Protein AF-0000000081437288 (afdb_homodimer)

pLDDT: mean 92.68, std 9.08, range [51.58, 98.93]

Solvent-accessible surface area (backbone atoms only — not comparable to full-atom values): 30547 Å² total; per-residue (Å²): 72,38,37,32,36,60,21,17,23,65,69,90,68,71,59,18,56,52,32,37,48,21,43,62,74,30,75,75,34,56,67,50,19,47,40,50,46,14,66,31,60,90,34,25,12,31,23,18,15,26,26,24,65,84,67,41,48,38,22,30,4,15,24,30,32,24,72,62,57,35,47,8,14,27,25,35,30,40,36,49,41,46,50,39,58,51,4,41,50,39,29,51,49,42,65,72,47,46,64,78,40,90,59,83,69,61,44,27,24,25,14,65,26,26,38,52,51,44,63,70,68,74,56,76,67,46,61,43,70,76,34,58,35,71,67,28,50,51,53,46,53,49,34,74,74,33,62,77,59,45,76,70,54,51,34,23,27,28,28,18,24,30,38,48,95,90,34,57,10,30,13,28,35,30,21,9,56,51,69,55,30,59,55,23,48,55,57,18,50,58,33,86,30,13,20,35,31,21,41,55,60,88,70,33,22,32,12,20,21,50,18,43,33,28,70,56,35,40,66,51,25,38,27,38,52,52,48,50,56,57,72,68,48,72,73,87,74,63,57,70,57,57,54,53,50,48,43,45,48,56,57,47,75,60,19,79,77,45,68,61,51,45,74,89,49,67,41,42,18,36,43,38,39,39,34,45,82,88,46,34,39,38,34,39,38,30,54,34,57,23,40,28,24,15,38,31,62,85,85,55,76,48,59,40,74,46,66,44,55,90,94,55,75,63,41,73,48,73,42,84,91,72,39,39,32,36,61,21,19,25,66,70,90,68,71,58,18,55,53,32,37,48,21,42,62,74,30,75,75,34,55,66,49,20,47,40,51,45,13,66,30,60,90,34,25,12,30,23,17,14,26,25,25,66,85,68,41,48,39,23,29,4,15,24,29,31,23,72,63,57,34,47,7,15,27,26,36,31,40,35,49,42,46,49,41,59,52,4,42,50,39,30,49,48,42,64,73,47,46,62,78,40,90,60,84,73,62,44,27,25,23,15,65,25,26,38,52,51,43,63,69,67,75,54,76,70,45,61,44,71,76,33,58,34,72,67,29,50,51,54,47,53,50,34,74,75,32,61,76,58,44,76,69,52,53,33,23,27,28,28,18,24,30,40,47,96,88,35,58,10,30,12,27,35,31,20,7,56,51,69,53,29,60,55,24,46,54,58,18,48,59,35,84,30,13,21,34,32,21,39,54,61,88,70,33,20,32,12,21,22,50,16,42,33,29,70,56,36,39,65,50,24,39,27,36,51,51,48,50,55,56,72,68,48,72,76,87,74,63,58,70,56,56,54,52,49,49,44,46,49,55,57,48,73,61,20,77,78,44,68,62,51,46,73,89,48,66,40,42,19,37,43,37,40,39,35,44,82,89,46,34,38,38,35,39,37,29,53,34,57,23,41,27,23,14,37,29,61,85,84,54,77,46,62,40,75,47,64,45,55,88,92,56,76,62,40,74,48,72,42,84,91

Nearest PDB structures (foldseek):
  2a8i-assembly1_A  TM=9.044E-01  e=2.957E-32  Homo sapiens
  2a8m-assembly1_B  TM=8.610E-01  e=1.673E-28  Homo sapiens
  4o0d-assembly1_B  TM=7.911E-01  e=1.404E-21  Homo sapiens
  2zak-assembly1_A  TM=7.905E-01  e=2.579E-21  Escherichia coli K-12
  6vin-assembly1_A  TM=8.835E-01  e=2.201E-06  Homo sapiens

Foldseek 3Di:
DKKKWFFFADDDDPVLVLQLVLCVVQVNDFLSSVLSVLVDLSGQFQAVHAAALVGWFKKKKKKFKQVVRQIAMETRAQWGSRRNVLRVVLSVVCVVCDPVDPDDRDRYYYDPRSNVSCVVPPHDTHHRVRSHDPVNVVVLVVCVVPVVVQLNPPLTKMKMKDADPVQIIMIMIMHRGGHNHHRRDDFQRSQPLQAWGWHDDPQKTKIKGKTFGRVQSNLLSPRNVLVVQQVVDDPPPDDNQVSNVCCLVVRRQVNPSCPVPDSSRSWMWMWMWMDGPVFTKIKTKTQYQWMKMWDDPPPDIDIDIDGDDPPDRMDMDMDTD/DKKKWFFFADDDDPVLVLQLVLCVVQVNDFLSSVLSVLVDLSGQFQAVHAAALVGWFKKKKKKFKQVVRFIAMETRAQWGSRRNVLRVVLSVVCVVCDPVDPDDRDRYYYDPRSNVSCVVPPHDTHHRVRSHDPVNVVVLVVCVVPVVVQLNPPLTKMKMKDADPVQIIMIMIMHRGGHNHHRRDDFQRSQPLQAWGWHDDPQKTKIKGKTAGRVQSNLLSPRNVLVVQQVVDDPPPDDNQVSNVVCLVVRRQVNPSCPVPDSSRSWMWMWMWMDGPVFTKIKTKTQYQWMKMWDDPPPDIDIDIDGDDPPDRMDMDMDTD

InterPro domains:
  IPR000246 Peptidase T2, asparaginase 2 [PF01112] (30-231)
  IPR000246 Peptidase T2, asparaginase 2 [PTHR10188] (2-293)
  IPR029055 Nucleophile aminohydrolases, N-terminal [SSF56235] (1-302)
  IPR037464 Threonine aspartase 1 [cd04514] (2-294)

Structure (mmCIF, N/CA/C/O backbone):
data_AF-0000000081437288-model_v1
#
loop_
_entity.id
_entity.type
_entity.pdbx_description
1 polymer 'Threonine aspartase'
#
loop_
_atom_site.group_PDB
_atom_site.id
_atom_site.type_symbol
_atom_site.label_atom_id
_atom_site.label_alt_id
_atom_site.label_comp_id
_atom_site.label_asym_id
_atom_site.label_entity_id
_atom_site.label_seq_id
_atom_site.pdbx_PDB_ins_code
_atom_site.Cartn_x
_atom_site.Cartn_y
_atom_site.Cartn_z
_atom_site.occupancy
_atom_site.B_iso_or_equiv
_atom_site.auth_seq_id
_atom_site.auth_comp_id
_atom_site.auth_asym_id
_atom_site.auth_atom_id
_atom_site.pdbx_PDB_model_num
ATOM 1 N N . MET A 1 1 ? 11.726 -26.428 -1.529 1 93.05 1 MET A N 1
ATOM 2 C CA . MET A 1 1 ? 10.343 -26.582 -1.971 1 93.05 1 MET A CA 1
ATOM 3 C C . MET A 1 1 ? 9.869 -25.339 -2.717 1 93.05 1 MET A C 1
ATOM 5 O O . MET A 1 1 ? 10.217 -24.217 -2.346 1 93.05 1 MET A O 1
ATOM 9 N N . ILE A 1 2 ? 9.151 -25.573 -3.75 1 97.17 2 ILE A N 1
ATOM 10 C CA . ILE A 1 2 ? 8.703 -24.477 -4.602 1 97.17 2 ILE A CA 1
ATOM 11 C C . ILE A 1 2 ? 7.291 -24.761 -5.109 1 97.17 2 ILE A C 1
ATOM 13 O O . ILE A 1 2 ? 6.932 -25.917 -5.348 1 97.17 2 ILE A O 1
ATOM 17 N N . ALA A 1 3 ? 6.484 -23.765 -5.175 1 98.4 3 ALA A N 1
ATOM 18 C CA . ALA A 1 3 ? 5.138 -23.883 -5.729 1 98.4 3 ALA A CA 1
ATOM 19 C C . ALA A 1 3 ? 4.77 -22.647 -6.545 1 98.4 3 ALA A C 1
ATOM 21 O O . ALA A 1 3 ? 5.253 -21.546 -6.268 1 98.4 3 ALA A O 1
ATOM 22 N N . VAL A 1 4 ? 3.958 -22.879 -7.546 1 98.18 4 VAL A N 1
ATOM 23 C CA . VAL A 1 4 ? 3.486 -21.818 -8.429 1 98.18 4 VAL A CA 1
ATOM 24 C C . VAL A 1 4 ? 1.978 -21.948 -8.632 1 98.18 4 VAL A C 1
ATOM 26 O O . VAL A 1 4 ? 1.446 -23.059 -8.693 1 98.18 4 VAL A O 1
ATOM 29 N N . HIS A 1 5 ? 1.273 -20.811 -8.671 1 97.77 5 HIS A N 1
ATOM 30 C CA . HIS A 1 5 ? -0.158 -20.857 -8.952 1 97.77 5 HIS A CA 1
ATOM 31 C C . HIS A 1 5 ? -0.524 -19.923 -10.101 1 97.77 5 HIS A C 1
ATOM 33 O O . HIS A 1 5 ? 0.212 -18.978 -10.397 1 97.77 5 HIS A O 1
ATOM 39 N N . ALA A 1 6 ? -1.708 -20.171 -10.651 1 94.98 6 ALA A N 1
ATOM 40 C CA . ALA A 1 6 ? -2.187 -19.371 -11.776 1 94.98 6 ALA A CA 1
ATOM 41 C C . ALA A 1 6 ? -3.387 -18.52 -11.372 1 94.98 6 ALA A C 1
ATOM 43 O O . ALA A 1 6 ? -4.194 -18.132 -12.22 1 94.98 6 ALA A O 1
ATOM 44 N N . GLY A 1 7 ? -3.529 -18.312 -10.066 1 92.22 7 GLY A N 1
ATOM 45 C CA . GLY A 1 7 ? -4.513 -17.352 -9.591 1 92.22 7 GLY A CA 1
ATOM 46 C C . GLY A 1 7 ? -5.849 -17.984 -9.252 1 92.22 7 GLY A C 1
ATOM 47 O O . GLY A 1 7 ? -6.144 -19.099 -9.69 1 92.22 7 GLY A O 1
ATOM 48 N N . ALA A 1 8 ? -6.61 -17.244 -8.51 1 88.67 8 ALA A N 1
ATOM 49 C CA . ALA A 1 8 ? -7.965 -17.628 -8.122 1 88.67 8 ALA A CA 1
ATOM 50 C C . ALA A 1 8 ? -8.978 -17.213 -9.184 1 88.67 8 ALA A C 1
ATOM 52 O O . ALA A 1 8 ? -8.846 -16.149 -9.795 1 88.67 8 ALA A O 1
ATOM 53 N N . GLY A 1 9 ? -9.936 -18.01 -9.435 1 85.66 9 GLY A N 1
ATOM 54 C CA . GLY A 1 9 ? -10.977 -17.644 -10.381 1 85.66 9 GLY A CA 1
ATOM 55 C C . GLY A 1 9 ? -11.541 -18.831 -11.138 1 85.66 9 GLY A C 1
ATOM 56 O O . GLY A 1 9 ? -11.731 -19.906 -10.564 1 85.66 9 GLY A O 1
ATOM 57 N N . TYR A 1 10 ? -11.938 -18.558 -12.351 1 79.42 10 TYR A N 1
ATOM 58 C CA . TYR A 1 10 ? -12.459 -19.59 -13.24 1 79.42 10 TYR A CA 1
ATOM 59 C C . TYR A 1 10 ? -11.45 -19.932 -14.33 1 79.42 10 TYR A C 1
ATOM 61 O O . TYR A 1 10 ? -11.012 -19.054 -15.076 1 79.42 10 TYR A O 1
ATOM 69 N N . HIS A 1 11 ? -11.041 -21.183 -14.309 1 79.31 11 HIS A N 1
ATOM 70 C CA . HIS A 1 11 ? -10.079 -21.631 -15.309 1 79.31 11 HIS A CA 1
ATOM 71 C C . HIS A 1 11 ? -10.68 -22.702 -16.213 1 79.31 11 HIS A C 1
ATOM 73 O O . HIS A 1 11 ? -11.247 -23.683 -15.727 1 79.31 11 HIS A O 1
ATOM 79 N N . GLU A 1 12 ? -10.858 -22.458 -17.462 1 69.45 12 GLU A N 1
ATOM 80 C CA . GLU A 1 12 ? -11.413 -23.453 -18.374 1 69.45 12 GLU A CA 1
ATOM 81 C C . GLU A 1 12 ? -10.362 -24.486 -18.77 1 69.45 12 GLU A C 1
ATOM 83 O O . GLU A 1 12 ? -10.652 -25.682 -18.834 1 69.45 12 GLU A O 1
ATOM 88 N N . ASP A 1 13 ? -9.165 -24.11 -19.059 1 74.05 13 ASP A N 1
ATOM 89 C CA . ASP A 1 13 ? -8.214 -24.996 -19.724 1 74.05 13 ASP A CA 1
ATOM 90 C C . ASP A 1 13 ? -7.205 -25.564 -18.73 1 74.05 13 ASP A C 1
ATOM 92 O O . ASP A 1 13 ? -7.345 -25.377 -17.519 1 74.05 13 ASP A O 1
ATOM 96 N N . ASP A 1 14 ? -6.268 -26.446 -19.037 1 86.77 14 ASP A N 1
ATOM 97 C CA . ASP A 1 14 ? -5.193 -27.171 -18.367 1 86.77 14 ASP A CA 1
ATOM 98 C C . ASP A 1 14 ? -4.123 -26.213 -17.85 1 86.77 14 ASP A C 1
ATOM 100 O O . ASP A 1 14 ? -2.927 -26.458 -18.02 1 86.77 14 ASP A O 1
ATOM 104 N N . ILE A 1 15 ? -4.619 -25.181 -17.154 1 91.58 15 ILE A N 1
ATOM 105 C CA . ILE A 1 15 ? -3.702 -24.143 -16.697 1 91.58 15 ILE A CA 1
ATOM 106 C C . ILE A 1 15 ? -2.717 -24.733 -15.69 1 91.58 15 ILE A C 1
ATOM 108 O O . ILE A 1 15 ? -1.616 -24.207 -15.508 1 91.58 15 ILE A O 1
ATOM 112 N N . GLU A 1 16 ? -3.066 -25.814 -15.025 1 94.63 16 GLU A N 1
ATOM 113 C CA . GLU A 1 16 ? -2.154 -26.472 -14.094 1 94.63 16 GLU A CA 1
ATOM 114 C C . GLU A 1 16 ? -0.959 -27.077 -14.826 1 94.63 16 GLU A C 1
ATOM 116 O O . GLU A 1 16 ? 0.131 -27.186 -14.261 1 94.63 16 GLU A O 1
ATOM 121 N N . LYS A 1 17 ? -1.151 -27.485 -16.074 1 96.36 17 LYS A N 1
ATOM 122 C CA . LYS A 1 17 ? -0.035 -27.973 -16.878 1 96.36 17 LYS A CA 1
ATOM 123 C C . LYS A 1 17 ? 0.964 -26.857 -17.168 1 96.36 17 LYS A C 1
ATOM 125 O O . LYS A 1 17 ? 2.172 -27.095 -17.218 1 96.36 17 LYS A O 1
ATOM 130 N N . LEU A 1 18 ? 0.36 -25.711 -17.389 1 95.6 18 LEU A N 1
ATOM 131 C CA . LEU A 1 18 ? 1.224 -24.555 -17.597 1 95.6 18 LEU A CA 1
ATOM 132 C C . LEU A 1 18 ? 2.054 -24.265 -16.351 1 95.6 18 LEU A C 1
ATOM 134 O O . LEU A 1 18 ? 3.238 -23.937 -16.451 1 95.6 18 LEU A O 1
ATOM 138 N N . CYS A 1 19 ? 1.479 -24.371 -15.203 1 96.78 19 CYS A N 1
ATOM 139 C CA . CYS A 1 19 ? 2.196 -24.183 -13.948 1 96.78 19 CYS A CA 1
ATOM 140 C C . CYS A 1 19 ? 3.339 -25.182 -13.817 1 96.78 19 CYS A C 1
ATOM 142 O O . CYS A 1 19 ? 4.454 -24.812 -13.445 1 96.78 19 CYS A O 1
ATOM 144 N N . ALA A 1 20 ? 3.016 -26.405 -14.149 1 97.39 20 ALA A N 1
ATOM 145 C CA . ALA A 1 20 ? 4.032 -27.452 -14.063 1 97.39 20 ALA A CA 1
ATOM 146 C C . ALA A 1 20 ? 5.176 -27.187 -15.038 1 97.39 20 ALA A C 1
ATOM 148 O O . ALA A 1 20 ? 6.347 -27.362 -14.693 1 97.39 20 ALA A O 1
ATOM 149 N N . SER A 1 21 ? 4.848 -26.824 -16.198 1 96.93 21 SER A N 1
ATOM 150 C CA . SER A 1 21 ? 5.855 -26.508 -17.205 1 96.93 21 SER A CA 1
ATOM 151 C C . SER A 1 21 ? 6.717 -25.327 -16.773 1 96.93 21 SER A C 1
ATOM 153 O O . SER A 1 21 ? 7.925 -25.309 -17.02 1 96.93 21 SER A O 1
ATOM 155 N N . ALA A 1 22 ? 6.035 -24.315 -16.197 1 97.33 22 ALA A N 1
ATOM 156 C CA . ALA A 1 22 ? 6.766 -23.146 -15.716 1 97.33 22 ALA A CA 1
ATOM 157 C C . ALA A 1 22 ? 7.812 -23.542 -14.677 1 97.33 22 ALA A C 1
ATOM 159 O O . ALA A 1 22 ? 8.943 -23.052 -14.708 1 97.33 22 ALA A O 1
ATOM 160 N N . LEU A 1 23 ? 7.476 -24.438 -13.801 1 97.25 23 LEU A N 1
ATOM 161 C CA . LEU A 1 23 ? 8.425 -24.9 -12.793 1 97.25 23 LEU A CA 1
ATOM 162 C C . LEU A 1 23 ? 9.582 -25.654 -13.44 1 97.25 23 LEU A C 1
ATOM 164 O O . LEU A 1 23 ? 10.743 -25.437 -13.089 1 97.25 23 LEU A O 1
ATOM 168 N N . ARG A 1 24 ? 9.211 -26.468 -14.331 1 96.14 24 ARG A N 1
ATOM 169 C CA . ARG A 1 24 ? 10.222 -27.277 -15.004 1 96.14 24 ARG A CA 1
ATOM 170 C C . ARG A 1 24 ? 11.198 -26.399 -15.781 1 96.14 24 ARG A C 1
ATOM 172 O O . ARG A 1 24 ? 12.414 -26.541 -15.642 1 96.14 24 ARG A O 1
ATOM 179 N N . GLU A 1 25 ? 10.747 -25.506 -16.485 1 97.06 25 GLU A N 1
ATOM 180 C CA . GLU A 1 25 ? 11.547 -24.697 -17.4 1 97.06 25 GLU A CA 1
ATOM 181 C C . GLU A 1 25 ? 12.294 -23.596 -16.653 1 97.06 25 GLU A C 1
ATOM 183 O O . GLU A 1 25 ? 13.284 -23.06 -17.155 1 97.06 25 GLU A O 1
ATOM 188 N N . SER A 1 26 ? 11.815 -23.183 -15.517 1 96.09 26 SER A N 1
ATOM 189 C CA . SER A 1 26 ? 12.397 -22.076 -14.766 1 96.09 26 SER A CA 1
ATOM 190 C C . SER A 1 26 ? 13.664 -22.51 -14.034 1 96.09 26 SER A C 1
ATOM 192 O O . SER A 1 26 ? 14.375 -21.678 -13.467 1 96.09 26 SER A O 1
ATOM 194 N N . GLY A 1 27 ? 14.029 -23.873 -13.975 1 93.47 27 GLY A N 1
ATOM 195 C CA . GLY A 1 27 ? 15.096 -24.363 -13.117 1 93.47 27 GLY A CA 1
ATOM 196 C C . GLY A 1 27 ? 14.823 -24.146 -11.641 1 93.47 27 GLY A C 1
ATOM 197 O O . GLY A 1 27 ? 15.74 -23.855 -10.871 1 93.47 27 GLY A O 1
ATOM 198 N N . PHE A 1 28 ? 13.545 -24.002 -11.296 1 93.39 28 PHE A N 1
ATOM 199 C CA . PHE A 1 28 ? 13.066 -23.901 -9.922 1 93.39 28 PHE A CA 1
ATOM 200 C C . PHE A 1 28 ? 13.417 -22.544 -9.324 1 93.39 28 PHE A C 1
ATOM 202 O O . PHE A 1 28 ? 13.715 -22.444 -8.132 1 93.39 28 PHE A O 1
ATOM 209 N N . ASP A 1 29 ? 13.476 -21.539 -10.202 1 96.7 29 ASP A N 1
ATOM 210 C CA . ASP A 1 29 ? 13.522 -20.132 -9.815 1 96.7 29 ASP A CA 1
ATOM 211 C C . ASP A 1 29 ? 12.133 -19.5 -9.879 1 96.7 29 ASP A C 1
ATOM 213 O O . ASP A 1 29 ? 11.508 -19.468 -10.941 1 96.7 29 ASP A O 1
ATOM 217 N N . ILE A 1 30 ? 11.689 -18.968 -8.779 1 98.39 30 ILE A N 1
ATOM 218 C CA . ILE A 1 30 ? 10.285 -18.573 -8.721 1 98.39 30 ILE A CA 1
ATOM 219 C C . ILE A 1 30 ? 10.05 -17.372 -9.635 1 98.39 30 ILE A C 1
ATOM 221 O O . ILE A 1 30 ? 8.969 -17.225 -10.211 1 98.39 30 ILE A O 1
ATOM 225 N N . VAL A 1 31 ? 11.026 -16.474 -9.769 1 98.7 31 VAL A N 1
ATOM 226 C CA . VAL A 1 31 ? 10.857 -15.318 -10.643 1 98.7 31 VAL A CA 1
ATOM 227 C C . VAL A 1 31 ? 10.789 -15.775 -12.098 1 98.7 31 VAL A C 1
ATOM 229 O O . VAL A 1 31 ? 9.919 -15.337 -12.853 1 98.7 31 VAL A O 1
ATOM 232 N N . ARG A 1 32 ? 11.636 -16.657 -12.512 1 98.33 32 ARG A N 1
ATOM 233 C CA . ARG A 1 32 ? 11.603 -17.198 -13.867 1 98.33 32 ARG A CA 1
ATOM 234 C C . ARG A 1 32 ? 10.302 -17.949 -14.126 1 98.33 32 ARG A C 1
ATOM 236 O O . ARG A 1 32 ? 9.744 -17.875 -15.223 1 98.33 32 ARG A O 1
ATOM 243 N N . ALA A 1 33 ? 9.84 -18.707 -13.144 1 98.52 33 ALA A N 1
ATOM 244 C CA . ALA A 1 33 ? 8.574 -19.42 -13.291 1 98.52 33 ALA A CA 1
ATOM 245 C C . ALA A 1 33 ? 7.429 -18.451 -13.572 1 98.52 33 ALA A C 1
ATOM 247 O O . ALA A 1 33 ? 6.619 -18.681 -14.473 1 98.52 33 ALA A O 1
ATOM 248 N N . VAL A 1 34 ? 7.383 -17.355 -12.847 1 98.57 34 VAL A N 1
ATOM 249 C CA . VAL A 1 34 ? 6.31 -16.383 -13.027 1 98.57 34 VAL A CA 1
ATOM 250 C C . VAL A 1 34 ? 6.488 -15.657 -14.359 1 98.57 34 VAL A C 1
ATOM 252 O O . VAL A 1 34 ? 5.507 -15.324 -15.028 1 98.57 34 VAL A O 1
ATOM 255 N N . MET A 1 35 ? 7.755 -15.425 -14.745 1 97.83 35 MET A N 1
ATOM 256 C CA . MET A 1 35 ? 8.001 -14.808 -16.045 1 97.83 35 MET A CA 1
ATOM 257 C C . MET A 1 35 ? 7.423 -15.66 -17.17 1 97.83 35 MET A C 1
ATOM 259 O O . MET A 1 35 ? 6.895 -15.129 -18.148 1 97.83 35 MET A O 1
ATOM 263 N N . ILE A 1 36 ? 7.521 -16.948 -17.067 1 97.95 36 ILE A N 1
ATOM 264 C CA . ILE A 1 36 ? 6.964 -17.857 -18.063 1 97.95 36 ILE A CA 1
ATOM 265 C C . ILE A 1 36 ? 5.444 -17.711 -18.101 1 97.95 36 ILE A C 1
ATOM 267 O O . ILE A 1 36 ? 4.847 -17.658 -19.179 1 97.95 36 ILE A O 1
ATOM 271 N N . LEU A 1 37 ? 4.843 -17.595 -16.957 1 96.78 37 LEU A N 1
ATOM 272 C CA . LEU A 1 37 ? 3.4 -17.39 -16.896 1 96.78 37 LEU A CA 1
ATOM 273 C C . LEU A 1 37 ? 3.02 -16.03 -17.472 1 96.78 37 LEU A C 1
ATOM 275 O O . LEU A 1 37 ? 2 -15.903 -18.153 1 96.78 37 LEU A O 1
ATOM 279 N N . GLU A 1 38 ? 3.823 -15.003 -17.181 1 96.77 38 GLU A N 1
ATOM 280 C CA . GLU A 1 38 ? 3.586 -13.658 -17.698 1 96.77 38 GLU A CA 1
ATOM 281 C C . GLU A 1 38 ? 3.625 -13.639 -19.224 1 96.77 38 GLU A C 1
ATOM 283 O O . GLU A 1 38 ? 2.975 -12.804 -19.856 1 96.77 38 GLU A O 1
ATOM 288 N N . SER A 1 39 ? 4.354 -14.538 -19.787 1 95.78 39 SER A N 1
ATOM 289 C CA . SER A 1 39 ? 4.549 -14.555 -21.233 1 95.78 39 SER A CA 1
ATOM 290 C C . SER A 1 39 ? 3.504 -15.425 -21.922 1 95.78 39 SER A C 1
ATOM 292 O O . SER A 1 39 ? 3.586 -15.666 -23.128 1 95.78 39 SER A O 1
ATOM 294 N N . ASP A 1 40 ? 2.553 -15.967 -21.19 1 94.26 40 ASP A N 1
ATOM 295 C CA . ASP A 1 40 ? 1.479 -16.793 -21.734 1 94.26 40 ASP A CA 1
ATOM 296 C C . ASP A 1 40 ? 0.147 -16.047 -21.709 1 94.26 40 ASP A C 1
ATOM 298 O O . ASP A 1 40 ? -0.344 -15.679 -20.64 1 94.26 40 ASP A O 1
ATOM 302 N N . ALA A 1 41 ? -0.524 -15.934 -22.791 1 91.69 41 ALA A N 1
ATOM 303 C CA . ALA A 1 41 ? -1.715 -15.105 -22.963 1 91.69 41 ALA A CA 1
ATOM 304 C C . ALA A 1 41 ? -2.894 -15.667 -22.174 1 91.69 41 ALA A C 1
ATOM 306 O O . ALA A 1 41 ? -3.897 -14.979 -21.971 1 91.69 41 ALA A O 1
ATOM 307 N N . ARG A 1 42 ? -2.764 -16.863 -21.703 1 89.65 42 ARG A N 1
ATOM 308 C CA . ARG A 1 42 ? -3.864 -17.486 -20.974 1 89.65 42 ARG A CA 1
ATOM 309 C C . ARG A 1 42 ? -3.927 -16.976 -19.538 1 89.65 42 ARG A C 1
ATOM 311 O O . ARG A 1 42 ? -4.928 -17.175 -18.847 1 89.65 42 ARG A O 1
ATOM 318 N N . THR A 1 43 ? -2.8 -16.334 -19.152 1 91.86 43 THR A N 1
ATOM 319 C CA . THR A 1 43 ? -2.77 -15.794 -17.797 1 91.86 43 THR A CA 1
ATOM 320 C C . THR A 1 43 ? -2.997 -14.285 -17.812 1 91.86 43 THR A C 1
ATOM 322 O O . THR A 1 43 ? -2.76 -13.626 -18.826 1 91.86 43 THR A O 1
ATOM 325 N N . ASN A 1 44 ? -3.56 -13.697 -16.833 1 91.1 44 ASN A N 1
ATOM 326 C CA . ASN A 1 44 ? -3.833 -12.271 -16.696 1 91.1 44 ASN A CA 1
ATOM 327 C C . ASN A 1 44 ? -2.68 -11.543 -16.01 1 91.1 44 ASN A C 1
ATOM 329 O O . ASN A 1 44 ? -2.86 -10.958 -14.94 1 91.1 44 ASN A O 1
ATOM 333 N N . CYS A 1 45 ? -1.528 -11.618 -16.637 1 94.01 45 CYS A N 1
ATOM 334 C CA . CYS A 1 45 ? -0.333 -10.92 -16.177 1 94.01 45 CYS A CA 1
ATOM 335 C C . CYS A 1 45 ? 0.659 -10.727 -17.318 1 94.01 45 CYS A C 1
ATOM 337 O O . CYS A 1 45 ? 0.925 -11.659 -18.079 1 94.01 45 CYS A O 1
ATOM 339 N N . GLY A 1 46 ? 1.149 -9.57 -17.514 1 94.99 46 GLY A N 1
ATOM 340 C CA . GLY A 1 46 ? 2.023 -9.337 -18.652 1 94.99 46 GLY A CA 1
ATOM 341 C C . GLY A 1 46 ? 1.299 -9.402 -19.984 1 94.99 46 GLY A C 1
ATOM 342 O O . GLY A 1 46 ? 0.31 -8.697 -20.193 1 94.99 46 GLY A O 1
ATOM 343 N N . LEU A 1 47 ? 1.731 -10.356 -20.832 1 95.88 47 LEU A N 1
ATOM 344 C CA . LEU A 1 47 ? 1.101 -10.537 -22.135 1 95.88 47 LEU A CA 1
ATOM 345 C C . LEU A 1 47 ? -0.333 -11.032 -21.982 1 95.88 47 LEU A C 1
ATOM 347 O O . LEU A 1 47 ? -0.575 -12.061 -21.346 1 95.88 47 LEU A O 1
ATOM 351 N N . GLY A 1 48 ? -1.275 -10.251 -22.55 1 94.2 48 GLY A N 1
ATOM 352 C CA . GLY A 1 48 ? -2.661 -10.691 -22.536 1 94.2 48 GLY A CA 1
ATOM 353 C C . GLY A 1 48 ? -3.395 -10.31 -21.264 1 94.2 48 GLY A C 1
ATOM 354 O O . GLY A 1 48 ? -4.459 -10.858 -20.967 1 94.2 48 GLY A O 1
ATOM 355 N N . SER A 1 49 ? -2.911 -9.365 -20.51 1 95.18 49 SER A N 1
ATOM 356 C CA . SER A 1 49 ? -3.55 -8.881 -19.291 1 95.18 49 SER A CA 1
ATOM 357 C C . SER A 1 49 ? -4.905 -8.247 -19.591 1 95.18 49 SER A C 1
ATOM 359 O O . SER A 1 49 ? -5.158 -7.814 -20.717 1 95.18 49 SER A O 1
ATOM 361 N N . ASN A 1 50 ? -5.732 -8.255 -18.567 1 94.36 50 ASN A N 1
ATOM 362 C CA . ASN A 1 50 ? -6.998 -7.535 -18.649 1 94.36 50 ASN A CA 1
ATOM 363 C C . ASN A 1 50 ? -6.788 -6.072 -19.03 1 94.36 50 ASN A C 1
ATOM 365 O O . ASN A 1 50 ? -5.847 -5.433 -18.558 1 94.36 50 ASN A O 1
ATOM 369 N N . LEU A 1 51 ? -7.716 -5.594 -19.809 1 95.86 51 LEU A N 1
ATOM 370 C CA . LEU A 1 51 ? -7.57 -4.22 -20.276 1 95.86 51 LEU A CA 1
ATOM 371 C C . LEU A 1 51 ? -8.277 -3.249 -19.337 1 95.86 51 LEU A C 1
ATOM 373 O O . LEU A 1 51 ? -9.34 -3.564 -18.797 1 95.86 51 LEU A O 1
ATOM 377 N N . THR A 1 52 ? -7.678 -2.092 -19.155 1 96.03 52 THR A N 1
ATOM 378 C CA . THR A 1 52 ? -8.304 -1.01 -18.405 1 96.03 52 THR A CA 1
ATOM 379 C C . THR A 1 52 ? -9.515 -0.462 -19.154 1 96.03 52 THR A C 1
ATOM 381 O O . THR A 1 52 ? -9.79 -0.871 -20.284 1 96.03 52 THR A O 1
ATOM 384 N N . ILE A 1 53 ? -10.164 0.461 -18.543 1 94.42 53 ILE A N 1
ATOM 385 C CA . ILE A 1 53 ? -11.355 1.067 -19.128 1 94.42 53 ILE A CA 1
ATOM 386 C C . ILE A 1 53 ? -10.985 1.789 -20.421 1 94.42 53 ILE A C 1
ATOM 388 O O . ILE A 1 53 ? -11.823 1.949 -21.312 1 94.42 53 ILE A O 1
ATOM 392 N N . SER A 1 54 ? -9.718 2.183 -20.579 1 96.22 54 SER A N 1
ATOM 393 C CA . SER A 1 54 ? -9.27 2.876 -21.783 1 96.22 54 SER A CA 1
ATOM 394 C C . SER A 1 54 ? -8.665 1.902 -22.789 1 96.22 54 SER A C 1
ATOM 396 O O . SER A 1 54 ? -8.075 2.319 -23.787 1 96.22 54 SER A O 1
ATOM 398 N N . GLY A 1 55 ? -8.67 0.631 -22.443 1 96.47 55 GLY A N 1
ATOM 399 C CA . GLY A 1 55 ? -8.214 -0.387 -23.377 1 96.47 55 GLY A CA 1
ATOM 400 C C . GLY A 1 55 ? -6.716 -0.618 -23.322 1 96.47 55 GLY A C 1
ATOM 401 O O . GLY A 1 55 ? -6.119 -1.089 -24.292 1 96.47 55 GLY A O 1
ATOM 402 N N . ARG A 1 56 ? -6.098 -0.323 -22.208 1 97.01 56 ARG A N 1
ATOM 403 C CA . ARG A 1 56 ? -4.652 -0.456 -22.059 1 97.01 56 ARG A CA 1
ATOM 404 C C . ARG A 1 56 ? -4.301 -1.596 -21.109 1 97.01 56 ARG A C 1
ATOM 406 O O . ARG A 1 56 ? -5.112 -1.977 -20.263 1 97.01 56 ARG A O 1
ATOM 413 N N . VAL A 1 57 ? -3.067 -2.081 -21.292 1 97.42 57 VAL A N 1
ATOM 414 C CA . VAL A 1 57 ? -2.522 -3.047 -20.343 1 97.42 57 VAL A CA 1
ATOM 415 C C . VAL A 1 57 ? -1.71 -2.319 -19.274 1 97.42 57 VAL A C 1
ATOM 417 O O . VAL A 1 57 ? -0.794 -1.557 -19.592 1 97.42 57 VAL A O 1
ATOM 420 N N . GLU A 1 58 ? -2.051 -2.453 -18.088 1 97.89 58 GLU A N 1
ATOM 421 C CA . GLU A 1 58 ? -1.286 -2.023 -16.921 1 97.89 58 GLU A CA 1
ATOM 422 C C . GLU A 1 58 ? -1.093 -3.17 -15.934 1 97.89 58 GLU A C 1
ATOM 424 O O . GLU A 1 58 ? -2.059 -3.657 -15.343 1 97.89 58 GLU A O 1
ATOM 429 N N . CYS A 1 59 ? 0.186 -3.515 -15.697 1 97.65 59 CYS A N 1
ATOM 430 C CA . CYS A 1 59 ? 0.481 -4.668 -14.854 1 97.65 59 CYS A CA 1
ATOM 431 C C . CYS A 1 59 ? 1.054 -4.23 -13.511 1 97.65 59 CYS A C 1
ATOM 433 O O . CYS A 1 59 ? 1.498 -3.09 -13.363 1 97.65 59 CYS A O 1
ATOM 435 N N . GLU A 1 60 ? 0.959 -5.066 -12.591 1 98.45 60 GLU A N 1
ATOM 436 C CA . GLU A 1 60 ? 1.636 -4.933 -11.305 1 98.45 60 GLU A CA 1
ATOM 437 C C . GLU A 1 60 ? 2.319 -6.237 -10.903 1 98.45 60 GLU A C 1
ATOM 439 O O . GLU A 1 60 ? 1.89 -7.32 -11.309 1 98.45 60 GLU A O 1
ATOM 444 N N . ALA A 1 61 ? 3.379 -6.138 -10.169 1 98.8 61 ALA A N 1
ATOM 445 C CA . ALA A 1 61 ? 4.112 -7.302 -9.678 1 98.8 61 ALA A CA 1
ATOM 446 C C . ALA A 1 61 ? 4.886 -6.967 -8.406 1 98.8 61 ALA A C 1
ATOM 448 O O . ALA A 1 61 ? 5.166 -5.798 -8.132 1 98.8 61 ALA A O 1
ATOM 449 N N . ALA A 1 62 ? 5.174 -7.972 -7.663 1 98.92 62 ALA A N 1
ATOM 450 C CA . ALA A 1 62 ? 5.936 -7.803 -6.429 1 98.92 62 ALA A CA 1
ATOM 451 C C . ALA A 1 62 ? 6.839 -9.006 -6.171 1 98.92 62 ALA A C 1
ATOM 453 O O . ALA A 1 62 ? 6.575 -10.105 -6.666 1 98.92 62 ALA A O 1
ATOM 454 N N . TYR A 1 63 ? 7.878 -8.787 -5.478 1 98.92 63 TYR A N 1
ATOM 455 C CA . TYR A 1 63 ? 8.86 -9.775 -5.046 1 98.92 63 TYR A CA 1
ATOM 456 C C . TYR A 1 63 ? 9.32 -9.5 -3.619 1 98.92 63 TYR A C 1
ATOM 458 O O . TYR A 1 63 ? 9.525 -8.345 -3.239 1 98.92 63 TYR A O 1
ATOM 466 N N . MET A 1 64 ? 9.407 -10.538 -2.798 1 98.89 64 MET A N 1
ATOM 467 C CA . MET A 1 64 ? 9.847 -10.406 -1.412 1 98.89 64 MET A CA 1
ATOM 468 C C . MET A 1 64 ? 10.815 -11.524 -1.04 1 98.89 64 MET A C 1
ATOM 470 O O . MET A 1 64 ? 10.643 -12.667 -1.467 1 98.89 64 MET A O 1
ATOM 474 N N . ILE A 1 65 ? 11.793 -11.236 -0.325 1 98.61 65 ILE A N 1
ATOM 475 C CA . ILE A 1 65 ? 12.75 -12.199 0.208 1 98.61 65 ILE A CA 1
ATOM 476 C C . ILE A 1 65 ? 12.892 -12.005 1.716 1 98.61 65 ILE A C 1
ATOM 478 O O . ILE A 1 65 ? 12.775 -10.885 2.218 1 98.61 65 ILE A O 1
ATOM 482 N N . SER A 1 66 ? 13.081 -13.08 2.442 1 98.03 66 SER A N 1
ATOM 483 C CA . SER A 1 66 ? 13.07 -13.035 3.901 1 98.03 66 SER A CA 1
ATOM 484 C C . SER A 1 66 ? 14.253 -12.236 4.438 1 98.03 66 SER A C 1
ATOM 486 O O . SER A 1 66 ? 14.231 -11.778 5.582 1 98.03 66 SER A O 1
ATOM 488 N N . GLN A 1 67 ? 15.306 -12.093 3.62 1 96.26 67 GLN A N 1
ATOM 489 C CA . GLN A 1 67 ? 16.442 -11.276 4.033 1 96.26 67 GLN A CA 1
ATOM 490 C C . GLN A 1 67 ? 16.026 -9.823 4.247 1 96.26 67 GLN A C 1
ATOM 492 O O . GLN A 1 67 ? 15.626 -9.141 3.302 1 96.26 67 GLN A O 1
ATOM 497 N N . ASN A 1 68 ? 16.039 -9.346 5.493 1 94.04 68 ASN A N 1
ATOM 498 C CA . ASN A 1 68 ? 15.67 -7.995 5.902 1 94.04 68 ASN A CA 1
ATOM 499 C C . ASN A 1 68 ? 14.222 -7.675 5.539 1 94.04 68 ASN A C 1
ATOM 501 O O . ASN A 1 68 ? 13.856 -6.506 5.4 1 94.04 68 ASN A O 1
ATOM 505 N N . LEU A 1 69 ? 13.475 -8.741 5.213 1 96.91 69 LEU A N 1
ATOM 506 C CA . LEU A 1 69 ? 12.095 -8.558 4.779 1 96.91 69 LEU A CA 1
ATOM 507 C C . LEU A 1 69 ? 12.02 -7.605 3.59 1 96.91 69 LEU A C 1
ATOM 509 O O . LEU A 1 69 ? 11.168 -6.714 3.556 1 96.91 69 LEU A O 1
ATOM 513 N N . SER A 1 70 ? 12.959 -7.787 2.675 1 97.4 70 SER A N 1
ATOM 514 C CA . SER A 1 70 ? 13.049 -6.9 1.519 1 97.4 70 SER A CA 1
ATOM 515 C C . SER A 1 70 ? 11.876 -7.11 0.568 1 97.4 70 SER A C 1
ATOM 517 O O . SER A 1 70 ? 11.557 -8.245 0.208 1 97.4 70 SER A O 1
ATOM 519 N N . PHE A 1 71 ? 11.269 -6.016 0.208 1 98.38 71 PHE A N 1
ATOM 520 C CA . PHE A 1 71 ? 10.074 -6.009 -0.628 1 98.38 71 PHE A CA 1
ATOM 521 C C . PHE A 1 71 ? 10.218 -5.01 -1.769 1 98.38 71 PHE A C 1
ATOM 523 O O . PHE A 1 71 ? 10.691 -3.89 -1.565 1 98.38 71 PHE A O 1
ATOM 530 N N . GLY A 1 72 ? 9.877 -5.427 -2.965 1 98.76 72 GLY A N 1
ATOM 531 C CA . GLY A 1 72 ? 9.855 -4.579 -4.147 1 98.76 72 GLY A CA 1
ATOM 532 C C . GLY A 1 72 ? 8.639 -4.809 -5.024 1 98.76 72 GLY A C 1
ATOM 533 O O . GLY A 1 72 ? 8.186 -5.945 -5.181 1 98.76 72 GLY A O 1
ATOM 534 N N . ALA A 1 73 ? 8.095 -3.706 -5.578 1 98.89 73 ALA A N 1
ATOM 535 C CA . ALA A 1 73 ? 6.923 -3.845 -6.437 1 98.89 73 ALA A CA 1
ATOM 536 C C . ALA A 1 73 ? 6.904 -2.767 -7.518 1 98.89 73 ALA A C 1
ATOM 538 O O . ALA A 1 73 ? 7.498 -1.7 -7.349 1 98.89 73 ALA A O 1
ATOM 539 N N . VAL A 1 74 ? 6.297 -3.095 -8.571 1 98.64 74 VAL A N 1
ATOM 540 C CA . VAL A 1 74 ? 5.976 -2.139 -9.627 1 98.64 74 VAL A CA 1
ATOM 541 C C . VAL A 1 74 ? 4.47 -2.133 -9.878 1 98.64 74 VAL A C 1
ATOM 543 O O . VAL A 1 74 ? 3.795 -3.143 -9.667 1 98.64 74 VAL A O 1
ATOM 546 N N . ALA A 1 75 ? 3.965 -1.042 -10.275 1 98.22 75 ALA A N 1
ATOM 547 C CA . ALA A 1 75 ? 2.529 -0.903 -10.5 1 98.22 75 ALA A CA 1
ATOM 548 C C . ALA A 1 75 ? 2.246 0.006 -11.693 1 98.22 75 ALA A C 1
ATOM 550 O O . ALA A 1 75 ? 3.014 0.929 -11.974 1 98.22 75 ALA A O 1
ATOM 551 N N . ALA A 1 76 ? 1.119 -0.31 -12.344 1 97.89 76 ALA A N 1
ATOM 552 C CA . ALA A 1 76 ? 0.721 0.425 -13.542 1 97.89 76 ALA A CA 1
ATOM 553 C C . ALA A 1 76 ? 1.838 0.428 -14.581 1 97.89 76 ALA A C 1
ATOM 555 O O . ALA A 1 76 ? 2.126 1.462 -15.19 1 97.89 76 ALA A O 1
ATOM 556 N N . VAL A 1 77 ? 2.495 -0.684 -14.656 1 97.37 77 VAL A N 1
ATOM 557 C CA . VAL A 1 77 ? 3.53 -0.869 -15.667 1 97.37 77 VAL A CA 1
ATOM 558 C C . VAL A 1 77 ? 2.886 -1.201 -17.011 1 97.37 77 VAL A C 1
ATOM 560 O O . VAL A 1 77 ? 1.969 -2.023 -17.081 1 97.37 77 VAL A O 1
ATOM 563 N N . SER A 1 78 ? 3.442 -0.62 -18.031 1 97.46 78 SER A N 1
ATOM 564 C CA . SER A 1 78 ? 2.687 -0.752 -19.272 1 97.46 78 SER A CA 1
ATOM 565 C C . SER A 1 78 ? 3.609 -1.039 -20.452 1 97.46 78 SER A C 1
ATOM 567 O O . SER A 1 78 ? 3.19 -0.958 -21.609 1 97.46 78 SER A O 1
ATOM 569 N N . ASN A 1 79 ? 4.869 -1.425 -20.178 1 97.43 79 ASN A N 1
ATOM 570 C CA . ASN A 1 79 ? 5.778 -1.482 -21.318 1 97.43 79 ASN A CA 1
ATOM 571 C C . ASN A 1 79 ? 6.657 -2.729 -21.272 1 97.43 79 ASN A C 1
ATOM 573 O O . ASN A 1 79 ? 7.767 -2.731 -21.806 1 97.43 79 ASN A O 1
ATOM 577 N N . THR A 1 80 ? 6.215 -3.724 -20.549 1 96.84 80 THR A N 1
ATOM 578 C CA . THR A 1 80 ? 6.988 -4.96 -20.502 1 96.84 80 THR A CA 1
ATOM 579 C C . THR A 1 80 ? 6.071 -6.166 -20.324 1 96.84 80 THR A C 1
ATOM 581 O O . THR A 1 80 ? 5.012 -6.061 -19.701 1 96.84 80 THR A O 1
ATOM 584 N N . GLU A 1 81 ? 6.55 -7.298 -20.744 1 95.92 81 GLU A N 1
ATOM 585 C CA . GLU A 1 81 ? 5.832 -8.553 -20.539 1 95.92 81 GLU A CA 1
ATOM 586 C C . GLU A 1 81 ? 6.19 -9.18 -19.195 1 95.92 81 GLU A C 1
ATOM 588 O O . GLU A 1 81 ? 5.496 -10.082 -18.721 1 95.92 81 GLU A O 1
ATOM 593 N N . ASN A 1 82 ? 7.279 -8.68 -18.605 1 97.07 82 ASN A N 1
ATOM 594 C CA . ASN A 1 82 ? 7.766 -9.362 -17.411 1 97.07 82 ASN A CA 1
ATOM 595 C C . ASN A 1 82 ? 7.958 -8.391 -16.249 1 97.07 82 ASN A C 1
ATOM 597 O O . ASN A 1 82 ? 9.076 -8.214 -15.761 1 97.07 82 ASN A O 1
ATOM 601 N N . PRO A 1 83 ? 6.907 -7.925 -15.692 1 97.91 83 PRO A N 1
ATOM 602 C CA . PRO A 1 83 ? 7.01 -6.955 -14.6 1 97.91 83 PRO A CA 1
ATOM 603 C C . PRO A 1 83 ? 7.594 -7.561 -13.325 1 97.91 83 PRO A C 1
ATOM 605 O O . PRO A 1 83 ? 8.17 -6.844 -12.504 1 97.91 83 PRO A O 1
ATOM 608 N N . VAL A 1 84 ? 7.526 -8.842 -13.125 1 98.59 84 VAL A N 1
ATOM 609 C CA . VAL A 1 84 ? 8.017 -9.456 -11.896 1 98.59 84 VAL A CA 1
ATOM 610 C C . VAL A 1 84 ? 9.537 -9.329 -11.825 1 98.59 84 VAL A C 1
ATOM 612 O O . VAL A 1 84 ? 10.107 -9.216 -10.737 1 98.59 84 VAL A O 1
ATOM 615 N N . PHE A 1 85 ? 10.145 -9.328 -12.958 1 98.29 85 PHE A N 1
ATOM 616 C CA . PHE A 1 85 ? 11.591 -9.14 -12.988 1 98.29 85 PHE A CA 1
ATOM 617 C C . PHE A 1 85 ? 11.968 -7.757 -12.472 1 98.29 85 PHE A C 1
ATOM 619 O O . PHE A 1 85 ? 12.958 -7.607 -11.752 1 98.29 85 PHE A O 1
ATOM 626 N N . ALA A 1 86 ? 11.212 -6.78 -12.84 1 98.24 86 ALA A N 1
ATOM 627 C CA . ALA A 1 86 ? 11.453 -5.429 -12.342 1 98.24 86 ALA A CA 1
ATOM 628 C C . ALA A 1 86 ? 11.304 -5.37 -10.824 1 98.24 86 ALA A C 1
ATOM 630 O O . ALA A 1 86 ? 12.094 -4.714 -10.141 1 98.24 86 ALA A O 1
ATOM 631 N N . ALA A 1 87 ? 10.333 -6.028 -10.319 1 98.7 87 ALA A N 1
ATOM 632 C CA . ALA A 1 87 ? 10.137 -6.074 -8.872 1 98.7 87 ALA A CA 1
ATOM 633 C C . ALA A 1 87 ? 11.347 -6.689 -8.175 1 98.7 87 ALA A C 1
ATOM 635 O O . ALA A 1 87 ? 11.816 -6.171 -7.158 1 98.7 87 ALA A O 1
ATOM 636 N N . LYS A 1 88 ? 11.82 -7.76 -8.701 1 98.66 88 LYS A N 1
ATOM 637 C CA . LYS A 1 88 ? 13.011 -8.402 -8.153 1 98.66 88 LYS A CA 1
ATOM 638 C C . LYS A 1 88 ? 14.197 -7.441 -8.14 1 98.66 88 LYS A C 1
ATOM 640 O O . LYS A 1 88 ? 14.964 -7.407 -7.176 1 98.66 88 LYS A O 1
ATOM 645 N N . LYS A 1 89 ? 14.347 -6.695 -9.177 1 98.07 89 LYS A N 1
ATOM 646 C CA . LYS A 1 89 ? 15.486 -5.79 -9.302 1 98.07 89 LYS A CA 1
ATOM 647 C C . LYS A 1 89 ? 15.425 -4.682 -8.255 1 98.07 89 LYS A C 1
ATOM 649 O O . LYS A 1 89 ? 16.46 -4.221 -7.769 1 98.07 89 LYS A O 1
ATOM 654 N N . ILE A 1 90 ? 14.256 -4.233 -7.886 1 98.04 90 ILE A N 1
ATOM 655 C CA . ILE A 1 90 ? 14.117 -3.264 -6.805 1 98.04 90 ILE A CA 1
ATOM 656 C C . ILE A 1 90 ? 14.684 -3.847 -5.512 1 98.04 90 ILE A C 1
ATOM 658 O O . ILE A 1 90 ? 15.447 -3.183 -4.807 1 98.04 90 ILE A O 1
ATOM 662 N N . VAL A 1 91 ? 14.365 -5.072 -5.222 1 98.03 91 VAL A N 1
ATOM 663 C CA . VAL A 1 91 ? 14.823 -5.738 -4.007 1 98.03 91 VAL A CA 1
ATOM 664 C C . VAL A 1 91 ? 16.339 -5.914 -4.055 1 98.03 91 VAL A C 1
ATOM 666 O O . VAL A 1 91 ? 17.029 -5.683 -3.059 1 98.03 91 VAL A O 1
ATOM 669 N N . GLU A 1 92 ? 16.818 -6.317 -5.187 1 97.39 92 GLU A N 1
ATOM 670 C CA . GLU A 1 92 ? 18.26 -6.499 -5.324 1 97.39 92 GLU A CA 1
ATOM 671 C C . GLU A 1 92 ? 19.008 -5.192 -5.078 1 97.39 92 GLU A C 1
ATOM 673 O O . GLU A 1 92 ? 20.059 -5.184 -4.434 1 97.39 92 GLU A O 1
ATOM 678 N N . GLU A 1 93 ? 18.474 -4.13 -5.558 1 95.02 93 GLU A N 1
ATOM 679 C CA . GLU A 1 93 ? 19.098 -2.831 -5.328 1 95.02 93 GLU A CA 1
ATOM 680 C C . GLU A 1 93 ? 19.065 -2.456 -3.849 1 95.02 93 GLU A C 1
ATOM 682 O O . GLU A 1 93 ? 20.017 -1.867 -3.332 1 95.02 93 GLU A O 1
ATOM 687 N N . GLN A 1 94 ? 17.948 -2.74 -3.214 1 94.43 94 GLN A N 1
ATOM 688 C CA . GLN A 1 94 ? 17.842 -2.488 -1.781 1 94.43 94 GLN A CA 1
ATOM 689 C C . GLN A 1 94 ? 18.947 -3.206 -1.012 1 94.43 94 GLN A C 1
ATOM 691 O O . GLN A 1 94 ? 19.569 -2.625 -0.12 1 94.43 94 GLN A O 1
ATOM 696 N N . ILE A 1 95 ? 19.162 -4.462 -1.354 1 93.84 95 ILE A N 1
ATOM 697 C CA . ILE A 1 95 ? 20.122 -5.304 -0.648 1 93.84 95 ILE A CA 1
ATOM 698 C C . ILE A 1 95 ? 21.543 -4.839 -0.959 1 93.84 95 ILE A C 1
ATOM 700 O O . ILE A 1 95 ? 22.39 -4.774 -0.066 1 93.84 95 ILE A O 1
ATOM 704 N N . GLU A 1 96 ? 21.792 -4.5 -2.198 1 92.82 96 GLU A N 1
ATOM 705 C CA . GLU A 1 96 ? 23.125 -4.092 -2.634 1 92.82 96 GLU A CA 1
ATOM 706 C C . GLU A 1 96 ? 23.53 -2.764 -2 1 92.82 96 GLU A C 1
ATOM 708 O O . GLU A 1 96 ? 24.664 -2.609 -1.543 1 92.82 96 GLU A O 1
ATOM 713 N N . LYS A 1 97 ? 22.609 -1.833 -2.025 1 86.18 97 LYS A N 1
ATOM 714 C CA . LYS A 1 97 ? 22.933 -0.493 -1.545 1 86.18 97 LYS A CA 1
ATOM 715 C C . LYS A 1 97 ? 22.815 -0.41 -0.026 1 86.18 97 LYS A C 1
ATOM 717 O O . LYS A 1 97 ? 23.529 0.363 0.616 1 86.18 97 LYS A O 1
ATOM 722 N N . GLY A 1 98 ? 21.958 -1.279 0.499 1 73.36 98 GLY A N 1
ATOM 723 C CA . GLY A 1 98 ? 21.8 -1.386 1.941 1 73.36 98 GLY A CA 1
ATOM 724 C C . GLY A 1 98 ? 21.444 -0.068 2.601 1 73.36 98 GLY A C 1
ATOM 725 O O . GLY A 1 98 ? 20.842 0.805 1.973 1 73.36 98 GLY A O 1
ATOM 726 N N . SER A 1 99 ? 21.756 -0.046 3.879 1 67.22 99 SER A N 1
ATOM 727 C CA . SER A 1 99 ? 21.482 1.121 4.711 1 67.22 99 SER A CA 1
ATOM 728 C C . SER A 1 99 ? 22.544 2.198 4.52 1 67.22 99 SER A C 1
ATOM 730 O O . SER A 1 99 ? 22.392 3.32 5.007 1 67.22 99 SER A O 1
ATOM 732 N N . ALA A 1 100 ? 23.509 1.853 3.68 1 65.14 100 ALA A N 1
ATOM 733 C CA . ALA A 1 100 ? 24.633 2.771 3.512 1 65.14 100 ALA A CA 1
ATOM 734 C C . ALA A 1 100 ? 24.321 3.832 2.461 1 65.14 100 ALA A C 1
ATOM 736 O O . ALA A 1 100 ? 25.015 4.848 2.37 1 65.14 100 ALA A O 1
ATOM 737 N N . SER A 1 101 ? 23.2 3.576 1.833 1 74.57 101 SER A N 1
ATOM 738 C CA . SER A 1 101 ? 22.853 4.543 0.796 1 74.57 101 SER A CA 1
ATOM 739 C C . SER A 1 101 ? 22.348 5.847 1.403 1 74.57 101 SER A C 1
ATOM 741 O O . SER A 1 101 ? 21.638 5.835 2.411 1 74.57 101 SER A O 1
ATOM 743 N N . SER A 1 102 ? 22.755 6.89 0.804 1 75.86 102 SER A N 1
ATOM 744 C CA . SER A 1 102 ? 22.27 8.197 1.235 1 75.86 102 SER A CA 1
ATOM 745 C C . SER A 1 102 ? 20.814 8.406 0.834 1 75.86 102 SER A C 1
ATOM 747 O O . SER A 1 102 ? 20.113 9.23 1.426 1 75.86 102 SER A O 1
ATOM 749 N N . LEU A 1 103 ? 20.405 7.65 -0.118 1 83.32 103 LEU A N 1
ATOM 750 C CA . LEU A 1 103 ? 19.028 7.774 -0.586 1 83.32 103 LEU A CA 1
ATOM 751 C C . LEU A 1 103 ? 18.178 6.61 -0.088 1 83.32 103 LEU A C 1
ATOM 753 O O . LEU A 1 103 ? 18.656 5.476 -0.011 1 83.32 103 LEU A O 1
ATOM 757 N N . VAL A 1 104 ? 16.994 6.939 0.259 1 85.8 104 VAL A N 1
ATOM 758 C CA . VAL A 1 104 ? 16.052 5.885 0.618 1 85.8 104 VAL A CA 1
ATOM 759 C C . VAL A 1 104 ? 15.657 5.098 -0.63 1 85.8 104 VAL A C 1
ATOM 761 O O . VAL A 1 104 ? 15.21 5.679 -1.622 1 85.8 104 VAL A O 1
ATOM 764 N N . GLN A 1 105 ? 15.911 3.829 -0.576 1 91.8 105 GLN A N 1
ATOM 765 C CA . GLN A 1 105 ? 15.522 2.974 -1.692 1 91.8 105 GLN A CA 1
ATOM 766 C C . GLN A 1 105 ? 14.013 2.749 -1.713 1 91.8 105 GLN A C 1
ATOM 768 O O . GLN A 1 105 ? 13.408 2.47 -0.676 1 91.8 105 GLN A O 1
ATOM 773 N N . PRO A 1 106 ? 13.469 2.835 -2.892 1 96.06 106 PRO A N 1
ATOM 774 C CA . PRO A 1 106 ? 12.015 2.664 -2.954 1 96.06 106 PRO A CA 1
ATOM 775 C C . PRO A 1 106 ? 11.582 1.214 -2.749 1 96.06 106 PRO A C 1
ATOM 777 O O . PRO A 1 106 ? 12.32 0.29 -3.1 1 96.06 106 PRO A O 1
ATOM 780 N N . MET A 1 107 ? 10.392 1.065 -2.23 1 97.56 107 MET A N 1
ATOM 781 C CA . MET A 1 107 ? 9.74 -0.24 -2.196 1 97.56 107 MET A CA 1
ATOM 782 C C . MET A 1 107 ? 8.841 -0.432 -3.413 1 97.56 107 MET A C 1
ATOM 784 O O . MET A 1 107 ? 8.627 -1.559 -3.861 1 97.56 107 MET A O 1
ATOM 788 N N . VAL A 1 108 ? 8.291 0.652 -3.899 1 98.74 108 VAL A N 1
ATOM 789 C CA . VAL A 1 108 ? 7.31 0.565 -4.976 1 98.74 108 VAL A CA 1
ATOM 790 C C . VAL A 1 108 ? 7.567 1.669 -5.999 1 98.74 108 VAL A C 1
ATOM 792 O O . VAL A 1 108 ? 7.77 2.829 -5.633 1 98.74 108 VAL A O 1
ATOM 795 N N . LEU A 1 109 ? 7.614 1.323 -7.214 1 98.67 109 LEU A N 1
ATOM 796 C CA . LEU A 1 109 ? 7.618 2.269 -8.324 1 98.67 109 LEU A CA 1
ATOM 797 C C . LEU A 1 109 ? 6.359 2.119 -9.171 1 98.67 109 LEU A C 1
ATOM 799 O O . LEU A 1 109 ? 5.903 1.001 -9.422 1 98.67 109 LEU A O 1
ATOM 803 N N . ALA A 1 110 ? 5.78 3.218 -9.628 1 98.52 110 ALA A N 1
ATOM 804 C CA . ALA A 1 110 ? 4.524 3.137 -10.368 1 98.52 110 ALA A CA 1
ATOM 805 C C . ALA A 1 110 ? 4.537 4.071 -11.575 1 98.52 110 ALA A C 1
ATOM 807 O O . ALA A 1 110 ? 5.34 5.005 -11.636 1 98.52 110 ALA A O 1
ATOM 808 N N . GLY A 1 111 ? 3.674 3.755 -12.498 1 96.9 111 GLY A N 1
ATOM 809 C CA . GLY A 1 111 ? 3.433 4.633 -13.632 1 96.9 111 GLY A CA 1
ATOM 810 C C . GLY A 1 111 ? 4.663 4.844 -14.495 1 96.9 111 GLY A C 1
ATOM 811 O O . GLY A 1 111 ? 5.419 3.904 -14.748 1 96.9 111 GLY A O 1
ATOM 812 N N . TYR A 1 112 ? 4.841 6.081 -14.868 1 95.63 112 TYR A N 1
ATOM 813 C CA . TYR A 1 112 ? 5.931 6.439 -15.769 1 95.63 112 TYR A CA 1
ATOM 814 C C . TYR A 1 112 ? 7.283 6.113 -15.145 1 95.63 112 TYR A C 1
ATOM 816 O O . TYR A 1 112 ? 8.207 5.686 -15.84 1 95.63 112 TYR A O 1
ATOM 824 N N . GLY A 1 113 ? 7.335 6.325 -13.868 1 97.22 113 GLY A N 1
ATOM 825 C CA . GLY A 1 113 ? 8.574 5.994 -13.182 1 97.22 113 GLY A CA 1
ATOM 826 C C . GLY A 1 113 ? 8.918 4.518 -13.251 1 97.22 113 GLY A C 1
ATOM 827 O O . GLY A 1 113 ? 10.082 4.154 -13.428 1 97.22 113 GLY A O 1
ATOM 828 N N . ALA A 1 114 ? 7.912 3.676 -13.122 1 97.67 114 ALA A N 1
ATOM 829 C CA . ALA A 1 114 ? 8.122 2.236 -13.246 1 97.67 114 ALA A CA 1
ATOM 830 C C . ALA A 1 114 ? 8.52 1.86 -14.671 1 97.67 114 ALA A C 1
ATOM 832 O O . ALA A 1 114 ? 9.413 1.035 -14.875 1 97.67 114 ALA A O 1
ATOM 833 N N . ASP A 1 115 ? 7.828 2.458 -15.657 1 97.13 115 ASP A N 1
ATOM 834 C CA . ASP A 1 115 ? 8.166 2.205 -17.055 1 97.13 115 ASP A CA 1
ATOM 835 C C . ASP A 1 115 ? 9.617 2.58 -17.345 1 97.13 115 ASP A C 1
ATOM 837 O O . ASP A 1 115 ? 10.336 1.83 -18.009 1 97.13 115 ASP A O 1
ATOM 841 N N . ARG A 1 116 ? 10.004 3.674 -16.828 1 96.08 116 ARG A N 1
ATOM 842 C CA . ARG A 1 116 ? 11.377 4.124 -17.034 1 96.08 116 ARG A CA 1
ATOM 843 C C . ARG A 1 116 ? 12.368 3.187 -16.352 1 96.08 116 ARG A C 1
ATOM 845 O O . ARG A 1 116 ? 13.442 2.911 -16.891 1 96.08 116 ARG A O 1
ATOM 852 N N . PHE A 1 117 ? 12.054 2.783 -15.206 1 97.25 117 PHE A N 1
ATOM 853 C CA . PHE A 1 117 ? 12.897 1.833 -14.49 1 97.25 117 PHE A CA 1
ATOM 854 C C . PHE A 1 117 ? 13.097 0.563 -15.308 1 97.25 117 PHE A C 1
ATOM 856 O O . PHE A 1 117 ? 14.222 0.078 -15.447 1 97.25 117 PHE A O 1
ATOM 863 N N . VAL A 1 118 ? 12.004 0.056 -15.879 1 97.16 118 VAL A N 1
ATOM 864 C CA . VAL A 1 118 ? 12.042 -1.139 -16.715 1 97.16 118 VAL A CA 1
ATOM 865 C C . VAL A 1 118 ? 12.966 -0.906 -17.908 1 97.16 118 VAL A C 1
ATOM 867 O O . VAL A 1 118 ? 13.756 -1.781 -18.27 1 97.16 118 VAL A O 1
ATOM 870 N N . GLU A 1 119 ? 12.845 0.23 -18.458 1 95.97 119 GLU A N 1
ATOM 871 C CA . GLU A 1 119 ? 13.671 0.569 -19.613 1 95.97 119 GLU A CA 1
ATOM 872 C C . GLU A 1 119 ? 15.155 0.514 -19.265 1 95.97 119 GLU A C 1
ATOM 874 O O . GLU A 1 119 ? 15.985 0.18 -20.114 1 95.97 119 GLU A O 1
ATOM 879 N N . ASN A 1 120 ? 15.435 0.761 -18.029 1 94.27 120 ASN A N 1
ATOM 880 C CA . ASN A 1 120 ? 16.829 0.831 -17.606 1 94.27 120 ASN A CA 1
ATOM 881 C C . ASN A 1 120 ? 17.355 -0.536 -17.178 1 94.27 120 ASN A C 1
ATOM 883 O O . ASN A 1 120 ? 18.539 -0.683 -16.871 1 94.27 120 ASN A O 1
ATOM 887 N N . LEU A 1 121 ? 16.588 -1.634 -17.057 1 92.41 121 LEU A N 1
ATOM 888 C CA . LEU A 1 121 ? 16.979 -2.952 -16.571 1 92.41 121 LEU A CA 1
ATOM 889 C C . LEU A 1 121 ? 17.517 -3.813 -17.708 1 92.41 121 LEU A C 1
ATOM 891 O O . LEU A 1 121 ? 18.03 -4.91 -17.473 1 92.41 121 LEU A O 1
ATOM 895 N N . GLY A 1 122 ? 17.512 -3.334 -18.91 1 82.33 122 GLY A N 1
ATOM 896 C CA . GLY A 1 122 ? 17.966 -4.151 -20.024 1 82.33 122 GLY A CA 1
ATOM 897 C C . GLY A 1 122 ? 16.955 -5.2 -20.446 1 82.33 122 GLY A C 1
ATOM 898 O O . GLY A 1 122 ? 17.303 -6.166 -21.128 1 82.33 122 GLY A O 1
ATOM 899 N N . LEU A 1 123 ? 15.759 -5.289 -19.867 1 82.04 123 LEU A N 1
ATOM 900 C CA . LEU A 1 123 ? 14.667 -6.153 -20.301 1 82.04 123 LEU A CA 1
ATOM 901 C C . LEU A 1 123 ? 14.139 -5.719 -21.664 1 82.04 123 LEU A C 1
ATOM 903 O O . LEU A 1 123 ? 14.354 -4.58 -22.083 1 82.04 123 LEU A O 1
ATOM 907 N N . GLN A 1 124 ? 13.579 -6.664 -22.256 1 84.41 124 GLN A N 1
ATOM 908 C CA . GLN A 1 124 ? 12.895 -6.308 -23.494 1 84.41 124 GLN A CA 1
ATOM 909 C C . GLN A 1 124 ? 11.7 -5.399 -23.221 1 84.41 124 GLN A C 1
ATOM 911 O O . GLN A 1 124 ? 10.827 -5.736 -22.419 1 84.41 124 GLN A O 1
ATOM 916 N N . ILE A 1 125 ? 11.702 -4.26 -23.756 1 92.14 125 ILE A N 1
ATOM 917 C CA . ILE A 1 125 ? 10.597 -3.311 -23.678 1 92.14 125 ILE A CA 1
ATOM 918 C C . ILE A 1 125 ? 9.67 -3.498 -24.877 1 92.14 125 ILE A C 1
ATOM 920 O O . ILE A 1 125 ? 10.09 -4.007 -25.92 1 92.14 125 ILE A O 1
ATOM 924 N N . CYS A 1 126 ? 8.438 -3.223 -24.677 1 95.31 126 CYS A N 1
ATOM 925 C CA . CYS A 1 126 ? 7.478 -3.315 -25.771 1 95.31 126 CYS A CA 1
ATOM 926 C C . CYS A 1 126 ? 6.459 -2.183 -25.699 1 95.31 126 CYS A C 1
ATOM 928 O O . CYS A 1 126 ? 6.306 -1.546 -24.656 1 95.31 126 CYS A O 1
ATOM 930 N N . ALA A 1 127 ? 5.904 -1.901 -26.887 1 96.54 127 ALA A N 1
ATOM 931 C CA . ALA A 1 127 ? 4.767 -0.984 -26.891 1 96.54 127 ALA A CA 1
ATOM 932 C C . ALA A 1 127 ? 3.556 -1.608 -26.203 1 96.54 127 ALA A C 1
ATOM 934 O O . ALA A 1 127 ? 3.419 -2.833 -26.164 1 96.54 127 ALA A O 1
ATOM 935 N N . ASN A 1 128 ? 2.771 -0.786 -25.644 1 97.77 128 ASN A N 1
ATOM 936 C CA . ASN A 1 128 ? 1.627 -1.3 -24.898 1 97.77 128 ASN A CA 1
ATOM 937 C C . ASN A 1 128 ? 0.723 -2.158 -25.779 1 97.77 128 ASN A C 1
ATOM 939 O O . ASN A 1 128 ? 0.205 -3.182 -25.332 1 97.77 128 ASN A O 1
ATOM 943 N N . GLU A 1 129 ? 0.545 -1.795 -27.066 1 97.41 129 GLU A N 1
ATOM 944 C CA . GLU A 1 129 ? -0.324 -2.499 -28.005 1 97.41 129 GLU A CA 1
ATOM 945 C C . GLU A 1 129 ? 0.135 -3.939 -28.209 1 97.41 129 GLU A C 1
ATOM 947 O O . GLU A 1 129 ? -0.677 -4.821 -28.494 1 97.41 129 GLU A O 1
ATOM 952 N N . GLU A 1 130 ? 1.427 -4.13 -28.024 1 97 130 GLU A N 1
ATOM 953 C CA . GLU A 1 130 ? 1.985 -5.466 -28.212 1 97 130 GLU A CA 1
ATOM 954 C C . GLU A 1 130 ? 1.578 -6.399 -27.076 1 97 130 GLU A C 1
ATOM 956 O O . GLU A 1 130 ? 1.694 -7.62 -27.196 1 97 130 GLU A O 1
ATOM 961 N N . LEU A 1 131 ? 1.223 -5.806 -25.987 1 97.59 131 LEU A N 1
ATOM 962 C CA . LEU A 1 131 ? 0.791 -6.594 -24.838 1 97.59 131 LEU A CA 1
ATOM 963 C C . LEU A 1 131 ? -0.679 -6.981 -24.965 1 97.59 131 LEU A C 1
ATOM 965 O O . LEU A 1 131 ? -1.167 -7.835 -24.222 1 97.59 131 LEU A O 1
ATOM 969 N N . VAL A 1 132 ? -1.391 -6.382 -25.888 1 97.65 132 VAL A N 1
ATOM 970 C CA . VAL A 1 132 ? -2.816 -6.622 -26.086 1 97.65 132 VAL A CA 1
ATOM 971 C C . VAL A 1 132 ? -3.015 -7.792 -27.046 1 97.65 132 VAL A C 1
ATOM 973 O O . VAL A 1 132 ? -2.747 -7.673 -28.244 1 97.65 132 VAL A O 1
ATOM 976 N N . THR A 1 133 ? -3.537 -8.834 -26.55 1 96.7 133 THR A N 1
ATOM 977 C CA . THR A 1 133 ? -3.791 -10.004 -27.384 1 96.7 133 THR A CA 1
ATOM 978 C C . THR A 1 133 ? -5.223 -9.992 -27.911 1 96.7 133 THR A C 1
ATOM 980 O O . THR A 1 133 ? -6.064 -9.235 -27.421 1 96.7 133 THR A O 1
ATOM 983 N N . ASP A 1 134 ? -5.511 -10.867 -28.843 1 95.63 134 ASP A N 1
ATOM 984 C CA . ASP A 1 134 ? -6.863 -11.002 -29.376 1 95.63 134 ASP A CA 1
ATOM 985 C C . ASP A 1 134 ? -7.841 -11.442 -28.289 1 95.63 134 ASP A C 1
ATOM 987 O O . ASP A 1 134 ? -8.967 -10.945 -28.221 1 95.63 134 ASP A O 1
ATOM 991 N N . LEU A 1 135 ? -7.368 -12.309 -27.511 1 91.08 135 LEU A N 1
ATOM 992 C CA . LEU A 1 135 ? -8.202 -12.819 -26.429 1 91.08 135 LEU A CA 1
ATOM 993 C C . LEU A 1 135 ? -8.594 -11.7 -25.47 1 91.08 135 LEU A C 1
ATOM 995 O O . LEU A 1 135 ? -9.765 -11.568 -25.109 1 91.08 135 LEU A O 1
ATOM 999 N N . ALA A 1 136 ? -7.63 -10.911 -25.055 1 92.84 136 ALA A N 1
ATOM 1000 C CA . ALA A 1 136 ? -7.884 -9.808 -24.132 1 92.84 136 ALA A CA 1
ATOM 1001 C C . ALA A 1 136 ? -8.83 -8.782 -24.75 1 92.84 136 ALA A C 1
ATOM 1003 O O . ALA A 1 136 ? -9.702 -8.242 -24.065 1 92.84 136 ALA A O 1
ATOM 1004 N N . SER A 1 137 ? -8.656 -8.525 -26.021 1 95.13 137 SER A N 1
ATOM 1005 C CA . SER A 1 137 ? -9.508 -7.58 -26.734 1 95.13 137 SER A CA 1
ATOM 1006 C C . SER A 1 137 ? -10.952 -8.067 -26.785 1 95.13 137 SER A C 1
ATOM 1008 O O . SER A 1 137 ? -11.885 -7.28 -26.61 1 95.13 137 SER A O 1
ATOM 1010 N N . LYS A 1 138 ? -11.122 -9.279 -27.07 1 92.41 138 LYS A N 1
ATOM 1011 C CA . LYS A 1 138 ? -12.459 -9.86 -27.14 1 92.41 138 LYS A CA 1
ATOM 1012 C C . LYS A 1 138 ? -13.168 -9.774 -25.791 1 92.41 138 LYS A C 1
ATOM 1014 O O . LYS A 1 138 ? -14.344 -9.411 -25.724 1 92.41 138 LYS A O 1
ATOM 1019 N N . ASP A 1 139 ? -12.449 -10.171 -24.766 1 90.34 139 ASP A N 1
ATOM 1020 C CA . ASP A 1 139 ? -13.015 -10.082 -23.423 1 90.34 139 ASP A CA 1
ATOM 1021 C C . ASP A 1 139 ? -13.401 -8.644 -23.084 1 90.34 139 ASP A C 1
ATOM 1023 O O . ASP A 1 139 ? -14.446 -8.403 -22.476 1 90.34 139 ASP A O 1
ATOM 1027 N N . TYR A 1 140 ? -12.576 -7.732 -23.416 1 93.59 140 TYR A N 1
ATOM 1028 C CA . TYR A 1 140 ? -12.793 -6.306 -23.199 1 93.59 140 TYR A CA 1
ATOM 1029 C C . TYR A 1 140 ? -14.064 -5.835 -23.896 1 93.59 140 TYR A C 1
ATOM 1031 O O . TYR A 1 140 ? -14.914 -5.188 -23.28 1 93.59 140 TYR A O 1
ATOM 1039 N N . GLU A 1 141 ? -14.242 -6.181 -25.09 1 94.15 141 GLU A N 1
ATOM 1040 C CA . GLU A 1 141 ? -15.407 -5.78 -25.873 1 94.15 141 GLU A CA 1
ATOM 1041 C C . GLU A 1 141 ? -16.688 -6.385 -25.305 1 94.15 141 GLU A C 1
ATOM 1043 O O . GLU A 1 141 ? -17.719 -5.713 -25.233 1 94.15 141 GLU A O 1
ATOM 1048 N N . LYS A 1 142 ? -16.58 -7.61 -24.958 1 90.63 142 LYS A N 1
ATOM 1049 C CA . LYS A 1 142 ? -17.732 -8.278 -24.358 1 90.63 142 LYS A CA 1
ATOM 1050 C C . LYS A 1 142 ? -18.162 -7.581 -23.071 1 90.63 142 LYS A C 1
ATOM 1052 O O . LYS A 1 142 ? -19.357 -7.401 -22.825 1 90.63 142 LYS A O 1
ATOM 1057 N N . ALA A 1 143 ? -17.18 -7.262 -22.274 1 88.99 143 ALA A N 1
ATOM 1058 C CA . ALA A 1 143 ? -17.462 -6.622 -20.992 1 88.99 143 ALA A CA 1
ATOM 1059 C C . ALA A 1 143 ? -18.076 -5.239 -21.192 1 88.99 143 ALA A C 1
ATOM 1061 O O . ALA A 1 143 ? -18.935 -4.816 -20.414 1 88.99 143 ALA A O 1
ATOM 1062 N N . LEU A 1 144 ? -17.648 -4.512 -22.168 1 90.21 144 LEU A N 1
ATOM 1063 C CA . LEU A 1 144 ? -18.19 -3.188 -22.455 1 90.21 144 LEU A CA 1
ATOM 1064 C C . LEU A 1 144 ? -19.661 -3.277 -22.85 1 90.21 144 LEU A C 1
ATOM 1066 O O . LEU A 1 144 ? -20.449 -2.385 -22.528 1 90.21 144 LEU A O 1
ATOM 1070 N N . ARG A 1 145 ? -19.966 -4.369 -23.487 1 88.19 145 ARG A N 1
ATOM 1071 C CA . ARG A 1 145 ? -21.333 -4.546 -23.967 1 88.19 145 ARG A CA 1
ATOM 1072 C C . ARG A 1 145 ? -22.254 -5.002 -22.841 1 88.19 145 ARG A C 1
ATOM 1074 O O . ARG A 1 145 ? -23.423 -4.614 -22.792 1 88.19 145 ARG A O 1
ATOM 1081 N N . ASN A 1 146 ? -21.695 -5.827 -21.972 1 81.38 146 ASN A N 1
ATOM 1082 C CA . ASN A 1 146 ? -22.499 -6.376 -20.885 1 81.38 146 ASN A CA 1
ATOM 1083 C C . ASN A 1 146 ? -21.678 -6.543 -19.609 1 81.38 146 ASN A C 1
ATOM 1085 O O . ASN A 1 146 ? -20.984 -7.547 -19.44 1 81.38 146 ASN A O 1
ATOM 1089 N N . LEU A 1 147 ? -21.918 -5.628 -18.754 1 73.55 147 LEU A N 1
ATOM 1090 C CA . LEU A 1 147 ? -21.139 -5.607 -17.521 1 73.55 147 LEU A CA 1
ATOM 1091 C C . LEU A 1 147 ? -21.412 -6.852 -16.684 1 73.55 147 LEU A C 1
ATOM 1093 O O . LEU A 1 147 ?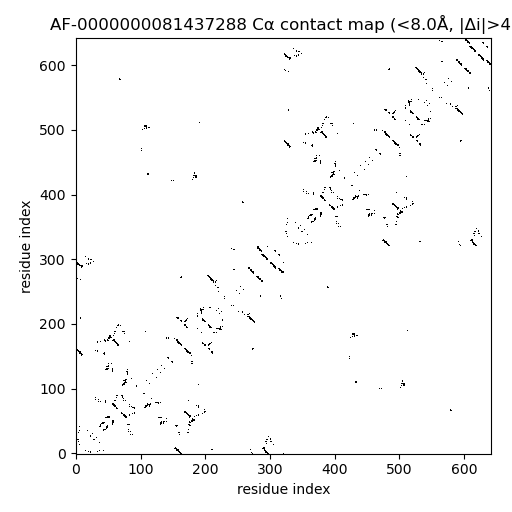 -20.544 -7.303 -15.933 1 73.55 147 LEU A O 1
ATOM 1097 N N . ALA A 1 148 ? -22.585 -7.35 -16.886 1 65 148 ALA A N 1
ATOM 1098 C CA . ALA A 1 148 ? -22.963 -8.526 -16.107 1 65 148 ALA A CA 1
ATOM 1099 C C . ALA A 1 148 ? -22.046 -9.706 -16.415 1 65 148 ALA A C 1
ATOM 1101 O O . ALA A 1 148 ? -21.889 -10.61 -15.591 1 65 148 ALA A O 1
ATOM 1102 N N . GLU A 1 149 ? -21.549 -9.64 -17.551 1 59.64 149 GLU A N 1
ATOM 1103 C CA . GLU A 1 149 ? -20.646 -10.712 -17.959 1 59.64 149 GLU A CA 1
ATOM 1104 C C . GLU A 1 149 ? -19.306 -10.61 -17.236 1 59.64 149 GLU A C 1
ATOM 1106 O O . GLU A 1 149 ? -18.541 -11.576 -17.197 1 59.64 149 GLU A O 1
ATOM 1111 N N . MET A 1 150 ? -19.058 -9.57 -16.594 1 60.08 150 MET A N 1
ATOM 1112 C CA . MET A 1 150 ? -17.81 -9.324 -15.877 1 60.08 150 MET A CA 1
ATOM 1113 C C . MET A 1 150 ? -17.671 -10.267 -14.687 1 60.08 150 MET A C 1
ATOM 1115 O O . MET A 1 150 ? -16.557 -10.592 -14.274 1 60.08 150 MET A O 1
ATOM 1119 N N . ALA A 1 151 ? -18.765 -10.603 -14.163 1 54.67 151 ALA A N 1
ATOM 1120 C CA . ALA A 1 151 ? -18.759 -11.432 -12.96 1 54.67 151 ALA A CA 1
ATOM 1121 C C . ALA A 1 151 ? -17.987 -12.728 -13.19 1 54.67 151 ALA A C 1
ATOM 1123 O O . ALA A 1 151 ? -17.509 -13.351 -12.239 1 54.67 151 ALA A O 1
ATOM 1124 N N . LYS A 1 152 ? -17.973 -13.153 -14.414 1 51.58 152 LYS A N 1
ATOM 1125 C CA . LYS A 1 152 ? -17.311 -14.416 -14.723 1 51.58 152 LYS A CA 1
ATOM 1126 C C . LYS A 1 152 ? -15.809 -14.219 -14.907 1 51.58 152 LYS A C 1
ATOM 1128 O O . LYS A 1 152 ? -15.085 -15.168 -15.215 1 51.58 152 LYS A O 1
ATOM 1133 N N . MET A 1 153 ? -15.455 -13.019 -14.669 1 54.64 153 MET A N 1
ATOM 1134 C CA . MET A 1 153 ? -14.146 -12.678 -15.218 1 54.64 153 MET A CA 1
ATOM 1135 C C . MET A 1 153 ? -13.037 -12.993 -14.219 1 54.64 153 MET A C 1
ATOM 1137 O O . MET A 1 153 ? -13.27 -13.001 -13.009 1 54.64 153 MET A O 1
ATOM 1141 N N . ARG A 1 154 ? -11.847 -13.531 -14.679 1 54.31 154 ARG A N 1
ATOM 1142 C CA . ARG A 1 154 ? -10.571 -14.111 -14.271 1 54.31 154 ARG A CA 1
ATOM 1143 C C . ARG A 1 154 ? -9.843 -13.198 -13.29 1 54.31 154 ARG A C 1
ATOM 1145 O O . ARG A 1 154 ? -9.623 -12.02 -13.579 1 54.31 154 ARG A O 1
ATOM 1152 N N . MET A 1 155 ? -9.995 -13.325 -11.924 1 56.07 155 MET A N 1
ATOM 1153 C CA . MET A 1 155 ? -9.165 -12.59 -10.974 1 56.07 155 MET A CA 1
ATOM 1154 C C . MET A 1 155 ? -7.739 -13.131 -10.966 1 56.07 155 MET A C 1
ATOM 1156 O O . MET A 1 155 ? -7.488 -14.224 -10.454 1 56.07 155 MET A O 1
ATOM 1160 N N . ASP A 1 156 ? -6.986 -13.049 -12.03 1 74.71 156 ASP A N 1
ATOM 1161 C CA . ASP A 1 156 ? -5.953 -14.039 -12.322 1 74.71 156 ASP A CA 1
ATOM 1162 C C . ASP A 1 156 ? -4.559 -13.466 -12.077 1 74.71 156 ASP A C 1
ATOM 1164 O O . ASP A 1 156 ? -3.748 -13.375 -13.002 1 74.71 156 ASP A O 1
ATOM 1168 N N . THR A 1 157 ? -4.323 -13.127 -10.635 1 90.96 157 THR A N 1
ATOM 1169 C CA . THR A 1 157 ? -2.949 -12.89 -10.206 1 90.96 157 THR A CA 1
ATOM 1170 C C . THR A 1 157 ? -2.175 -14.202 -10.121 1 90.96 157 THR A C 1
ATOM 1172 O O . THR A 1 157 ? -2.658 -15.178 -9.543 1 90.96 157 THR A O 1
ATOM 1175 N N . VAL A 1 158 ? -1.027 -14.301 -10.816 1 97.66 158 VAL A N 1
ATOM 1176 C CA . VAL A 1 158 ? -0.189 -15.491 -10.705 1 97.66 158 VAL A CA 1
ATOM 1177 C C . VAL A 1 158 ? 0.876 -15.275 -9.632 1 97.66 158 VAL A C 1
ATOM 1179 O O . VAL A 1 158 ? 1.194 -14.135 -9.285 1 97.66 158 VAL A O 1
ATOM 1182 N N . GLY A 1 159 ? 1.373 -16.304 -9.068 1 98.51 159 GLY A N 1
ATOM 1183 C CA . GLY A 1 159 ? 2.375 -16.157 -8.024 1 98.51 159 GLY A CA 1
ATOM 1184 C C . GLY A 1 159 ? 3.173 -17.425 -7.781 1 98.51 159 GLY A C 1
ATOM 1185 O O . GLY A 1 159 ? 2.872 -18.473 -8.354 1 98.51 159 GLY A O 1
ATOM 1186 N N . ALA A 1 160 ? 4.241 -17.304 -6.998 1 98.85 160 ALA A N 1
ATOM 1187 C CA . ALA A 1 160 ? 5.105 -18.428 -6.647 1 98.85 160 ALA A CA 1
ATOM 1188 C C . ALA A 1 160 ? 5.751 -18.218 -5.281 1 98.85 160 ALA A C 1
ATOM 1190 O O . ALA A 1 160 ? 5.891 -17.081 -4.822 1 98.85 160 ALA A O 1
ATOM 1191 N N . VAL A 1 161 ? 6.126 -19.292 -4.654 1 98.85 161 VAL A N 1
ATOM 1192 C CA . VAL A 1 161 ? 6.772 -19.276 -3.346 1 98.85 161 VAL A CA 1
ATOM 1193 C C . VAL A 1 161 ? 7.881 -20.325 -3.305 1 98.85 161 VAL A C 1
ATOM 1195 O O . VAL A 1 161 ? 7.805 -21.346 -3.992 1 98.85 161 VAL A O 1
ATOM 1198 N N . SER A 1 162 ? 8.866 -20.09 -2.502 1 98.56 162 SER A N 1
ATOM 1199 C CA . SER A 1 162 ? 9.921 -21.074 -2.284 1 98.56 162 SER A CA 1
ATOM 1200 C C . SER A 1 162 ? 10.565 -20.898 -0.913 1 98.56 162 SER A C 1
ATOM 1202 O O . SER A 1 162 ? 10.582 -19.794 -0.366 1 98.56 162 SER A O 1
ATOM 1204 N N . ILE A 1 163 ? 11.021 -21.932 -0.353 1 97.83 163 ILE A N 1
ATOM 1205 C CA . ILE A 1 163 ? 11.875 -21.939 0.83 1 97.83 163 ILE A CA 1
ATOM 1206 C C . ILE A 1 163 ? 13.093 -22.826 0.582 1 97.83 163 ILE A C 1
ATOM 1208 O O . ILE A 1 163 ? 12.953 -24.01 0.266 1 97.83 163 ILE A O 1
ATOM 1212 N N . GLU A 1 164 ? 14.219 -22.287 0.69 1 95.69 164 GLU A N 1
ATOM 1213 C CA . GLU A 1 164 ? 15.476 -23.018 0.559 1 95.69 164 GLU A CA 1
ATOM 1214 C C . GLU A 1 164 ? 15.793 -23.802 1.829 1 95.69 164 GLU A C 1
ATOM 1216 O O . GLU A 1 164 ? 15.214 -23.542 2.886 1 95.69 164 GLU A O 1
ATOM 1221 N N . PRO A 1 165 ? 16.712 -24.784 1.745 1 93.63 165 PRO A N 1
ATOM 1222 C CA . PRO A 1 165 ? 17.089 -25.548 2.936 1 93.63 165 PRO A CA 1
ATOM 1223 C C . PRO A 1 165 ? 17.594 -24.659 4.071 1 93.63 165 PRO A C 1
ATOM 1225 O O . PRO A 1 165 ? 17.383 -24.972 5.246 1 93.63 165 PRO A O 1
ATOM 1228 N N . SER A 1 166 ? 18.205 -23.524 3.832 1 94.87 166 SER A N 1
ATOM 1229 C CA . SER A 1 166 ? 18.742 -22.607 4.832 1 94.87 166 SER A CA 1
ATOM 1230 C C . SER A 1 166 ? 17.625 -21.857 5.55 1 94.87 166 SER A C 1
ATOM 1232 O O . SER A 1 166 ? 17.858 -21.225 6.583 1 94.87 166 SER A O 1
ATOM 1234 N N . GLY A 1 167 ? 16.448 -21.904 4.972 1 96.7 167 GLY A N 1
ATOM 1235 C CA . GLY A 1 167 ? 15.327 -21.162 5.528 1 96.7 167 GLY A CA 1
ATOM 1236 C C . GLY A 1 167 ? 15.008 -19.896 4.756 1 96.7 167 GLY A C 1
ATOM 1237 O O . GLY A 1 167 ? 13.956 -19.286 4.96 1 96.7 167 GLY A O 1
ATOM 1238 N N . LEU A 1 168 ? 15.915 -19.554 3.849 1 97.71 168 LEU A N 1
ATOM 1239 C CA . LEU A 1 168 ? 15.654 -18.384 3.017 1 97.71 168 LEU A CA 1
ATOM 1240 C C . LEU A 1 168 ? 14.369 -18.562 2.216 1 97.71 168 LEU A C 1
ATOM 1242 O O . LEU A 1 168 ? 14.231 -19.529 1.463 1 97.71 168 LEU A O 1
ATOM 1246 N N . SER A 1 169 ? 13.432 -17.674 2.414 1 98.58 169 SER A N 1
ATOM 1247 C CA . SER A 1 169 ? 12.128 -17.779 1.766 1 98.58 169 SER A CA 1
ATOM 1248 C C . SER A 1 169 ? 11.908 -16.638 0.779 1 98.58 169 SER A C 1
ATOM 1250 O O . SER A 1 169 ? 12.381 -15.521 0.999 1 98.58 169 SER A O 1
ATOM 1252 N N . LYS A 1 170 ? 11.22 -16.949 -0.31 1 98.86 170 LYS A N 1
ATOM 1253 C CA . LYS A 1 170 ? 10.916 -15.997 -1.373 1 98.86 170 LYS A CA 1
ATOM 1254 C C . LYS A 1 170 ? 9.473 -16.146 -1.849 1 98.86 170 LYS A C 1
ATOM 1256 O O . LYS A 1 170 ? 8.936 -17.255 -1.881 1 98.86 170 LYS A O 1
ATOM 1261 N N . SER A 1 171 ? 8.85 -15.044 -2.194 1 98.92 171 SER A N 1
ATOM 1262 C CA . SER A 1 171 ? 7.514 -15.027 -2.779 1 98.92 171 SER A CA 1
ATOM 1263 C C . SER A 1 171 ? 7.399 -13.963 -3.866 1 98.92 171 SER A C 1
ATOM 1265 O O . SER A 1 171 ? 8.081 -12.937 -3.811 1 98.92 171 SER A O 1
ATOM 1267 N N . CYS A 1 172 ? 6.592 -14.177 -4.822 1 98.77 172 CYS A N 1
ATOM 1268 C CA . CYS A 1 172 ? 6.322 -13.154 -5.827 1 98.77 172 CYS A CA 1
ATOM 1269 C C . CYS A 1 172 ? 4.917 -13.308 -6.397 1 98.77 172 CYS A C 1
ATOM 1271 O O . CYS A 1 172 ? 4.271 -14.338 -6.199 1 98.77 172 CYS A O 1
ATOM 1273 N N . VAL A 1 173 ? 4.418 -12.296 -7.002 1 98.79 173 VAL A N 1
ATOM 1274 C CA . VAL A 1 173 ? 3.117 -12.24 -7.66 1 98.79 173 VAL A CA 1
ATOM 1275 C C . VAL A 1 173 ? 3.196 -11.336 -8.888 1 98.79 173 VAL A C 1
ATOM 1277 O O . VAL A 1 173 ? 4.085 -10.486 -8.984 1 98.79 173 VAL A O 1
ATOM 1280 N N . SER A 1 174 ? 2.294 -11.555 -9.838 1 98.64 174 SER A N 1
ATOM 1281 C CA . SER A 1 174 ? 2.118 -10.723 -11.023 1 98.64 174 SER A CA 1
ATOM 1282 C C . SER A 1 174 ? 0.661 -10.7 -11.472 1 98.64 174 SER A C 1
ATOM 1284 O O . SER A 1 174 ? -0.015 -11.731 -11.456 1 98.64 174 SER A O 1
ATOM 1286 N N . SER A 1 175 ? 0.161 -9.52 -11.811 1 97.3 175 SER A N 1
ATOM 1287 C CA . SER A 1 175 ? -1.259 -9.378 -12.112 1 97.3 175 SER A CA 1
ATOM 1288 C C . SER A 1 175 ? -1.497 -8.301 -13.165 1 97.3 175 SER A C 1
ATOM 1290 O O . SER A 1 175 ? -0.834 -7.262 -13.159 1 97.3 175 SER A O 1
ATOM 1292 N N . GLY A 1 176 ? -2.397 -8.585 -14.018 1 95.86 176 GLY A N 1
ATOM 1293 C CA . GLY A 1 176 ? -2.874 -7.576 -14.95 1 95.86 176 GLY A CA 1
ATOM 1294 C C . GLY A 1 176 ? -4.056 -6.786 -14.421 1 95.86 176 GLY A C 1
ATOM 1295 O O . GLY A 1 176 ? -4.555 -5.881 -15.093 1 95.86 176 GLY A O 1
ATOM 1296 N N . GLY A 1 177 ? -4.451 -7.116 -13.253 1 92.94 177 GLY A N 1
ATOM 1297 C CA . GLY A 1 177 ? -5.564 -6.41 -12.64 1 92.94 177 GLY A CA 1
ATOM 1298 C C . GLY A 1 177 ? -6.918 -6.907 -13.11 1 92.94 177 GLY A C 1
ATOM 1299 O O . GLY A 1 177 ? -7.005 -7.915 -13.814 1 92.94 177 GLY A O 1
ATOM 1300 N N . ILE A 1 178 ? -7.981 -6.247 -12.715 1 91.45 178 ILE A N 1
ATOM 1301 C CA . ILE A 1 178 ? -9.345 -6.646 -13.047 1 91.45 178 ILE A CA 1
ATOM 1302 C C . ILE A 1 178 ? -9.763 -6.004 -14.368 1 91.45 178 ILE A C 1
ATOM 1304 O O . ILE A 1 178 ? -9.304 -4.911 -14.707 1 91.45 178 ILE A O 1
ATOM 1308 N N . LEU A 1 179 ? -10.603 -6.723 -15.018 1 91.82 179 LEU A N 1
ATOM 1309 C CA . LEU A 1 179 ? -11.093 -6.246 -16.307 1 91.82 179 LEU A CA 1
ATOM 1310 C C . LEU A 1 179 ? -11.845 -4.929 -16.149 1 91.82 179 LEU A C 1
ATOM 1312 O O . LEU A 1 179 ? -12.643 -4.772 -15.221 1 91.82 179 LEU A O 1
ATOM 1316 N N . LEU A 1 180 ? -11.551 -3.939 -16.962 1 93.21 180 LEU A N 1
ATOM 1317 C CA . LEU A 1 180 ? -12.182 -2.625 -17.026 1 93.21 180 LEU A CA 1
ATOM 1318 C C . LEU A 1 180 ? -11.825 -1.791 -15.8 1 93.21 180 LEU A C 1
ATOM 1320 O O . LEU A 1 180 ? -12.5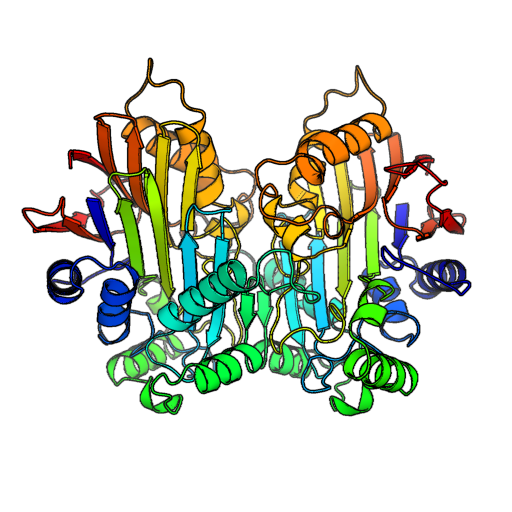66 -0.877 -15.428 1 93.21 180 LEU A O 1
ATOM 1324 N N . LYS A 1 181 ? -10.767 -2.186 -15.18 1 93.55 181 LYS A N 1
ATOM 1325 C CA . LYS A 1 181 ? -10.298 -1.331 -14.094 1 93.55 181 LYS A CA 1
ATOM 1326 C C . LYS A 1 181 ? -10.005 0.081 -14.593 1 93.55 181 LYS A C 1
ATOM 1328 O O . LYS A 1 181 ? -9.633 0.271 -15.752 1 93.55 181 LYS A O 1
ATOM 1333 N N . ARG A 1 182 ? -10.144 0.984 -13.692 1 95.69 182 ARG A N 1
ATOM 1334 C CA . ARG A 1 182 ? -9.73 2.344 -14.026 1 95.69 182 ARG A CA 1
ATOM 1335 C C . ARG A 1 182 ? -8.229 2.412 -14.284 1 95.69 182 ARG A C 1
ATOM 1337 O O . ARG A 1 182 ? -7.446 1.741 -13.607 1 95.69 182 ARG A O 1
ATOM 1344 N N . ASP A 1 183 ? -7.873 3.358 -15.178 1 97.24 183 ASP A N 1
ATOM 1345 C CA . ASP A 1 183 ? -6.448 3.563 -15.419 1 97.24 183 ASP A CA 1
ATOM 1346 C C . ASP A 1 183 ? -5.725 3.961 -14.134 1 97.24 183 ASP A C 1
ATOM 1348 O O . ASP A 1 183 ? -6.222 4.79 -13.368 1 97.24 183 ASP A O 1
ATOM 1352 N N . GLY A 1 184 ? -4.583 3.296 -13.878 1 98.2 184 GLY A N 1
ATOM 1353 C CA . GLY A 1 184 ? -3.738 3.659 -12.752 1 98.2 184 GLY A CA 1
ATOM 1354 C C . GLY A 1 184 ? -4.106 2.934 -11.471 1 98.2 184 GLY A C 1
ATOM 1355 O O . GLY A 1 184 ? -3.471 3.134 -10.434 1 98.2 184 GLY A O 1
ATOM 1356 N N . ARG A 1 185 ? -5.09 2.067 -11.546 1 97.89 185 ARG A N 1
ATOM 1357 C CA . ARG A 1 185 ? -5.506 1.343 -10.349 1 97.89 185 ARG A CA 1
ATOM 1358 C C . ARG A 1 185 ? -4.371 0.481 -9.808 1 97.89 185 ARG A C 1
ATOM 1360 O O . ARG A 1 185 ? -3.724 -0.249 -10.562 1 97.89 185 ARG A O 1
ATOM 1367 N N . LEU A 1 186 ? -4.165 0.61 -8.524 1 97.96 186 LEU A N 1
ATOM 1368 C CA . LEU A 1 186 ? -3.247 -0.298 -7.845 1 97.96 186 LEU A CA 1
ATOM 1369 C C . LEU A 1 186 ? -4.011 -1.392 -7.106 1 97.96 186 LEU A C 1
ATOM 1371 O O . LEU A 1 186 ? -4.901 -1.099 -6.304 1 97.96 186 LEU A O 1
ATOM 1375 N N . GLY A 1 187 ? -3.702 -2.608 -7.371 1 96.56 187 GLY A N 1
ATOM 1376 C CA . GLY A 1 187 ? -4.271 -3.735 -6.648 1 96.56 187 GLY A CA 1
ATOM 1377 C C . GLY A 1 187 ? -3.478 -4.112 -5.411 1 96.56 187 GLY A C 1
ATOM 1378 O O . GLY A 1 187 ? -2.903 -3.247 -4.748 1 96.56 187 GLY A O 1
ATOM 1379 N N . HIS A 1 188 ? -3.487 -5.334 -5.101 1 97.28 188 HIS A N 1
ATOM 1380 C CA . HIS A 1 188 ? -2.905 -5.791 -3.845 1 97.28 188 HIS A CA 1
ATOM 1381 C C . HIS A 1 188 ? -1.41 -6.055 -3.993 1 97.28 188 HIS A C 1
ATOM 1383 O O . HIS A 1 188 ? -0.682 -6.101 -2.999 1 97.28 188 HIS A O 1
ATOM 1389 N N . SER A 1 189 ? -0.88 -6.226 -5.181 1 98.05 189 SER A N 1
ATOM 1390 C CA . SER A 1 189 ? 0.509 -6.621 -5.389 1 98.05 189 SER A CA 1
ATOM 1391 C C . SER A 1 189 ? 1.47 -5.579 -4.826 1 98.05 189 SER A C 1
ATOM 1393 O O . SER A 1 189 ? 2.415 -5.921 -4.111 1 98.05 189 SER A O 1
ATOM 1395 N N . PRO A 1 190 ? 1.174 -4.305 -5.087 1 98.18 190 PRO A N 1
ATOM 1396 C CA . PRO A 1 190 ? 2.137 -3.31 -4.609 1 98.18 190 PRO A CA 1
ATOM 1397 C C . PRO A 1 190 ? 1.895 -2.907 -3.156 1 98.18 190 PRO A C 1
ATOM 1399 O O . PRO A 1 190 ? 2.599 -2.044 -2.626 1 98.18 190 PRO A O 1
ATOM 1402 N N . GLN A 1 191 ? 0.95 -3.429 -2.523 1 98.32 191 GLN A N 1
ATOM 1403 C CA . GLN A 1 191 ? 0.662 -3.126 -1.125 1 98.32 191 GLN A CA 1
ATOM 1404 C C . GLN A 1 191 ? 1.411 -4.073 -0.192 1 98.32 191 GLN A C 1
ATOM 1406 O O . GLN A 1 191 ? 1.148 -5.277 -0.179 1 98.32 191 GLN A O 1
ATOM 1411 N N . PHE A 1 192 ? 2.297 -3.512 0.594 1 98.54 192 PHE A N 1
ATOM 1412 C CA . PHE A 1 192 ? 3.146 -4.306 1.473 1 98.54 192 PHE A CA 1
ATOM 1413 C C . PHE A 1 192 ? 2.304 -5.152 2.42 1 98.54 192 PHE A C 1
ATOM 1415 O O . PHE A 1 192 ? 1.461 -4.625 3.149 1 98.54 192 PHE A O 1
ATOM 1422 N N . GLY A 1 193 ? 2.468 -6.468 2.36 1 98.59 193 GLY A N 1
ATOM 1423 C CA . GLY A 1 193 ? 1.811 -7.385 3.278 1 98.59 193 GLY A CA 1
ATOM 1424 C C . GLY A 1 193 ? 0.489 -7.912 2.751 1 98.59 193 GLY A C 1
ATOM 1425 O O . GLY A 1 193 ? -0.167 -8.724 3.406 1 98.59 193 GLY A O 1
ATOM 1426 N N . SER A 1 194 ? 0.137 -7.51 1.577 1 98.55 194 SER A N 1
ATOM 1427 C CA . SER A 1 194 ? -1.188 -7.836 1.06 1 98.55 194 SER A CA 1
ATOM 1428 C C . SER A 1 194 ? -1.16 -9.121 0.239 1 98.55 194 SER A C 1
ATOM 1430 O O . SER A 1 194 ? -1.724 -10.138 0.649 1 98.55 194 SER A O 1
ATOM 1432 N N . ALA A 1 195 ? -0.323 -9.209 -0.769 1 98.59 195 ALA A N 1
ATOM 1433 C CA . ALA A 1 195 ? -0.372 -10.303 -1.735 1 98.59 195 ALA A CA 1
ATOM 1434 C C . ALA A 1 195 ? 0.659 -11.377 -1.4 1 98.59 195 ALA A C 1
ATOM 1436 O O . ALA A 1 195 ? 0.47 -12.551 -1.726 1 98.59 195 ALA A O 1
ATOM 1437 N N . ILE A 1 196 ? 1.803 -10.923 -0.853 1 98.91 196 ILE A N 1
ATOM 1438 C CA . ILE A 1 196 ? 2.892 -11.864 -0.614 1 98.91 196 ILE A CA 1
ATOM 1439 C C . ILE A 1 196 ? 3.535 -11.576 0.741 1 98.91 196 ILE A C 1
ATOM 1441 O O . ILE A 1 196 ? 3.406 -10.471 1.274 1 98.91 196 ILE A O 1
ATOM 1445 N N . TRP A 1 197 ? 4.196 -12.552 1.208 1 98.93 197 TRP A N 1
ATOM 1446 C CA . TRP A 1 197 ? 4.983 -12.432 2.43 1 98.93 197 TRP A CA 1
ATOM 1447 C C . TRP A 1 197 ? 6.046 -13.523 2.503 1 98.93 197 TRP A C 1
ATOM 1449 O O . TRP A 1 197 ? 5.769 -14.688 2.209 1 98.93 197 TRP A O 1
ATOM 1459 N N . SER A 1 198 ? 7.231 -13.206 2.857 1 98.85 198 SER A N 1
ATOM 1460 C CA . SER A 1 198 ? 8.323 -14.135 3.128 1 98.85 198 SER A CA 1
ATOM 1461 C C . SER A 1 198 ? 9.101 -13.725 4.375 1 98.85 198 SER A C 1
ATOM 1463 O O . SER A 1 198 ? 9.631 -12.615 4.445 1 98.85 198 SER A O 1
ATOM 1465 N N . GLU A 1 199 ? 9.227 -14.657 5.264 1 98.51 199 GLU A N 1
ATOM 1466 C CA . GLU A 1 199 ? 9.867 -14.338 6.537 1 98.51 199 GLU A CA 1
ATOM 1467 C C . GLU A 1 199 ? 10.518 -15.573 7.153 1 98.51 199 GLU A C 1
ATOM 1469 O O . GLU A 1 199 ? 9.98 -16.678 7.055 1 98.51 199 GLU A O 1
ATOM 1474 N N . GLN A 1 200 ? 11.666 -15.404 7.644 1 97.35 200 GLN A N 1
ATOM 1475 C CA . GLN A 1 200 ? 12.349 -16.388 8.477 1 97.35 200 GLN A CA 1
ATOM 1476 C C . GLN A 1 200 ? 12.454 -15.908 9.922 1 97.35 200 GLN A C 1
ATOM 1478 O O . GLN A 1 200 ? 12.99 -14.83 10.186 1 97.35 200 GLN A O 1
ATOM 1483 N N . ARG A 1 201 ? 11.868 -16.574 10.828 1 95.52 201 ARG A N 1
ATOM 1484 C CA . ARG A 1 201 ? 11.875 -16.262 12.253 1 95.52 201 ARG A CA 1
ATOM 1485 C C . ARG A 1 201 ? 12.38 -17.446 13.071 1 95.52 201 ARG A C 1
ATOM 1487 O O . ARG A 1 201 ? 11.626 -18.38 13.35 1 95.52 201 ARG A O 1
ATOM 1494 N N . GLY A 1 202 ? 13.653 -17.366 13.48 1 93.18 202 GLY A N 1
ATOM 1495 C CA . GLY A 1 202 ? 14.249 -18.525 14.126 1 93.18 202 GLY A CA 1
ATOM 1496 C C . GLY A 1 202 ? 14.359 -19.728 13.209 1 93.18 202 GLY A C 1
ATOM 1497 O O . GLY A 1 202 ? 14.968 -19.648 12.141 1 93.18 202 GLY A O 1
ATOM 1498 N N . THR A 1 203 ? 13.658 -20.828 13.61 1 93.41 203 THR A N 1
ATOM 1499 C CA . THR A 1 203 ? 13.729 -22.055 12.824 1 93.41 203 THR A CA 1
ATOM 1500 C C . THR A 1 203 ? 12.563 -22.138 11.843 1 93.41 203 THR A C 1
ATOM 1502 O O . THR A 1 203 ? 12.504 -23.05 11.016 1 93.41 203 THR A O 1
ATOM 1505 N N . LYS A 1 204 ? 11.711 -21.176 11.939 1 96.22 204 LYS A N 1
ATOM 1506 C CA . LYS A 1 204 ? 10.515 -21.199 11.102 1 96.22 204 LYS A CA 1
ATOM 1507 C C . LYS A 1 204 ? 10.686 -20.307 9.875 1 96.22 204 LYS A C 1
ATOM 1509 O O . LYS A 1 204 ? 11.287 -19.234 9.96 1 96.22 204 LYS A O 1
ATOM 1514 N N . SER A 1 205 ? 10.249 -20.788 8.781 1 97.77 205 SER A N 1
ATOM 1515 C CA . SER A 1 205 ? 10.195 -20.002 7.553 1 97.77 205 SER A CA 1
ATOM 1516 C C . SER A 1 205 ? 8.831 -20.119 6.881 1 97.77 205 SER A C 1
ATOM 1518 O O . SER A 1 205 ? 8.198 -21.176 6.929 1 97.77 205 SER A O 1
ATOM 1520 N N . ILE A 1 206 ? 8.428 -19.057 6.311 1 98.45 206 ILE A N 1
ATOM 1521 C CA . ILE A 1 206 ? 7.129 -19.06 5.648 1 98.45 206 ILE A CA 1
ATOM 1522 C C . ILE A 1 206 ? 7.208 -18.252 4.355 1 98.45 206 ILE A C 1
ATOM 1524 O O . ILE A 1 206 ? 7.967 -17.283 4.267 1 98.45 206 ILE A O 1
ATOM 1528 N N . SER A 1 207 ? 6.513 -18.62 3.371 1 98.8 207 SER A N 1
ATOM 1529 C CA . SER A 1 207 ? 6.328 -17.92 2.104 1 98.8 207 SER A CA 1
ATOM 1530 C C . SER A 1 207 ? 4.885 -18.025 1.621 1 98.8 207 SER A C 1
ATOM 1532 O O . SER A 1 207 ? 4.316 -19.117 1.58 1 98.8 207 SER A O 1
ATOM 1534 N N . ILE A 1 208 ? 4.284 -16.927 1.289 1 98.91 208 ILE A N 1
ATOM 1535 C CA . ILE A 1 208 ? 2.866 -16.872 0.947 1 98.91 208 ILE A CA 1
ATOM 1536 C C . ILE A 1 208 ? 2.677 -16.073 -0.34 1 98.91 208 ILE A C 1
ATOM 1538 O O . ILE A 1 208 ? 3.322 -15.04 -0.537 1 98.91 208 ILE A O 1
ATOM 1542 N N . SER A 1 209 ? 1.831 -16.471 -1.214 1 98.87 209 SER A N 1
ATOM 1543 C CA . SER A 1 209 ? 1.362 -15.762 -2.4 1 98.87 209 SER A CA 1
ATOM 1544 C C . SER A 1 209 ? -0.145 -15.918 -2.578 1 98.87 209 SER A C 1
ATOM 1546 O O . SER A 1 209 ? -0.658 -17.038 -2.616 1 98.87 209 SER A O 1
ATOM 1548 N N . VAL A 1 210 ? -0.838 -14.783 -2.717 1 98.32 210 VAL A N 1
ATOM 1549 C CA . VAL A 1 210 ? -2.296 -14.834 -2.688 1 98.32 210 VAL A CA 1
ATOM 1550 C C . VAL A 1 210 ? -2.865 -14.054 -3.871 1 98.32 210 VAL A C 1
ATOM 1552 O O . VAL A 1 210 ? -2.245 -13.102 -4.35 1 98.32 210 VAL A O 1
ATOM 1555 N N . SER A 1 211 ? -3.988 -14.474 -4.384 1 96.74 211 SER A N 1
ATOM 1556 C CA . SER A 1 211 ? -4.8 -13.862 -5.431 1 96.74 211 SER A CA 1
ATOM 1557 C C . SER A 1 211 ? -6.231 -13.633 -4.957 1 96.74 211 SER A C 1
ATOM 1559 O O . SER A 1 211 ? -6.716 -14.336 -4.068 1 96.74 211 SER A O 1
ATOM 1561 N N . GLY A 1 212 ? -6.915 -12.66 -5.514 1 94.69 212 GLY A N 1
ATOM 1562 C CA . GLY A 1 212 ? -8.292 -12.368 -5.145 1 94.69 212 GLY A CA 1
ATOM 1563 C C . GLY A 1 212 ? -8.695 -10.934 -5.431 1 94.69 212 GLY A C 1
ATOM 1564 O O . GLY A 1 212 ? -8.195 -10.32 -6.376 1 94.69 212 GLY A O 1
ATOM 1565 N N . CYS A 1 213 ? -9.669 -10.513 -4.705 1 93 213 CYS A N 1
ATOM 1566 C CA . CYS A 1 213 ? -10.067 -9.114 -4.821 1 93 213 CYS A CA 1
ATOM 1567 C C . CYS A 1 213 ? -9.058 -8.201 -4.136 1 93 213 CYS A C 1
ATOM 1569 O O . CYS A 1 213 ? -8.956 -8.191 -2.908 1 93 213 CYS A O 1
ATOM 1571 N N . GLY A 1 214 ? -8.398 -7.404 -4.889 1 95.13 214 GLY A N 1
ATOM 1572 C CA . GLY A 1 214 ? -7.277 -6.611 -4.41 1 95.13 214 GLY A CA 1
ATOM 1573 C C . GLY A 1 214 ? -7.637 -5.716 -3.239 1 95.13 214 GLY A C 1
ATOM 1574 O O . GLY A 1 214 ? -6.925 -5.683 -2.233 1 95.13 214 GLY A O 1
ATOM 1575 N N . GLU A 1 215 ? -8.724 -5.033 -3.349 1 95.29 215 GLU A N 1
ATOM 1576 C CA . GLU A 1 215 ? -9.141 -4.092 -2.314 1 95.29 215 GLU A CA 1
ATOM 1577 C C . GLU A 1 215 ? -9.434 -4.811 -1 1 95.29 215 GLU A C 1
ATOM 1579 O O . GLU A 1 215 ? -9.06 -4.333 0.073 1 95.29 215 GLU A O 1
ATOM 1584 N N . ALA A 1 216 ? -10.027 -5.999 -1.085 1 95.46 216 ALA A N 1
ATOM 1585 C CA . ALA A 1 216 ? -10.331 -6.767 0.12 1 95.46 216 ALA A CA 1
ATOM 1586 C C . ALA A 1 216 ? -9.056 -7.307 0.762 1 95.46 216 ALA A C 1
ATOM 1588 O O . ALA A 1 216 ? -8.879 -7.213 1.979 1 95.46 216 ALA A O 1
ATOM 1589 N N . LEU A 1 217 ? -8.22 -7.865 -0.047 1 97.3 217 LEU A N 1
ATOM 1590 C CA . LEU A 1 217 ? -6.974 -8.434 0.453 1 97.3 217 LEU A CA 1
ATOM 1591 C C . LEU A 1 217 ? -6.106 -7.358 1.098 1 97.3 217 LEU A C 1
ATOM 1593 O O . LEU A 1 217 ? -5.47 -7.601 2.126 1 97.3 217 LEU A O 1
ATOM 1597 N N . THR A 1 218 ? -6.058 -6.196 0.484 1 97.77 218 THR A N 1
ATOM 1598 C CA . THR A 1 218 ? -5.256 -5.081 0.978 1 97.77 218 THR A CA 1
ATOM 1599 C C . THR A 1 218 ? -5.756 -4.619 2.344 1 97.77 218 THR A C 1
ATOM 1601 O O . THR A 1 218 ? -4.959 -4.377 3.252 1 97.77 218 THR A O 1
ATOM 1604 N N . ARG A 1 219 ? -7.033 -4.546 2.545 1 97.23 219 ARG A N 1
ATOM 1605 C CA . ARG A 1 219 ? -7.628 -3.999 3.76 1 97.23 219 ARG A CA 1
ATOM 1606 C C . ARG A 1 219 ? -7.281 -4.856 4.973 1 97.23 219 ARG A C 1
ATOM 1608 O O . ARG A 1 219 ? -7.187 -4.348 6.092 1 97.23 219 ARG A O 1
ATOM 1615 N N . VAL A 1 220 ? -7.021 -6.138 4.709 1 98.06 220 VAL A N 1
ATOM 1616 C CA . VAL A 1 220 ? -6.75 -6.999 5.856 1 98.06 220 VAL A CA 1
ATOM 1617 C C . VAL A 1 220 ? -5.272 -7.38 5.879 1 98.06 220 VAL A C 1
ATOM 1619 O O . VAL A 1 220 ? -4.855 -8.227 6.672 1 98.06 220 VAL A O 1
ATOM 1622 N N . HIS A 1 221 ? -4.472 -6.756 4.986 1 98.43 221 HIS A N 1
ATOM 1623 C CA . HIS A 1 221 ? -3.077 -7.167 4.872 1 98.43 221 HIS A CA 1
ATOM 1624 C C . HIS A 1 221 ? -2.946 -8.686 4.888 1 98.43 221 HIS A C 1
ATOM 1626 O O . HIS A 1 221 ? -2.202 -9.241 5.699 1 98.43 221 HIS A O 1
ATOM 1632 N N . PHE A 1 222 ? -3.54 -9.328 3.979 1 98.72 222 PHE A N 1
ATOM 1633 C CA . PHE A 1 222 ? -3.888 -10.743 4.037 1 98.72 222 PHE A CA 1
ATOM 1634 C C . PHE A 1 222 ? -2.647 -11.597 4.264 1 98.72 222 PHE A C 1
ATOM 1636 O O . PHE A 1 222 ? -2.591 -12.38 5.215 1 98.72 222 PHE A O 1
ATOM 1643 N N . ALA A 1 223 ? -1.649 -11.476 3.472 1 98.87 223 ALA A N 1
ATOM 1644 C CA . ALA A 1 223 ? -0.483 -12.355 3.519 1 98.87 223 ALA A CA 1
ATOM 1645 C C . ALA A 1 223 ? 0.281 -12.183 4.829 1 98.87 223 ALA A C 1
ATOM 1647 O O . ALA A 1 223 ? 0.66 -13.167 5.468 1 98.87 223 ALA A O 1
ATOM 1648 N N . GLN A 1 224 ? 0.505 -10.944 5.201 1 98.79 224 GLN A N 1
ATOM 1649 C CA . GLN A 1 224 ? 1.263 -10.676 6.419 1 98.79 224 GLN A CA 1
ATOM 1650 C C . GLN A 1 224 ? 0.527 -11.194 7.651 1 98.79 224 GLN A C 1
ATOM 1652 O O . GLN A 1 224 ? 1.13 -11.821 8.524 1 98.79 224 GLN A O 1
ATOM 1657 N N . ASN A 1 225 ? -0.768 -10.87 7.73 1 98.47 225 ASN A N 1
ATOM 1658 C CA . ASN A 1 225 ? -1.523 -11.288 8.906 1 98.47 225 ASN A CA 1
ATOM 1659 C C . ASN A 1 225 ? -1.628 -12.808 8.994 1 98.47 225 ASN A C 1
ATOM 1661 O O . ASN A 1 225 ? -1.59 -13.375 10.087 1 98.47 225 ASN A O 1
ATOM 1665 N N . LEU A 1 226 ? -1.786 -13.469 7.861 1 98.54 226 LEU A N 1
ATOM 1666 C CA . LEU A 1 226 ? -1.782 -14.928 7.866 1 98.54 226 LEU A CA 1
ATOM 1667 C C . LEU A 1 226 ? -0.437 -15.466 8.342 1 98.54 226 LEU A C 1
ATOM 1669 O O . LEU A 1 226 ? -0.387 -16.381 9.167 1 98.54 226 LEU A O 1
ATOM 1673 N N . ALA A 1 227 ? 0.625 -14.91 7.879 1 98.43 227 ALA A N 1
ATOM 1674 C CA . ALA A 1 227 ? 1.963 -15.33 8.287 1 98.43 227 ALA A CA 1
ATOM 1675 C C . ALA A 1 227 ? 2.157 -15.157 9.791 1 98.43 227 ALA A C 1
ATOM 1677 O O . ALA A 1 227 ? 2.711 -16.036 10.456 1 98.43 227 ALA A O 1
ATOM 1678 N N . GLU A 1 228 ? 1.729 -14 10.268 1 97.34 228 GLU A N 1
ATOM 1679 C CA . GLU A 1 228 ? 1.865 -13.737 11.698 1 97.34 228 GLU A CA 1
ATOM 1680 C C . GLU A 1 228 ? 1.151 -14.803 12.525 1 97.34 228 GLU A C 1
ATOM 1682 O O . GLU A 1 228 ? 1.694 -15.291 13.519 1 97.34 228 GLU A O 1
ATOM 1687 N N . LYS A 1 229 ? -0.038 -15.117 12.128 1 95.96 229 LYS A N 1
ATOM 1688 C CA . LYS A 1 229 ? -0.8 -16.136 12.844 1 95.96 229 LYS A CA 1
ATOM 1689 C C . LYS A 1 229 ? -0.07 -17.476 12.836 1 95.96 229 LYS A C 1
ATOM 1691 O O . LYS A 1 229 ? -0.048 -18.184 13.845 1 95.96 229 LYS A O 1
ATOM 1696 N N . ILE A 1 230 ? 0.518 -17.833 11.732 1 95.64 230 ILE A N 1
ATOM 1697 C CA . ILE A 1 230 ? 1.177 -19.125 11.584 1 95.64 230 ILE A CA 1
ATOM 1698 C C . ILE A 1 230 ? 2.49 -19.127 12.363 1 95.64 230 ILE A C 1
ATOM 1700 O O . ILE A 1 230 ? 2.797 -20.089 13.072 1 95.64 230 ILE A O 1
ATOM 1704 N N . LEU A 1 231 ? 3.238 -18.078 12.263 1 95.42 231 LEU A N 1
ATOM 1705 C CA . LEU A 1 231 ? 4.546 -18.005 12.904 1 95.42 231 LEU A CA 1
ATOM 1706 C C . LEU A 1 231 ? 4.404 -17.913 14.419 1 95.42 231 LEU A C 1
ATOM 1708 O O . LEU A 1 231 ? 5.299 -18.332 15.157 1 95.42 231 LEU A O 1
ATOM 1712 N N . ASP A 1 232 ? 3.313 -17.324 14.865 1 91.09 232 ASP A N 1
ATOM 1713 C CA . ASP A 1 232 ? 3.081 -17.206 16.302 1 91.09 232 ASP A CA 1
ATOM 1714 C C . ASP A 1 232 ? 2.433 -18.471 16.859 1 91.09 232 ASP A C 1
ATOM 1716 O O . ASP A 1 232 ? 2.257 -18.602 18.072 1 91.09 232 ASP A O 1
ATOM 1720 N N . TRP A 1 233 ? 2.079 -19.28 15.971 1 83.99 233 TRP A N 1
ATOM 1721 C CA . TRP A 1 233 ? 1.399 -20.518 16.338 1 83.99 233 TRP A CA 1
ATOM 1722 C C . TRP A 1 233 ? 2.343 -21.461 17.075 1 83.99 233 TRP A C 1
ATOM 1724 O O . TRP A 1 233 ? 3.484 -21.663 16.653 1 83.99 233 TRP A O 1
ATOM 1734 N N . ASP A 1 234 ? 1.964 -21.826 18.301 1 71.78 234 ASP A N 1
ATOM 1735 C CA . ASP A 1 234 ? 2.723 -22.82 19.053 1 71.78 234 ASP A CA 1
ATOM 1736 C C . ASP A 1 234 ? 2.292 -24.237 18.682 1 71.78 234 ASP A C 1
ATOM 1738 O O . ASP A 1 234 ? 1.104 -24.496 18.477 1 71.78 234 ASP A O 1
ATOM 1742 N N . ASP A 1 235 ? 2.994 -24.979 17.716 1 61.55 235 ASP A N 1
ATOM 1743 C CA . ASP A 1 235 ? 2.881 -26.274 17.051 1 61.55 235 ASP A CA 1
ATOM 1744 C C . ASP A 1 235 ? 1.962 -27.213 17.829 1 61.55 235 ASP A C 1
ATOM 1746 O O . ASP A 1 235 ? 1.408 -28.158 17.263 1 61.55 235 ASP A O 1
ATOM 1750 N N . SER A 1 236 ? 1.888 -27.084 19.077 1 56.7 236 SER A N 1
ATOM 1751 C CA . SER A 1 236 ? 1.392 -28.202 19.873 1 56.7 236 SER A CA 1
ATOM 1752 C C . SER A 1 236 ? -0.088 -28.454 19.61 1 56.7 236 SER A C 1
ATOM 1754 O O . SER A 1 236 ? -0.593 -29.548 19.872 1 56.7 236 SER A O 1
ATOM 1756 N N . ASN A 1 237 ? -0.743 -27.561 18.879 1 57.02 237 ASN A N 1
ATOM 1757 C CA . ASN A 1 237 ? -2.163 -27.781 19.13 1 57.02 237 ASN A CA 1
ATOM 1758 C C . ASN A 1 237 ? -2.96 -27.839 17.83 1 57.02 237 ASN A C 1
ATOM 1760 O O . ASN A 1 237 ? -4.155 -28.141 17.842 1 57.02 237 ASN A O 1
ATOM 1764 N N . SER A 1 238 ? -2.407 -27.497 16.569 1 70.14 238 SER A N 1
ATOM 1765 C CA . SER A 1 238 ? -3.315 -27.554 15.428 1 70.14 238 SER A CA 1
ATOM 1766 C C . SER A 1 238 ? -2.547 -27.699 14.118 1 70.14 238 SER A C 1
ATOM 1768 O O . SER A 1 238 ? -1.338 -27.464 14.072 1 70.14 238 SER A O 1
ATOM 1770 N N . LEU A 1 239 ? -3.242 -28.38 13.175 1 85.61 239 LEU A N 1
ATOM 1771 C CA . LEU A 1 239 ? -2.746 -28.534 11.812 1 85.61 239 LEU A CA 1
ATOM 1772 C C . LEU A 1 239 ? -2.702 -27.19 11.094 1 85.61 239 LEU A C 1
ATOM 1774 O O . LEU A 1 239 ? -3.556 -26.33 11.324 1 85.61 239 LEU A O 1
ATOM 1778 N N . LEU A 1 240 ? -1.64 -26.968 10.368 1 91.09 240 LEU A N 1
ATOM 1779 C CA . LEU A 1 240 ? -1.455 -25.743 9.597 1 91.09 240 LEU A CA 1
ATOM 1780 C C . LEU A 1 240 ? -2.706 -25.413 8.791 1 91.09 240 LEU A C 1
ATOM 1782 O O . LEU A 1 240 ? -3.114 -24.252 8.717 1 91.09 240 LEU A O 1
ATOM 1786 N N . MET A 1 241 ? -3.326 -26.397 8.255 1 92.68 241 MET A N 1
ATOM 1787 C CA . MET A 1 241 ? -4.52 -26.202 7.439 1 92.68 241 MET A CA 1
ATOM 1788 C C . MET A 1 241 ? -5.652 -25.601 8.265 1 92.68 241 MET A C 1
ATOM 1790 O O . MET A 1 241 ? -6.438 -24.798 7.758 1 92.68 241 MET A O 1
ATOM 1794 N N . VAL A 1 242 ? -5.801 -26.021 9.449 1 93.26 242 VAL A N 1
ATOM 1795 C CA . VAL A 1 242 ? -6.846 -25.519 10.335 1 93.26 242 VAL A CA 1
ATOM 1796 C C . VAL A 1 242 ? -6.603 -24.041 10.635 1 93.26 242 VAL A C 1
ATOM 1798 O O . VAL A 1 242 ? -7.545 -23.246 10.671 1 93.26 242 VAL A O 1
ATOM 1801 N N . LEU A 1 243 ? -5.345 -23.724 10.867 1 94.31 243 LEU A N 1
ATOM 1802 C CA . LEU A 1 243 ? -4.991 -22.332 11.121 1 94.31 243 LEU A CA 1
ATOM 1803 C C . LEU A 1 243 ? -5.347 -21.453 9.926 1 94.31 243 LEU A C 1
ATOM 1805 O O . LEU A 1 243 ? -5.869 -20.349 10.096 1 94.31 243 LEU A O 1
ATOM 1809 N N . VAL A 1 244 ? -5.049 -21.914 8.734 1 96.71 244 VAL A N 1
ATOM 1810 C CA . VAL A 1 244 ? -5.335 -21.164 7.515 1 96.71 244 VAL A CA 1
ATOM 1811 C C . VAL A 1 244 ? -6.844 -20.993 7.355 1 96.71 244 VAL A C 1
ATOM 1813 O O . VAL A 1 244 ? -7.32 -19.906 7.021 1 96.71 244 VAL A O 1
ATOM 1816 N N . ARG A 1 245 ? -7.607 -22.001 7.617 1 96.09 245 ARG A N 1
ATOM 1817 C CA . ARG A 1 245 ? -9.063 -21.95 7.534 1 96.09 245 ARG A CA 1
ATOM 1818 C C . ARG A 1 245 ? -9.632 -20.942 8.527 1 96.09 245 ARG A C 1
ATOM 1820 O O . ARG A 1 245 ? -10.514 -20.152 8.182 1 96.09 245 ARG A O 1
ATOM 1827 N N . ASP A 1 246 ? -9.147 -21.064 9.698 1 95.47 246 ASP A N 1
ATOM 1828 C CA . ASP A 1 246 ? -9.613 -20.161 10.746 1 95.47 246 ASP A CA 1
ATOM 1829 C C . ASP A 1 246 ? -9.315 -18.706 10.39 1 95.47 246 ASP A C 1
ATOM 1831 O O . ASP A 1 246 ? -10.151 -17.826 10.603 1 95.47 246 ASP A O 1
ATOM 1835 N N . PHE A 1 247 ? -8.145 -18.464 9.917 1 97.22 247 PHE A N 1
ATOM 1836 C CA . PHE A 1 247 ? -7.785 -17.116 9.493 1 97.22 247 PHE A CA 1
ATOM 1837 C C . PHE A 1 247 ? -8.72 -16.626 8.394 1 97.22 247 PHE A C 1
ATOM 1839 O O . PHE A 1 247 ? -9.225 -15.503 8.456 1 97.22 247 PHE A O 1
ATOM 1846 N N . PHE A 1 248 ? -8.937 -17.465 7.415 1 97.55 248 PHE A N 1
ATOM 1847 C CA . PHE A 1 248 ? -9.78 -17.095 6.285 1 97.55 248 PHE A CA 1
ATOM 1848 C C . PHE A 1 248 ? -11.179 -16.714 6.754 1 97.55 248 PHE A C 1
ATOM 1850 O O . PHE A 1 248 ? -11.733 -15.703 6.317 1 97.55 248 PHE A O 1
ATOM 1857 N N . GLU A 1 249 ? -11.727 -17.464 7.609 1 96.16 249 GLU A N 1
ATOM 1858 C CA . GLU A 1 249 ? -13.1 -17.255 8.061 1 96.16 249 GLU A CA 1
ATOM 1859 C C . GLU A 1 249 ? -13.198 -16.044 8.983 1 96.16 249 GLU A C 1
ATOM 1861 O O . GLU A 1 249 ? -14.028 -15.158 8.767 1 96.16 249 GLU A O 1
ATOM 1866 N N . LYS A 1 250 ? -12.312 -15.973 9.92 1 96 250 LYS A N 1
ATOM 1867 C CA . LYS A 1 250 ? -12.469 -14.994 10.992 1 96 250 LYS A CA 1
ATOM 1868 C C . LYS A 1 250 ? -11.847 -13.655 10.608 1 96 250 LYS A C 1
ATOM 1870 O O . LYS A 1 250 ? -12.352 -12.597 10.992 1 96 250 LYS A O 1
ATOM 1875 N N . HIS A 1 251 ? -10.774 -13.702 9.861 1 96.22 251 HIS A N 1
ATOM 1876 C CA . HIS A 1 251 ? -9.986 -12.489 9.678 1 96.22 251 HIS A CA 1
ATOM 1877 C C . HIS A 1 251 ? -10.095 -11.971 8.248 1 96.22 251 HIS A C 1
ATOM 1879 O O . HIS A 1 251 ? -9.564 -10.905 7.927 1 96.22 251 HIS A O 1
ATOM 1885 N N . PHE A 1 252 ? -10.745 -12.736 7.438 1 97.31 252 PHE A N 1
ATOM 1886 C CA . PHE A 1 252 ? -10.98 -12.261 6.079 1 97.31 252 PHE A CA 1
ATOM 1887 C C . PHE A 1 252 ? -12.472 -12.21 5.775 1 97.31 252 PHE A C 1
ATOM 1889 O O . PHE A 1 252 ? -13.096 -11.152 5.878 1 97.31 252 PHE A O 1
ATOM 1896 N N . ARG A 1 253 ? -13.168 -13.281 5.74 1 95.42 253 ARG A N 1
ATOM 1897 C CA . ARG A 1 253 ? -14.57 -13.334 5.34 1 95.42 253 ARG A CA 1
ATOM 1898 C C . ARG A 1 253 ? -15.445 -12.539 6.303 1 95.42 253 ARG A C 1
ATOM 1900 O O . ARG A 1 253 ? -16.383 -11.859 5.881 1 95.42 253 ARG A O 1
ATOM 1907 N N . ASN A 1 254 ? -15.152 -12.592 7.6 1 95.27 254 ASN A N 1
ATOM 1908 C CA . ASN A 1 254 ? -15.979 -11.935 8.607 1 95.27 254 ASN A CA 1
ATOM 1909 C C . ASN A 1 254 ? -15.237 -10.783 9.277 1 95.27 254 ASN A C 1
ATOM 1911 O O . ASN A 1 254 ? -15.561 -10.402 10.403 1 95.27 254 ASN A O 1
ATOM 1915 N N . SER A 1 255 ? -14.236 -10.309 8.636 1 96.3 255 SER A N 1
ATOM 1916 C CA . SER A 1 255 ? -13.448 -9.219 9.202 1 96.3 255 SER A CA 1
ATOM 1917 C C . SER A 1 255 ? -14.268 -7.937 9.301 1 96.3 255 SER A C 1
ATOM 1919 O O . SER A 1 255 ? -14.986 -7.579 8.366 1 96.3 255 SER A O 1
ATOM 1921 N N . ARG A 1 256 ? -14.054 -7.192 10.362 1 93.79 256 ARG A N 1
ATOM 1922 C CA . ARG A 1 256 ? -14.685 -5.887 10.53 1 93.79 256 ARG A CA 1
ATOM 1923 C C . ARG A 1 256 ? -14.187 -4.898 9.482 1 93.79 256 ARG A C 1
ATOM 1925 O O . ARG A 1 256 ? -14.908 -3.974 9.1 1 93.79 256 ARG A O 1
ATOM 1932 N N . LEU A 1 257 ? -13.02 -5.157 8.97 1 96.27 257 LEU A N 1
ATOM 1933 C CA . LEU A 1 257 ? -12.402 -4.25 8.01 1 96.27 257 LEU A CA 1
ATOM 1934 C C . LEU A 1 257 ? -13.079 -4.357 6.648 1 96.27 257 LEU A C 1
ATOM 1936 O O . LEU A 1 257 ? -12.869 -3.51 5.777 1 96.27 257 LEU A O 1
ATOM 1940 N N . LEU A 1 258 ? -13.915 -5.396 6.485 1 95.09 258 LEU A N 1
ATOM 1941 C CA . LEU A 1 258 ? -14.57 -5.625 5.201 1 95.09 258 LEU A CA 1
ATOM 1942 C C . LEU A 1 258 ? -16.082 -5.466 5.326 1 95.09 258 LEU A C 1
ATOM 1944 O O . LEU A 1 258 ? -16.832 -5.926 4.463 1 95.09 258 LEU A O 1
ATOM 1948 N N . GLU A 1 259 ? -16.629 -4.978 6.381 1 86.06 259 GLU A N 1
ATOM 1949 C CA . GLU A 1 259 ? -18.061 -4.819 6.613 1 86.06 259 GLU A CA 1
ATOM 1950 C C . GLU A 1 259 ? -18.723 -4.053 5.472 1 86.06 259 GLU A C 1
ATOM 1952 O O . GLU A 1 259 ? -19.859 -4.349 5.095 1 86.06 259 GLU A O 1
ATOM 1957 N N . GLY A 1 260 ? -18.1 -3.059 4.816 1 79.56 260 GLY A N 1
ATOM 1958 C CA . GLY A 1 260 ? -18.691 -2.29 3.733 1 79.56 260 GLY A CA 1
ATOM 1959 C C . GLY A 1 260 ? -18.482 -2.921 2.37 1 79.56 260 GLY A C 1
ATOM 1960 O O . GLY A 1 260 ? -18.964 -2.404 1.36 1 79.56 260 GLY A O 1
ATOM 1961 N N . PHE A 1 261 ? -17.908 -4.176 2.388 1 85.69 261 PHE A N 1
ATOM 1962 C CA . PHE A 1 261 ? -17.628 -4.854 1.128 1 85.69 261 PHE A CA 1
ATOM 1963 C C . PHE A 1 261 ? -18.729 -5.853 0.795 1 85.69 261 PHE A C 1
ATOM 1965 O O . PHE A 1 261 ? -19.265 -6.515 1.686 1 85.69 261 PHE A O 1
ATOM 1972 N N . SER A 1 262 ? -19.077 -5.987 -0.419 1 85.37 262 SER A N 1
ATOM 1973 C CA . SER A 1 262 ? -19.996 -7.033 -0.854 1 85.37 262 SER A CA 1
ATOM 1974 C C . SER A 1 262 ? -19.392 -8.419 -0.654 1 85.37 262 SER A C 1
ATOM 1976 O O . SER A 1 262 ? -18.208 -8.631 -0.927 1 85.37 262 SER A O 1
ATOM 1978 N N . SER A 1 263 ? -20.205 -9.308 -0.242 1 84.17 263 SER A N 1
ATOM 1979 C CA . SER A 1 263 ? -19.734 -10.655 0.064 1 84.17 263 SER A CA 1
ATOM 1980 C C . SER A 1 263 ? -19.177 -11.342 -1.179 1 84.17 263 SER A C 1
ATOM 1982 O O . SER A 1 263 ? -18.257 -12.156 -1.085 1 84.17 263 SER A O 1
ATOM 1984 N N . ASP A 1 264 ? -19.67 -10.979 -2.301 1 83.78 264 ASP A N 1
ATOM 1985 C CA . ASP A 1 264 ? -19.262 -11.634 -3.54 1 83.78 264 ASP A CA 1
ATOM 1986 C C . ASP A 1 264 ? -17.888 -11.146 -3.993 1 83.78 264 ASP A C 1
ATOM 1988 O O . ASP A 1 264 ? -17.289 -11.72 -4.904 1 83.78 264 ASP A O 1
ATOM 1992 N N . ARG A 1 265 ? -17.377 -10.22 -3.279 1 87.15 265 ARG A N 1
ATOM 1993 C CA . ARG A 1 265 ? -16.067 -9.682 -3.632 1 87.15 265 ARG A CA 1
ATOM 1994 C C . ARG A 1 265 ? -15.002 -10.144 -2.643 1 87.15 265 ARG A C 1
ATOM 1996 O O . ARG A 1 265 ? -13.812 -9.891 -2.841 1 87.15 265 ARG A O 1
ATOM 2003 N N . ILE A 1 266 ? -15.489 -10.771 -1.63 1 92.63 266 ILE A N 1
ATOM 2004 C CA . ILE A 1 266 ? -14.551 -11.29 -0.641 1 92.63 266 ILE A CA 1
ATOM 2005 C C . ILE A 1 266 ? -14.015 -12.645 -1.098 1 92.63 266 ILE A C 1
ATOM 2007 O O . ILE A 1 266 ? -14.425 -13.688 -0.582 1 92.63 266 ILE A O 1
ATOM 2011 N N . LEU A 1 267 ? -13.125 -12.601 -2.063 1 92.7 267 LEU A N 1
ATOM 2012 C CA . LEU A 1 267 ? -12.573 -13.767 -2.744 1 92.7 267 LEU A CA 1
ATOM 2013 C C . LEU A 1 267 ? -11.058 -13.825 -2.581 1 92.7 267 LEU A C 1
ATOM 2015 O O . LEU A 1 267 ? -10.384 -12.793 -2.629 1 92.7 267 LEU A O 1
ATOM 2019 N N . ALA A 1 268 ? -10.581 -15.027 -2.375 1 95.86 268 ALA A N 1
ATOM 2020 C CA . ALA A 1 268 ? -9.136 -15.217 -2.268 1 95.86 268 ALA A CA 1
ATOM 2021 C C . ALA A 1 268 ? -8.751 -16.664 -2.559 1 95.86 268 ALA A C 1
ATOM 2023 O O . ALA A 1 268 ? -9.556 -17.578 -2.368 1 95.86 268 ALA A O 1
ATOM 2024 N N . GLY A 1 269 ? -7.645 -16.88 -3.021 1 96.83 269 GLY A N 1
ATOM 2025 C CA . GLY A 1 269 ? -6.919 -18.133 -3.15 1 96.83 269 GLY A CA 1
ATOM 2026 C C . GLY A 1 269 ? -5.415 -17.965 -3.043 1 96.83 269 GLY A C 1
ATOM 2027 O O . GLY A 1 269 ? -4.87 -16.936 -3.447 1 96.83 269 GLY A O 1
ATOM 2028 N N . GLY A 1 270 ? -4.785 -18.938 -2.473 1 97.8 270 GLY A N 1
ATOM 2029 C CA . GLY A 1 270 ? -3.353 -18.747 -2.3 1 97.8 270 GLY A CA 1
ATOM 2030 C C . GLY A 1 270 ? -2.622 -20.022 -1.924 1 97.8 270 GLY A C 1
ATOM 2031 O O . GLY A 1 270 ? -3.236 -21.085 -1.81 1 97.8 270 GLY A O 1
ATOM 2032 N N . ILE A 1 271 ? -1.333 -19.911 -1.881 1 98.52 271 ILE A N 1
ATOM 2033 C CA . ILE A 1 271 ? -0.43 -20.977 -1.459 1 98.52 271 ILE A CA 1
ATOM 2034 C C . ILE A 1 271 ? 0.434 -20.491 -0.297 1 98.52 271 ILE A C 1
ATOM 2036 O O . ILE A 1 271 ? 0.863 -19.335 -0.276 1 98.52 271 ILE A O 1
ATOM 2040 N N . VAL A 1 272 ? 0.617 -21.32 0.656 1 98.46 272 VAL A N 1
ATOM 2041 C CA . VAL A 1 272 ? 1.445 -21.084 1.835 1 98.46 272 VAL A CA 1
ATOM 2042 C C . VAL A 1 272 ? 2.475 -22.202 1.975 1 98.46 272 VAL A C 1
ATOM 2044 O O . VAL A 1 272 ? 2.115 -23.373 2.116 1 98.46 272 VAL A O 1
ATOM 2047 N N . LEU A 1 273 ? 3.693 -21.874 1.915 1 97.84 273 LEU A N 1
ATOM 2048 C CA . LEU A 1 273 ? 4.771 -22.8 2.246 1 97.84 273 LEU A CA 1
ATOM 2049 C C . LEU A 1 273 ? 5.321 -22.518 3.64 1 97.84 273 LEU A C 1
ATOM 2051 O O . LEU A 1 273 ? 5.63 -21.371 3.97 1 97.84 273 LEU A O 1
ATOM 2055 N N . PHE A 1 274 ? 5.377 -23.517 4.389 1 96.68 274 PHE A N 1
ATOM 2056 C CA . PHE A 1 274 ? 5.851 -23.392 5.762 1 96.68 274 PHE A CA 1
ATOM 2057 C C . PHE A 1 274 ? 6.906 -24.448 6.069 1 96.68 274 PHE A C 1
ATOM 2059 O O . PHE A 1 274 ? 6.754 -25.613 5.696 1 96.68 274 PHE A O 1
ATOM 2066 N N . LYS A 1 275 ? 7.982 -24.044 6.655 1 95.3 275 LYS A N 1
ATOM 2067 C CA . LYS A 1 275 ? 9.066 -24.938 7.051 1 95.3 275 LYS A CA 1
ATOM 2068 C C . LYS A 1 275 ? 9.466 -24.708 8.506 1 95.3 275 LYS A C 1
ATOM 2070 O O . LYS A 1 275 ? 9.677 -23.568 8.924 1 95.3 275 LYS A O 1
ATOM 2075 N N . ASP A 1 276 ? 9.517 -25.68 9.239 1 92.75 276 ASP A N 1
ATOM 2076 C CA . ASP A 1 276 ? 10.031 -25.693 10.605 1 92.75 276 ASP A CA 1
ATOM 2077 C C . ASP A 1 276 ? 10.799 -26.981 10.891 1 92.75 276 ASP A C 1
ATOM 2079 O O . ASP A 1 276 ? 10.197 -28.036 11.099 1 92.75 276 ASP A O 1
ATOM 2083 N N . GLY A 1 277 ? 12.062 -26.913 10.995 1 88.03 277 GLY A N 1
ATOM 2084 C CA . GLY A 1 277 ? 12.865 -28.119 11.122 1 88.03 277 GLY A CA 1
ATOM 2085 C C . GLY A 1 277 ? 12.658 -29.097 9.981 1 88.03 277 GLY A C 1
ATOM 2086 O O . GLY A 1 277 ? 12.865 -28.751 8.816 1 88.03 277 GLY A O 1
ATOM 2087 N N . SER A 1 278 ? 12.03 -30.232 10.317 1 83.5 278 SER A N 1
ATOM 2088 C CA . SER A 1 278 ? 11.837 -31.273 9.313 1 83.5 278 SER A CA 1
ATOM 2089 C C . SER A 1 278 ? 10.468 -31.153 8.651 1 83.5 278 SER A C 1
ATOM 2091 O O . SER A 1 278 ? 10.206 -31.801 7.635 1 83.5 278 SER A O 1
ATOM 2093 N N . ILE A 1 279 ? 9.721 -30.267 9.146 1 85.47 279 ILE A N 1
ATOM 2094 C CA . ILE A 1 279 ? 8.379 -30.083 8.604 1 85.47 279 ILE A CA 1
ATOM 2095 C C . ILE A 1 279 ? 8.433 -29.152 7.395 1 85.47 279 ILE A C 1
ATOM 2097 O O . ILE A 1 279 ? 8.99 -28.054 7.474 1 85.47 279 ILE A O 1
ATOM 2101 N N . ASN A 1 280 ? 8.003 -29.597 6.314 1 90.92 280 ASN A N 1
ATOM 2102 C CA . ASN A 1 280 ? 7.798 -28.843 5.082 1 90.92 280 ASN A CA 1
ATOM 2103 C C . ASN A 1 280 ? 6.397 -29.06 4.518 1 90.92 280 ASN A C 1
ATOM 2105 O O . ASN A 1 280 ? 6.095 -30.132 3.991 1 90.92 280 ASN A O 1
ATOM 2109 N N . GLU A 1 281 ? 5.654 -28.026 4.573 1 94 281 GLU A N 1
ATOM 2110 C CA . GLU A 1 281 ? 4.244 -28.209 4.242 1 94 281 GLU A CA 1
ATOM 2111 C C . GLU A 1 281 ? 3.752 -27.115 3.298 1 94 281 GLU A C 1
ATOM 2113 O O . GLU A 1 281 ? 4.113 -25.946 3.452 1 94 281 GLU A O 1
ATOM 2118 N N . LEU A 1 282 ? 3.015 -27.536 2.311 1 96.88 282 LEU A N 1
ATOM 2119 C CA . LEU A 1 282 ? 2.307 -26.635 1.409 1 96.88 282 LEU A CA 1
ATOM 2120 C C . LEU A 1 282 ? 0.808 -26.654 1.688 1 96.88 282 LEU A C 1
ATOM 2122 O O . LEU A 1 282 ? 0.185 -27.718 1.681 1 96.88 282 LEU A O 1
ATOM 2126 N N . VAL A 1 283 ? 0.269 -25.548 2.009 1 97.61 283 VAL A N 1
ATOM 2127 C CA . VAL A 1 283 ? -1.178 -25.422 2.153 1 97.61 283 VAL A CA 1
ATOM 2128 C C . VAL A 1 283 ? -1.74 -24.582 1.008 1 97.61 283 VAL A C 1
ATOM 2130 O O . VAL A 1 283 ? -1.198 -23.523 0.683 1 97.61 283 VAL A O 1
ATOM 2133 N N . VAL A 1 284 ? -2.793 -25.082 0.397 1 97.76 284 VAL A N 1
ATOM 2134 C CA . VAL A 1 284 ? -3.504 -24.393 -0.675 1 97.76 284 VAL A CA 1
ATOM 2135 C C . VAL A 1 284 ? -4.946 -24.126 -0.251 1 97.76 284 VAL A C 1
ATOM 2137 O O . VAL A 1 284 ? -5.621 -25.016 0.273 1 97.76 284 VAL A O 1
ATOM 2140 N N . PHE A 1 285 ? -5.422 -22.914 -0.48 1 98.15 285 PHE A N 1
ATOM 2141 C CA . PHE A 1 285 ? -6.788 -22.571 -0.103 1 98.15 285 PHE A CA 1
ATOM 2142 C C . PHE A 1 285 ? -7.428 -21.665 -1.149 1 98.15 285 PHE A C 1
ATOM 2144 O O . PHE A 1 285 ? -6.733 -20.909 -1.831 1 98.15 285 PHE A O 1
ATOM 2151 N N . HIS A 1 286 ? -8.754 -21.729 -1.303 1 96.37 286 HIS A N 1
ATOM 2152 C CA . HIS A 1 286 ? -9.482 -20.805 -2.165 1 96.37 286 HIS A CA 1
ATOM 2153 C C . HIS A 1 286 ? -10.985 -20.9 -1.93 1 96.37 286 HIS A C 1
ATOM 2155 O O . HIS A 1 286 ? -11.492 -21.954 -1.538 1 96.37 286 HIS A O 1
ATOM 2161 N N . ASN A 1 287 ? -11.702 -19.84 -2.196 1 95.25 287 ASN A N 1
ATOM 2162 C CA . ASN A 1 287 ? -13.161 -19.851 -2.173 1 95.25 287 ASN A CA 1
ATOM 2163 C C . ASN A 1 287 ? -13.746 -19.489 -3.536 1 95.25 287 ASN A C 1
ATOM 2165 O O . ASN A 1 287 ? -14.884 -19.025 -3.624 1 95.25 287 ASN A O 1
ATOM 2169 N N . THR A 1 288 ? -12.888 -19.56 -4.53 1 92.69 288 THR A N 1
ATOM 2170 C CA . THR A 1 288 ? -13.314 -19.379 -5.914 1 92.69 288 THR A CA 1
ATOM 2171 C C . THR A 1 288 ? -13.583 -20.727 -6.577 1 92.69 288 THR A C 1
ATOM 2173 O O . THR A 1 288 ? -13.271 -21.777 -6.011 1 92.69 288 THR A O 1
ATOM 2176 N N . GLN A 1 289 ? -14.071 -20.73 -7.769 1 90.58 289 GLN A N 1
ATOM 2177 C CA . GLN A 1 289 ? -14.467 -21.966 -8.435 1 90.58 289 GLN A CA 1
ATOM 2178 C C . GLN A 1 289 ? -13.263 -22.873 -8.674 1 90.58 289 GLN A C 1
ATOM 2180 O O . GLN A 1 289 ? -13.35 -24.089 -8.494 1 90.58 289 GLN A O 1
ATOM 2185 N N . HIS A 1 290 ? -12.172 -22.267 -9.142 1 91.74 290 HIS A N 1
ATOM 2186 C CA . HIS A 1 290 ? -10.97 -23.052 -9.402 1 91.74 290 HIS A CA 1
ATOM 2187 C C . HIS A 1 290 ? -9.731 -22.364 -8.839 1 91.74 290 HIS A C 1
ATOM 2189 O O . HIS A 1 290 ? -9.732 -21.149 -8.627 1 91.74 290 HIS A O 1
ATOM 2195 N N . PHE A 1 291 ? -8.766 -23.139 -8.611 1 94.51 291 PHE A N 1
ATOM 2196 C CA . PHE A 1 291 ? -7.413 -22.696 -8.294 1 94.51 291 PHE A CA 1
ATOM 2197 C C . PHE A 1 291 ? -6.383 -23.695 -8.807 1 94.51 291 PHE A C 1
ATOM 2199 O O . PHE A 1 291 ? -6.368 -24.852 -8.382 1 94.51 291 PHE A O 1
ATOM 2206 N N . ALA A 1 292 ? -5.563 -23.285 -9.697 1 95.32 292 ALA A N 1
ATOM 2207 C CA . ALA A 1 292 ? -4.581 -24.163 -10.329 1 95.32 292 ALA A CA 1
ATOM 2208 C C . ALA A 1 292 ? -3.175 -23.877 -9.809 1 95.32 292 ALA A C 1
ATOM 2210 O O . ALA A 1 292 ? -2.793 -22.716 -9.64 1 95.32 292 ALA A O 1
ATOM 2211 N N . PHE A 1 293 ? -2.4 -24.942 -9.565 1 96.66 293 PHE A N 1
ATOM 2212 C CA . PHE A 1 293 ? -1.047 -24.768 -9.048 1 96.66 293 PHE A CA 1
ATOM 2213 C C . PHE A 1 293 ? -0.194 -25.996 -9.339 1 96.66 293 PHE A C 1
ATOM 2215 O O . PHE A 1 293 ? -0.713 -27.034 -9.757 1 96.66 293 PHE A O 1
ATOM 2222 N N . ALA A 1 294 ? 1.061 -25.839 -9.252 1 97.35 294 ALA A N 1
ATOM 2223 C CA . ALA A 1 294 ? 2.049 -26.914 -9.303 1 97.35 294 ALA A CA 1
ATOM 2224 C C . ALA A 1 294 ? 3.106 -26.739 -8.217 1 97.35 294 ALA A C 1
ATOM 2226 O O . ALA A 1 294 ? 3.346 -25.624 -7.748 1 97.35 294 ALA A O 1
ATOM 2227 N N . CYS A 1 295 ? 3.656 -27.772 -7.738 1 97.54 295 CYS A N 1
ATOM 2228 C CA . CYS A 1 295 ? 4.677 -27.712 -6.698 1 97.54 295 CYS A CA 1
ATOM 2229 C C . CYS A 1 295 ? 5.755 -28.764 -6.93 1 97.54 295 CYS A C 1
ATOM 2231 O O . CYS A 1 295 ? 5.551 -29.711 -7.692 1 97.54 295 CYS A O 1
ATOM 2233 N N . SER A 1 296 ? 6.876 -28.545 -6.369 1 95.27 296 SER A N 1
ATOM 2234 C CA . SER A 1 296 ? 8.006 -29.462 -6.47 1 95.27 296 SER A CA 1
ATOM 2235 C C . SER A 1 296 ? 8.841 -29.453 -5.194 1 95.27 296 SER A C 1
ATOM 2237 O O . SER A 1 296 ? 9.031 -28.403 -4.578 1 95.27 296 SER A O 1
ATOM 2239 N N . ASN A 1 297 ? 9.315 -30.588 -4.82 1 88.27 297 ASN A N 1
ATOM 2240 C CA . ASN A 1 297 ? 10.269 -30.708 -3.722 1 88.27 297 ASN A CA 1
ATOM 2241 C C . ASN A 1 297 ? 11.692 -30.906 -4.234 1 88.27 297 ASN A C 1
ATOM 2243 O O . ASN A 1 297 ? 12.58 -31.302 -3.477 1 88.27 297 ASN A O 1
ATOM 2247 N N . GLY A 1 298 ? 11.891 -30.614 -5.498 1 80.96 298 GLY A N 1
ATOM 2248 C CA . GLY A 1 298 ? 13.192 -30.82 -6.115 1 80.96 298 GLY A CA 1
ATOM 2249 C C . GLY A 1 298 ? 13.301 -32.141 -6.853 1 80.96 298 GLY A C 1
ATOM 2250 O O . GLY A 1 298 ? 14.162 -32.304 -7.72 1 80.96 298 GLY A O 1
ATOM 2251 N N . LYS A 1 299 ? 12.498 -33.195 -6.597 1 83.25 299 LYS A N 1
ATOM 2252 C CA . LYS A 1 299 ? 12.573 -34.52 -7.206 1 83.25 299 LYS A CA 1
ATOM 2253 C C . LYS A 1 299 ? 11.476 -34.708 -8.251 1 83.25 299 LYS A C 1
ATOM 2255 O O . LYS A 1 299 ? 11.708 -35.31 -9.301 1 83.25 299 LYS A O 1
ATOM 2260 N N . SER A 1 300 ? 10.287 -34.227 -7.949 1 91.05 300 SER A N 1
ATOM 2261 C CA . SER A 1 300 ? 9.142 -34.381 -8.841 1 91.05 300 SER A CA 1
ATOM 2262 C C . SER A 1 300 ? 8.274 -33.127 -8.848 1 91.05 300 SER A C 1
ATOM 2264 O O . SER A 1 300 ? 8.342 -32.313 -7.925 1 91.05 300 SER A O 1
ATOM 2266 N N . ILE A 1 301 ? 7.61 -33.012 -9.917 1 95.46 301 ILE A N 1
ATOM 2267 C CA . ILE A 1 301 ? 6.652 -31.921 -10.059 1 95.46 301 ILE A CA 1
ATOM 2268 C C . ILE A 1 301 ? 5.231 -32.481 -10.073 1 95.46 301 ILE A C 1
ATOM 2270 O O . ILE A 1 301 ? 4.946 -33.449 -10.781 1 95.46 301 ILE A O 1
ATOM 2274 N N . ARG A 1 302 ? 4.422 -31.967 -9.263 1 95.94 302 ARG A N 1
ATOM 2275 C CA . ARG A 1 302 ? 3.001 -32.299 -9.237 1 95.94 302 ARG A CA 1
ATOM 2276 C C . ARG A 1 302 ? 2.149 -31.091 -9.608 1 95.94 302 ARG A C 1
ATOM 2278 O O . ARG A 1 302 ? 2.504 -29.953 -9.293 1 95.94 302 ARG A O 1
ATOM 2285 N N . ARG A 1 303 ? 1.102 -31.313 -10.304 1 95.96 303 ARG A N 1
ATOM 2286 C CA . ARG A 1 303 ? 0.185 -30.245 -10.69 1 95.96 303 ARG A CA 1
ATOM 2287 C C . ARG A 1 303 ? -1.239 -30.556 -10.242 1 95.96 303 ARG A C 1
ATOM 2289 O O . ARG A 1 303 ? -1.642 -31.72 -10.204 1 95.96 303 ARG A O 1
ATOM 2296 N N . TYR A 1 304 ? -1.971 -29.539 -9.937 1 95.19 304 TYR A N 1
ATOM 2297 C CA . TYR A 1 304 ? -3.329 -29.685 -9.427 1 95.19 304 TYR A CA 1
ATOM 2298 C C . TYR A 1 304 ? -4.24 -28.595 -9.979 1 95.19 304 TYR A C 1
ATOM 2300 O O . TYR A 1 304 ? -3.813 -27.451 -10.152 1 95.19 304 TYR A O 1
ATOM 2308 N N . LYS A 1 305 ? -5.471 -28.936 -10.278 1 94.3 305 LYS A N 1
ATOM 2309 C CA . LYS A 1 305 ? -6.579 -28.004 -10.467 1 94.3 305 LYS A CA 1
ATOM 2310 C C . LYS A 1 305 ? -7.673 -28.232 -9.427 1 94.3 305 LYS A C 1
ATOM 2312 O O . LYS A 1 305 ? -8.552 -29.076 -9.618 1 94.3 305 LYS A O 1
ATOM 2317 N N . SER A 1 306 ? -7.611 -27.435 -8.425 1 93.79 306 SER A N 1
ATOM 2318 C CA . SER A 1 306 ? -8.552 -27.573 -7.318 1 93.79 306 SER A CA 1
ATOM 2319 C C . SER A 1 306 ? -9.882 -26.898 -7.635 1 93.79 306 SER A C 1
ATOM 2321 O O . SER A 1 306 ? -9.91 -25.819 -8.23 1 93.79 306 SER A O 1
ATOM 2323 N N . SER A 1 307 ? -10.985 -27.521 -7.285 1 93.19 307 SER A N 1
ATOM 2324 C CA . SER A 1 307 ? -12.321 -26.975 -7.499 1 93.19 307 SER A CA 1
ATOM 2325 C C . SER A 1 307 ? -13.06 -26.788 -6.179 1 93.19 307 SER A C 1
ATOM 2327 O O . SER A 1 307 ? -12.914 -27.597 -5.259 1 93.19 307 SER A O 1
ATOM 2329 N N . LEU A 1 308 ? -13.81 -25.761 -6.172 1 93.09 308 LEU A N 1
ATOM 2330 C CA . LEU A 1 308 ? -14.657 -25.526 -5.008 1 93.09 308 LEU A CA 1
ATOM 2331 C C . LEU A 1 308 ? -15.904 -26.404 -5.056 1 93.09 308 LEU A C 1
ATOM 2333 O O . LEU A 1 308 ? -16.748 -26.242 -5.94 1 93.09 308 LEU A O 1
ATOM 2337 N N . PRO A 1 309 ? -16.012 -27.299 -4.118 1 91.14 309 PRO A N 1
ATOM 2338 C CA . PRO A 1 309 ? -17.218 -28.13 -4.113 1 91.14 309 PRO A CA 1
ATOM 2339 C C . PRO A 1 309 ? -18.494 -27.317 -3.91 1 91.14 309 PRO A C 1
ATOM 2341 O O . PRO A 1 309 ? -18.483 -26.311 -3.195 1 91.14 309 PRO A O 1
ATOM 2344 N N . ALA A 1 310 ? -19.546 -27.809 -4.527 1 88.91 310 ALA A N 1
ATOM 2345 C CA . ALA A 1 310 ? -20.828 -27.121 -4.404 1 88.91 310 ALA A CA 1
ATOM 2346 C C . ALA A 1 310 ? -21.222 -26.952 -2.939 1 88.91 310 ALA A C 1
ATOM 2348 O O . ALA A 1 310 ? -21.163 -27.905 -2.16 1 88.91 310 ALA A O 1
ATOM 2349 N N . GLY A 1 311 ? -21.552 -25.741 -2.524 1 87.16 311 GLY A N 1
ATOM 2350 C CA . GLY A 1 311 ? -22.034 -25.47 -1.178 1 87.16 311 GLY A CA 1
ATOM 2351 C C . GLY A 1 311 ? -20.921 -25.143 -0.201 1 87.16 311 GLY A C 1
ATOM 2352 O O . GLY A 1 311 ? -21.183 -24.731 0.931 1 87.16 311 GLY A O 1
ATOM 2353 N N . SER A 1 312 ? -19.715 -25.343 -0.692 1 89.75 312 SER A N 1
ATOM 2354 C CA . SER A 1 312 ? -18.591 -25.065 0.197 1 89.75 312 SER A CA 1
ATOM 2355 C C . SER A 1 312 ? -18.187 -23.596 0.136 1 89.75 312 SER A C 1
ATOM 2357 O O . SER A 1 312 ? -18.292 -22.962 -0.916 1 89.75 312 SER A O 1
ATOM 2359 N N . ALA A 1 313 ? -17.717 -23.132 1.254 1 91.7 313 ALA A N 1
ATOM 2360 C CA . ALA A 1 313 ? -17.312 -21.732 1.342 1 91.7 313 ALA A CA 1
ATOM 2361 C C . ALA A 1 313 ? -15.809 -21.581 1.129 1 91.7 313 ALA A C 1
ATOM 2363 O O . ALA A 1 313 ? -15.323 -20.483 0.847 1 91.7 313 ALA A O 1
ATOM 2364 N N . LEU A 1 314 ? -15.145 -22.712 1.262 1 95.65 314 LEU A N 1
ATOM 2365 C CA . LEU A 1 314 ? -13.688 -22.667 1.209 1 95.65 314 LEU A CA 1
ATOM 2366 C C . LEU A 1 314 ? -13.109 -24.057 0.97 1 95.65 314 LEU A C 1
ATOM 2368 O O . LEU A 1 314 ? -13.617 -25.046 1.504 1 95.65 314 LEU A O 1
ATOM 2372 N N . VAL A 1 315 ? -12.134 -24.177 0.135 1 96.31 315 VAL A N 1
ATOM 2373 C CA . VAL A 1 315 ? -11.297 -25.366 0.01 1 96.31 315 VAL A CA 1
ATOM 2374 C C . VAL A 1 315 ? -9.928 -25.103 0.633 1 96.31 315 VAL A C 1
ATOM 2376 O O . VAL A 1 315 ? -9.357 -24.024 0.46 1 96.31 315 VAL A O 1
ATOM 2379 N N . CYS A 1 316 ? -9.457 -25.942 1.416 1 95.87 316 CYS A N 1
ATOM 2380 C CA . CYS A 1 316 ? -8.135 -25.879 2.03 1 95.87 316 CYS A CA 1
ATOM 2381 C C . CYS A 1 316 ? -7.494 -27.26 2.088 1 95.87 316 CYS A C 1
ATOM 2383 O O . CYS A 1 316 ? -8.021 -28.167 2.734 1 95.87 316 CYS A O 1
ATOM 2385 N N . ASN A 1 317 ? -6.4 -27.41 1.4 1 94.03 317 ASN A N 1
ATOM 2386 C CA . ASN A 1 317 ? -5.692 -28.684 1.336 1 94.03 317 ASN A CA 1
ATOM 2387 C C . ASN A 1 317 ? -4.23 -28.534 1.749 1 94.03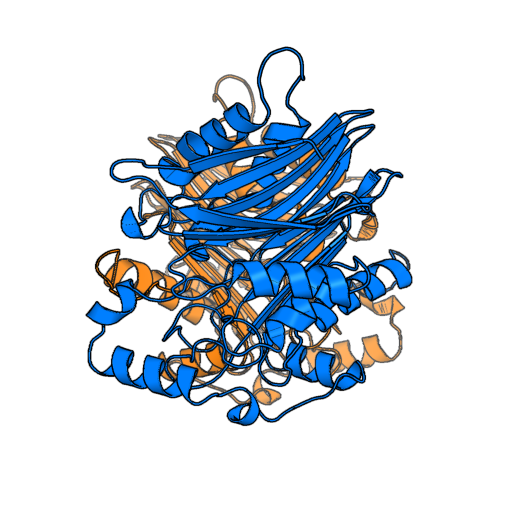 317 ASN A C 1
ATOM 2389 O O . ASN A 1 317 ? -3.64 -27.465 1.583 1 94.03 317 ASN A O 1
ATOM 2393 N N . SER A 1 318 ? -3.697 -29.536 2.253 1 93.64 318 SER A N 1
ATOM 2394 C CA . SER A 1 318 ? -2.299 -29.571 2.67 1 93.64 318 SER A CA 1
ATOM 2395 C C . SER A 1 318 ? -1.529 -30.659 1.928 1 93.64 318 SER A C 1
ATOM 2397 O O . SER A 1 318 ? -2.056 -31.747 1.689 1 93.64 318 SER A O 1
ATOM 2399 N N . PHE A 1 319 ? -0.353 -30.334 1.59 1 89.16 319 PHE A N 1
ATOM 2400 C CA . PHE A 1 319 ? 0.528 -31.265 0.894 1 89.16 319 PHE A CA 1
ATOM 2401 C C . PHE A 1 319 ? 1.882 -31.349 1.588 1 89.16 319 PHE A C 1
ATOM 2403 O O . PHE A 1 319 ? 2.47 -30.325 1.94 1 89.16 319 PHE A O 1
ATOM 2410 N N . GLY A 1 320 ? 2.301 -32.539 1.961 1 79.72 320 GLY A N 1
ATOM 2411 C CA . GLY A 1 320 ? 3.647 -32.753 2.466 1 79.72 320 GLY A CA 1
ATOM 2412 C C . GLY A 1 320 ? 4.703 -32.733 1.378 1 79.72 320 GLY A C 1
ATOM 2413 O O . GLY A 1 320 ? 4.506 -33.304 0.303 1 79.72 320 GLY A O 1
ATOM 2414 N N . CYS A 1 321 ? 5.628 -31.785 1.474 1 65.39 321 CYS A N 1
ATOM 2415 C CA . CYS A 1 321 ? 6.671 -31.762 0.454 1 65.39 321 CYS A CA 1
ATOM 2416 C C . CYS A 1 321 ? 8.012 -32.195 1.034 1 65.39 321 CYS A C 1
ATOM 2418 O O . CYS A 1 321 ? 8.255 -32.036 2.231 1 65.39 321 CYS A O 1
ATOM 2420 N N . MET B 1 1 ? -13.661 18.496 16.751 1 93.02 1 MET B N 1
ATOM 2421 C CA . MET B 1 1 ? -12.238 18.772 16.933 1 93.02 1 MET B CA 1
ATOM 2422 C C . MET B 1 1 ? -11.467 18.527 15.641 1 93.02 1 MET B C 1
ATOM 2424 O O . MET B 1 1 ? -11.763 17.584 14.905 1 93.02 1 MET B O 1
ATOM 2428 N N . ILE B 1 2 ? -10.556 19.389 15.383 1 97.14 2 ILE B N 1
ATOM 2429 C CA . ILE B 1 2 ? -9.803 19.321 14.136 1 97.14 2 ILE B CA 1
ATOM 2430 C C . ILE B 1 2 ? -8.353 19.73 14.386 1 97.14 2 ILE B C 1
ATOM 2432 O O . ILE B 1 2 ? -8.08 20.589 15.228 1 97.14 2 ILE B O 1
ATOM 2436 N N . ALA B 1 3 ? -7.451 19.076 13.761 1 98.38 3 ALA B N 1
ATOM 2437 C CA . ALA B 1 3 ? -6.035 19.428 13.838 1 98.38 3 ALA B CA 1
ATOM 2438 C C . ALA B 1 3 ? -5.352 19.254 12.485 1 98.38 3 ALA B C 1
ATOM 2440 O O . ALA B 1 3 ? -5.758 18.411 11.681 1 98.38 3 ALA B O 1
ATOM 2441 N N . VAL B 1 4 ? -4.362 20.079 12.27 1 98.15 4 VAL B N 1
ATOM 2442 C CA . VAL B 1 4 ? -3.581 20.055 11.038 1 98.15 4 VAL B CA 1
ATOM 2443 C C . VAL B 1 4 ? -2.092 20.12 11.368 1 98.15 4 VAL B C 1
ATOM 2445 O O . VAL B 1 4 ? -1.689 20.799 12.316 1 98.15 4 VAL B O 1
ATOM 2448 N N . HIS B 1 5 ? -1.275 19.368 10.621 1 97.71 5 HIS B N 1
ATOM 2449 C CA . HIS B 1 5 ? 0.167 19.453 10.822 1 97.71 5 HIS B CA 1
ATOM 2450 C C . HIS B 1 5 ? 0.892 19.723 9.508 1 97.71 5 HIS B C 1
ATOM 2452 O O . HIS B 1 5 ? 0.356 19.451 8.431 1 97.71 5 HIS B O 1
ATOM 2458 N N . ALA B 1 6 ? 2.136 20.173 9.646 1 94.9 6 ALA B N 1
ATOM 2459 C CA . ALA B 1 6 ? 2.949 20.495 8.476 1 94.9 6 ALA B CA 1
ATOM 2460 C C . ALA B 1 6 ? 4.114 19.52 8.332 1 94.9 6 ALA B C 1
ATOM 2462 O O . ALA B 1 6 ? 5.133 19.848 7.72 1 94.9 6 ALA B O 1
ATOM 2463 N N . GLY B 1 7 ? 3.972 18.356 8.971 1 92.12 7 GLY B N 1
ATOM 2464 C CA . GLY B 1 7 ? 4.923 17.282 8.733 1 92.12 7 GLY B CA 1
ATOM 2465 C C . GLY B 1 7 ? 6.064 17.263 9.733 1 92.12 7 GLY B C 1
ATOM 2466 O O . GLY B 1 7 ? 6.319 18.261 10.41 1 92.12 7 GLY B O 1
ATOM 2467 N N . ALA B 1 8 ? 6.708 16.146 9.775 1 88.57 8 ALA B N 1
ATOM 2468 C CA . ALA B 1 8 ? 7.885 15.932 10.612 1 88.57 8 ALA B CA 1
ATOM 2469 C C . ALA B 1 8 ? 9.156 16.378 9.896 1 88.57 8 ALA B C 1
ATOM 2471 O O . ALA B 1 8 ? 9.291 16.193 8.684 1 88.57 8 ALA B O 1
ATOM 2472 N N . GLY B 1 9 ? 10.046 16.967 10.596 1 85.54 9 GLY B N 1
ATOM 2473 C CA . GLY B 1 9 ? 11.311 17.352 9.988 1 85.54 9 GLY B CA 1
ATOM 2474 C C . GLY B 1 9 ? 11.907 18.607 10.596 1 85.54 9 GLY B C 1
ATOM 2475 O O . GLY B 1 9 ? 11.851 18.802 11.812 1 85.54 9 GLY B O 1
ATOM 2476 N N . TYR B 1 10 ? 12.601 19.338 9.745 1 79.17 10 TYR B N 1
ATOM 2477 C CA . TYR B 1 10 ? 13.205 20.603 10.146 1 79.17 10 TYR B CA 1
ATOM 2478 C C . TYR B 1 10 ? 12.451 21.783 9.545 1 79.17 10 TYR B C 1
ATOM 2480 O O . TYR B 1 10 ? 12.296 21.872 8.325 1 79.17 10 TYR B O 1
ATOM 2488 N N . HIS B 1 11 ? 11.905 22.583 10.431 1 78.78 11 HIS B N 1
ATOM 2489 C CA . HIS B 1 11 ? 11.163 23.754 9.975 1 78.78 11 HIS B CA 1
ATOM 2490 C C . HIS B 1 11 ? 11.839 25.044 10.426 1 78.78 11 HIS B C 1
ATOM 2492 O O . HIS B 1 11 ? 12.15 25.207 11.608 1 78.78 11 HIS B O 1
ATOM 2498 N N . GLU B 1 12 ? 12.313 25.844 9.536 1 69.89 12 GLU B N 1
ATOM 2499 C CA . GLU B 1 12 ? 12.948 27.105 9.907 1 69.89 12 GLU B CA 1
ATOM 2500 C C . GLU B 1 12 ? 11.908 28.19 10.173 1 69.89 12 GLU B C 1
ATOM 2502 O O . GLU B 1 12 ? 12.069 29 11.088 1 69.89 12 GLU B O 1
ATOM 2507 N N . ASP B 1 13 ? 10.831 28.244 9.52 1 74.21 13 ASP B N 1
ATOM 2508 C CA . ASP B 1 13 ? 9.934 29.396 9.537 1 74.21 13 ASP B CA 1
ATOM 2509 C C . ASP B 1 13 ? 8.703 29.12 10.398 1 74.21 13 ASP B C 1
ATOM 2511 O O . ASP B 1 13 ? 8.633 28.096 11.08 1 74.21 13 ASP B O 1
ATOM 2515 N N . ASP B 1 14 ? 7.808 30.029 10.623 1 86.82 14 ASP B N 1
ATOM 2516 C CA . ASP B 1 14 ? 6.557 30.051 11.375 1 86.82 14 ASP B CA 1
ATOM 2517 C C . ASP B 1 14 ? 5.49 29.201 10.69 1 86.82 14 ASP B C 1
ATOM 2519 O O . ASP B 1 14 ? 4.351 29.642 10.522 1 86.82 14 ASP B O 1
ATOM 2523 N N . ILE B 1 15 ? 5.896 27.975 10.394 1 91.47 15 ILE B N 1
ATOM 2524 C CA . ILE B 1 15 ? 5.013 27.09 9.642 1 91.47 15 ILE B CA 1
ATOM 2525 C C . ILE B 1 15 ? 3.761 26.79 10.463 1 91.47 15 ILE B C 1
ATOM 2527 O O . ILE B 1 15 ? 2.713 26.454 9.908 1 91.47 15 ILE B O 1
ATOM 2531 N N . GLU B 1 16 ? 3.823 26.902 11.778 1 94.48 16 GLU B N 1
ATOM 2532 C CA . GLU B 1 16 ? 2.652 26.695 12.625 1 94.48 16 GLU B CA 1
ATOM 2533 C C . GLU B 1 16 ? 1.6 27.775 12.385 1 94.48 16 GLU B C 1
ATOM 2535 O O . GLU B 1 16 ? 0.403 27.53 12.549 1 94.48 16 GLU B O 1
ATOM 2540 N N . LYS B 1 17 ? 2.039 28.972 12.009 1 96.29 17 LYS B N 1
ATOM 2541 C CA . LYS B 1 17 ? 1.093 30.027 11.657 1 96.29 17 LYS B CA 1
ATOM 2542 C C . LYS B 1 17 ? 0.321 29.673 10.389 1 96.29 17 LYS B C 1
ATOM 2544 O O . LYS B 1 17 ? -0.861 29.997 10.265 1 96.29 17 LYS B O 1
ATOM 2549 N N . LEU B 1 18 ? 1.072 29.072 9.509 1 95.58 18 LEU B N 1
ATOM 2550 C CA . LEU B 1 18 ? 0.415 28.614 8.29 1 95.58 18 LEU B CA 1
ATOM 2551 C C . LEU B 1 18 ? -0.644 27.563 8.605 1 95.58 18 LEU B C 1
ATOM 2553 O O . LEU B 1 18 ? -1.727 27.571 8.016 1 95.58 18 LEU B O 1
ATOM 2557 N N . CYS B 1 19 ? -0.364 26.67 9.501 1 96.76 19 CYS B N 1
ATOM 2558 C CA . CYS B 1 19 ? -1.327 25.661 9.926 1 96.76 19 CYS B CA 1
ATOM 2559 C C . CYS B 1 19 ? -2.574 26.311 10.513 1 96.76 19 CYS B C 1
ATOM 2561 O O . CYS B 1 19 ? -3.696 25.917 10.188 1 96.76 19 CYS B O 1
ATOM 2563 N N . ALA B 1 20 ? -2.318 27.289 11.337 1 97.37 20 ALA B N 1
ATOM 2564 C CA . ALA B 1 20 ? -3.436 27.988 11.965 1 97.37 20 ALA B CA 1
ATOM 2565 C C . ALA B 1 20 ? -4.285 28.711 10.924 1 97.37 20 ALA B C 1
ATOM 2567 O O . ALA B 1 20 ? -5.516 28.688 10.993 1 97.37 20 ALA B O 1
ATOM 2568 N N . SER B 1 21 ? -3.657 29.351 10.044 1 96.88 21 SER B N 1
ATOM 2569 C CA . SER B 1 21 ? -4.361 30.053 8.975 1 96.88 21 SER B CA 1
ATOM 2570 C C . SER B 1 21 ? -5.161 29.084 8.111 1 96.88 21 SER B C 1
ATOM 2572 O O . SER B 1 21 ? -6.261 29.409 7.66 1 96.88 21 SER B O 1
ATOM 2574 N N . ALA B 1 22 ? -4.523 27.928 7.818 1 97.28 22 ALA B N 1
ATOM 2575 C CA . ALA B 1 22 ? -5.211 26.914 7.023 1 97.28 22 ALA B CA 1
ATOM 2576 C C . ALA B 1 22 ? -6.506 26.473 7.699 1 97.28 22 ALA B C 1
ATOM 2578 O O . ALA B 1 22 ? -7.537 26.322 7.039 1 97.28 22 ALA B O 1
ATOM 2579 N N . LEU B 1 23 ? -6.483 26.309 8.989 1 97.2 23 LEU B N 1
ATOM 2580 C CA . LEU B 1 23 ? -7.684 25.921 9.721 1 97.2 23 LEU B CA 1
ATOM 2581 C C . LEU B 1 23 ? -8.737 27.022 9.66 1 97.2 23 LEU B C 1
ATOM 2583 O O . LEU B 1 23 ? -9.918 26.745 9.438 1 97.2 23 LEU B O 1
ATOM 2587 N N . ARG B 1 24 ? -8.268 28.174 9.852 1 96.06 24 ARG B N 1
ATOM 2588 C CA . ARG B 1 24 ? -9.181 29.313 9.853 1 96.06 24 ARG B CA 1
ATOM 2589 C C . ARG B 1 24 ? -9.848 29.482 8.492 1 96.06 24 ARG B C 1
ATOM 2591 O O . ARG B 1 24 ? -11.072 29.601 8.405 1 96.06 24 ARG B O 1
ATOM 2598 N N . GLU B 1 25 ? -9.148 29.421 7.488 1 97 25 GLU B N 1
ATOM 2599 C CA . GLU B 1 25 ? -9.618 29.719 6.139 1 97 25 GLU B CA 1
ATOM 2600 C C . GLU B 1 25 ? -10.388 28.541 5.549 1 97 25 GLU B C 1
ATOM 2602 O O . GLU B 1 25 ? -11.167 28.71 4.609 1 97 25 GLU B O 1
ATOM 2607 N N . SER B 1 26 ? -10.144 27.351 6.008 1 95.99 26 SER B N 1
ATOM 2608 C CA . SER B 1 26 ? -10.754 26.147 5.454 1 95.99 26 SER B CA 1
ATOM 2609 C C . SER B 1 26 ? -12.198 25.993 5.922 1 95.99 26 SER B C 1
ATOM 2611 O O . SER B 1 26 ? -12.921 25.117 5.442 1 95.99 26 SER B O 1
ATOM 2613 N N . GLY B 1 27 ? -12.724 26.831 6.932 1 93.4 27 GLY B N 1
ATOM 2614 C CA . GLY B 1 27 ? -14.011 26.59 7.563 1 93.4 27 GLY B CA 1
ATOM 2615 C C . GLY B 1 27 ? -14.067 25.277 8.322 1 93.4 27 GLY B C 1
ATOM 2616 O O . GLY B 1 27 ? -15.099 24.604 8.333 1 93.4 27 GLY B O 1
ATOM 2617 N N . PHE B 1 28 ? -12.891 24.775 8.701 1 93.25 28 PHE B N 1
ATOM 2618 C CA . PHE B 1 28 ? -12.736 23.593 9.541 1 93.25 28 PHE B CA 1
ATOM 2619 C C . PHE B 1 28 ? -13.056 22.326 8.757 1 93.25 28 PHE B C 1
ATOM 2621 O O . PHE B 1 28 ? -13.608 21.371 9.308 1 93.25 28 PHE B O 1
ATOM 2628 N N . ASP B 1 29 ? -12.802 22.391 7.453 1 96.62 29 ASP B N 1
ATOM 2629 C CA . ASP B 1 29 ? -12.771 21.224 6.577 1 96.62 29 ASP B CA 1
ATOM 2630 C C . ASP B 1 29 ? -11.341 20.728 6.375 1 96.62 29 ASP B C 1
ATOM 2632 O O . ASP B 1 29 ? -10.487 21.464 5.875 1 96.62 29 ASP B O 1
ATOM 2636 N N . ILE B 1 30 ? -11.112 19.491 6.713 1 98.36 30 ILE B N 1
ATOM 2637 C CA . ILE B 1 30 ? -9.724 19.047 6.769 1 98.36 30 ILE B CA 1
ATOM 2638 C C . ILE B 1 30 ? -9.146 18.983 5.357 1 98.36 30 ILE B C 1
ATOM 2640 O O . ILE B 1 30 ? -7.951 19.217 5.157 1 98.36 30 ILE B O 1
ATOM 2644 N N . VAL B 1 31 ? -9.951 18.64 4.352 1 98.7 31 VAL B N 1
ATOM 2645 C CA . VAL B 1 31 ? -9.452 18.581 2.983 1 98.7 31 VAL B CA 1
ATOM 2646 C C . VAL B 1 31 ? -9.102 19.986 2.498 1 98.7 31 VAL B C 1
ATOM 2648 O O . VAL B 1 31 ? -8.036 20.201 1.915 1 98.7 31 VAL B O 1
ATOM 2651 N N . ARG B 1 32 ? -9.929 20.956 2.742 1 98.31 32 ARG B N 1
ATOM 2652 C CA . ARG B 1 32 ? -9.646 22.339 2.373 1 98.31 32 ARG B CA 1
ATOM 2653 C C . ARG B 1 32 ? -8.413 22.86 3.105 1 98.31 32 ARG B C 1
ATOM 2655 O O . ARG B 1 32 ? -7.614 23.604 2.533 1 98.31 32 ARG B O 1
ATOM 2662 N N . ALA B 1 33 ? -8.282 22.513 4.378 1 98.49 33 ALA B N 1
ATOM 2663 C CA . ALA B 1 33 ? -7.105 22.927 5.138 1 98.49 33 ALA B CA 1
ATOM 2664 C C . ALA B 1 33 ? -5.824 22.413 4.488 1 98.49 33 ALA B C 1
ATOM 2666 O O . ALA B 1 33 ? -4.858 23.162 4.327 1 98.49 33 ALA B O 1
ATOM 2667 N N . VAL B 1 34 ? -5.819 21.167 4.076 1 98.55 34 VAL B N 1
ATOM 2668 C CA . VAL B 1 34 ? -4.63 20.581 3.465 1 98.55 34 VAL B CA 1
ATOM 2669 C C . VAL B 1 34 ? -4.412 21.184 2.079 1 98.55 34 VAL B C 1
ATOM 2671 O O . VAL B 1 34 ? -3.271 21.383 1.655 1 98.55 34 VAL B O 1
ATOM 2674 N N . MET B 1 35 ? -5.522 21.484 1.378 1 97.81 35 MET B N 1
ATOM 2675 C CA . MET B 1 35 ? -5.389 22.137 0.079 1 97.81 35 MET B CA 1
ATOM 2676 C C . MET B 1 35 ? -4.667 23.474 0.213 1 97.81 35 MET B C 1
ATOM 2678 O O . MET B 1 35 ? -3.871 23.844 -0.652 1 97.81 35 MET B O 1
ATOM 2682 N N . ILE B 1 36 ? -4.926 24.199 1.251 1 97.93 36 ILE B N 1
ATOM 2683 C CA . ILE B 1 36 ? -4.26 25.472 1.502 1 97.93 36 ILE B CA 1
ATOM 2684 C C . ILE B 1 36 ? -2.766 25.24 1.718 1 97.93 36 ILE B C 1
ATOM 2686 O O . ILE B 1 36 ? -1.933 25.978 1.186 1 97.93 36 ILE B O 1
ATOM 2690 N N . LEU B 1 37 ? -2.444 24.214 2.434 1 96.77 37 LEU B N 1
ATOM 2691 C CA . LEU B 1 37 ? -1.041 23.876 2.645 1 96.77 37 LEU B CA 1
ATOM 2692 C C . LEU B 1 37 ? -0.387 23.434 1.341 1 96.77 37 LEU B C 1
ATOM 2694 O O . LEU B 1 37 ? 0.772 23.764 1.079 1 96.77 37 LEU B O 1
ATOM 2698 N N . GLU B 1 38 ? -1.116 22.665 0.529 1 96.76 38 GLU B N 1
ATOM 2699 C CA . GLU B 1 38 ? -0.616 22.207 -0.763 1 96.76 38 GLU B CA 1
ATOM 2700 C C . GLU B 1 38 ? -0.296 23.384 -1.68 1 96.76 38 GLU B C 1
ATOM 2702 O O . GLU B 1 38 ? 0.573 23.282 -2.549 1 96.76 38 GLU B O 1
ATOM 2707 N N . SER B 1 39 ? -0.961 24.462 -1.478 1 95.79 39 SER B N 1
ATOM 2708 C CA . SER B 1 39 ? -0.816 25.618 -2.357 1 95.79 39 SER B CA 1
ATOM 2709 C C . SER B 1 39 ? 0.258 26.571 -1.843 1 95.79 39 SER B C 1
ATOM 2711 O O . SER B 1 39 ?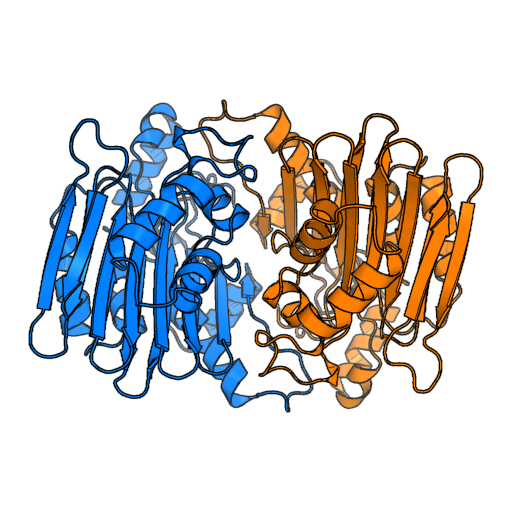 0.436 27.664 -2.385 1 95.79 39 SER B O 1
ATOM 2713 N N . ASP B 1 40 ? 0.939 26.229 -0.777 1 94.31 40 ASP B N 1
ATOM 2714 C CA . ASP B 1 40 ? 2.011 27.039 -0.206 1 94.31 40 ASP B CA 1
ATOM 2715 C C . ASP B 1 40 ? 3.375 26.402 -0.459 1 94.31 40 ASP B C 1
ATOM 2717 O O . ASP B 1 40 ? 3.641 25.289 0 1 94.31 40 ASP B O 1
ATOM 2721 N N . ALA B 1 41 ? 4.287 27.087 -1.025 1 91.73 41 ALA B N 1
ATOM 2722 C CA . ALA B 1 41 ? 5.571 26.567 -1.49 1 91.73 41 ALA B CA 1
ATOM 2723 C C . ALA B 1 41 ? 6.461 26.174 -0.315 1 91.73 41 ALA B C 1
ATOM 2725 O O . ALA B 1 41 ? 7.46 25.473 -0.493 1 91.73 41 ALA B O 1
ATOM 2726 N N . ARG B 1 42 ? 6.099 26.574 0.86 1 89.66 42 ARG B N 1
ATOM 2727 C CA . ARG B 1 42 ? 6.921 26.27 2.027 1 89.66 42 ARG B CA 1
ATOM 2728 C C . ARG B 1 42 ? 6.704 24.834 2.491 1 89.66 42 ARG B C 1
ATOM 2730 O O . ARG B 1 42 ? 7.489 24.306 3.282 1 89.66 42 ARG B O 1
ATOM 2737 N N . THR B 1 43 ? 5.591 24.263 1.959 1 91.93 43 THR B N 1
ATOM 2738 C CA . THR B 1 43 ? 5.306 22.881 2.327 1 91.93 43 THR B CA 1
ATOM 2739 C C . THR B 1 43 ? 5.7 21.928 1.202 1 91.93 43 THR B C 1
ATOM 2741 O O . THR B 1 43 ? 5.779 22.331 0.04 1 91.93 43 THR B O 1
ATOM 2744 N N . ASN B 1 44 ? 6.092 20.742 1.449 1 91.13 44 ASN B N 1
ATOM 2745 C CA . ASN B 1 44 ? 6.487 19.719 0.487 1 91.13 44 ASN B CA 1
ATOM 2746 C C . ASN B 1 44 ? 5.298 18.866 0.056 1 91.13 44 ASN B C 1
ATOM 2748 O O . ASN B 1 44 ? 5.291 17.652 0.266 1 91.13 44 ASN B O 1
ATOM 2752 N N . CYS B 1 45 ? 4.322 19.529 -0.525 1 93.94 45 CYS B N 1
ATOM 2753 C CA . CYS B 1 45 ? 3.139 18.879 -1.078 1 93.94 45 CYS B CA 1
ATOM 2754 C C . CYS B 1 45 ? 2.469 19.763 -2.123 1 93.94 45 CYS B C 1
ATOM 2756 O O . CYS B 1 45 ? 2.286 20.962 -1.903 1 93.94 45 CYS B O 1
ATOM 2758 N N . GLY B 1 46 ? 2.163 19.256 -3.25 1 94.94 46 GLY B N 1
ATOM 2759 C CA . GLY B 1 46 ? 1.608 20.099 -4.297 1 94.94 46 GLY B CA 1
ATOM 2760 C C . GLY B 1 46 ? 2.609 21.089 -4.86 1 94.94 46 GLY B C 1
ATOM 2761 O O . GLY B 1 46 ? 3.693 20.701 -5.301 1 94.94 46 GLY B O 1
ATOM 2762 N N . LEU B 1 47 ? 2.281 22.387 -4.718 1 95.85 47 LEU B N 1
ATOM 2763 C CA . LEU B 1 47 ? 3.171 23.438 -5.198 1 95.85 47 LEU B CA 1
ATOM 2764 C C . LEU B 1 47 ? 4.467 23.462 -4.394 1 95.85 47 LEU B C 1
ATOM 2766 O O . LEU B 1 47 ? 4.44 23.577 -3.167 1 95.85 47 LEU B O 1
ATOM 2770 N N . GLY B 1 48 ? 5.599 23.314 -5.118 1 94.2 48 GLY B N 1
ATOM 2771 C CA . GLY B 1 48 ? 6.886 23.417 -4.449 1 94.2 48 GLY B CA 1
ATOM 2772 C C . GLY B 1 48 ? 7.343 22.11 -3.83 1 94.2 48 GLY B C 1
ATOM 2773 O O . GLY B 1 48 ? 8.236 22.098 -2.981 1 94.2 48 GLY B O 1
ATOM 2774 N N . SER B 1 49 ? 6.81 20.989 -4.235 1 95.17 49 SER B N 1
ATOM 2775 C CA . SER B 1 49 ? 7.198 19.668 -3.75 1 95.17 49 SER B CA 1
ATOM 2776 C C . SER B 1 49 ? 8.648 19.354 -4.101 1 95.17 49 SER B C 1
ATOM 2778 O O . SER B 1 49 ? 9.206 19.935 -5.034 1 95.17 49 SER B O 1
ATOM 2780 N N . ASN B 1 50 ? 9.205 18.464 -3.307 1 94.36 50 ASN B N 1
ATOM 2781 C CA . ASN B 1 50 ? 10.53 17.939 -3.619 1 94.36 50 ASN B CA 1
ATOM 2782 C C . ASN B 1 50 ? 10.584 17.353 -5.027 1 94.36 50 ASN B C 1
ATOM 2784 O O . ASN B 1 50 ? 9.639 16.697 -5.467 1 94.36 50 ASN B O 1
ATOM 2788 N N . LEU B 1 51 ? 11.716 17.562 -5.638 1 95.85 51 LEU B N 1
ATOM 2789 C CA . LEU B 1 51 ? 11.841 17.09 -7.013 1 95.85 51 LEU B CA 1
ATOM 2790 C C . LEU B 1 51 ? 12.418 15.679 -7.053 1 95.85 51 LEU B C 1
ATOM 2792 O O . LEU B 1 51 ? 13.281 15.333 -6.244 1 95.85 51 LEU B O 1
ATOM 2796 N N . THR B 1 52 ? 11.934 14.884 -7.984 1 96.03 52 THR B N 1
ATOM 2797 C CA . THR B 1 52 ? 12.49 13.559 -8.24 1 96.03 52 THR B CA 1
ATOM 2798 C C . THR B 1 52 ? 13.895 13.666 -8.825 1 96.03 52 THR B C 1
ATOM 2800 O O . THR B 1 52 ? 14.374 14.767 -9.107 1 96.03 52 THR B O 1
ATOM 2803 N N . ILE B 1 53 ? 14.488 12.55 -9.029 1 94.43 53 ILE B N 1
ATOM 2804 C CA . ILE B 1 53 ? 15.842 12.494 -9.571 1 94.43 53 ILE B CA 1
ATOM 2805 C C . ILE B 1 53 ? 15.86 13.092 -10.976 1 94.43 53 ILE B C 1
ATOM 2807 O O . ILE B 1 53 ? 16.892 13.59 -11.432 1 94.43 53 ILE B O 1
ATOM 2811 N N . SER B 1 54 ? 14.714 13.12 -11.662 1 96.26 54 SER B N 1
ATOM 2812 C CA . SER B 1 54 ? 14.63 13.675 -13.009 1 96.26 54 SER B CA 1
ATOM 2813 C C . SER B 1 54 ? 14.172 15.129 -12.98 1 96.26 54 SER B C 1
ATOM 2815 O O . SER B 1 54 ? 13.876 15.713 -14.025 1 96.26 54 SER B O 1
ATOM 2817 N N . GLY B 1 55 ? 13.965 15.645 -11.799 1 96.49 55 GLY B N 1
ATOM 2818 C CA . GLY B 1 55 ? 13.627 17.053 -11.66 1 96.49 55 GLY B CA 1
ATOM 2819 C C . GLY B 1 55 ? 12.141 17.326 -11.796 1 96.49 55 GLY B C 1
ATOM 2820 O O . GLY B 1 55 ? 11.738 18.438 -12.141 1 96.49 55 GLY B O 1
ATOM 2821 N N . ARG B 1 56 ? 11.316 16.349 -11.506 1 97.04 56 ARG B N 1
ATOM 2822 C CA . ARG B 1 56 ? 9.87 16.482 -11.653 1 97.04 56 ARG B CA 1
ATOM 2823 C C . ARG B 1 56 ? 9.18 16.491 -10.293 1 97.04 56 ARG B C 1
ATOM 2825 O O . ARG B 1 56 ? 9.725 15.983 -9.311 1 97.04 56 ARG B O 1
ATOM 2832 N N . VAL B 1 57 ? 7.972 17.068 -10.309 1 97.4 57 VAL B N 1
ATOM 2833 C CA . VAL B 1 57 ? 7.115 16.992 -9.13 1 97.4 57 VAL B CA 1
ATOM 2834 C C . VAL B 1 57 ? 6.167 15.802 -9.256 1 97.4 57 VAL B C 1
ATOM 2836 O O . VAL B 1 57 ? 5.443 15.679 -10.247 1 97.4 57 VAL B O 1
ATOM 2839 N N . GLU B 1 58 ? 6.198 14.924 -8.379 1 97.89 58 GLU B N 1
ATOM 2840 C CA . GLU B 1 58 ? 5.239 13.837 -8.21 1 97.89 58 GLU B CA 1
ATOM 2841 C C . GLU B 1 58 ? 4.695 13.799 -6.785 1 97.89 58 GLU B C 1
ATOM 2843 O O . GLU B 1 58 ? 5.435 13.523 -5.839 1 97.89 58 GLU B O 1
ATOM 2848 N N . CYS B 1 59 ? 3.363 13.98 -6.668 1 97.63 59 CYS B N 1
ATOM 2849 C CA . CYS B 1 59 ? 2.756 14.071 -5.345 1 97.63 59 CYS B CA 1
ATOM 2850 C C . CYS B 1 59 ? 1.939 12.823 -5.033 1 97.63 59 CYS B C 1
ATOM 2852 O O . CYS B 1 59 ? 1.602 12.055 -5.936 1 97.63 59 CYS B O 1
ATOM 2854 N N . GLU B 1 60 ? 1.729 12.616 -3.822 1 98.44 60 GLU B N 1
ATOM 2855 C CA . GLU B 1 60 ? 0.79 11.612 -3.329 1 98.44 60 GLU B CA 1
ATOM 2856 C C . GLU B 1 60 ? -0.112 12.187 -2.241 1 98.44 60 GLU B C 1
ATOM 2858 O O . GLU B 1 60 ? 0.274 13.124 -1.539 1 98.44 60 GLU B O 1
ATOM 2863 N N . ALA B 1 61 ? -1.292 11.677 -2.132 1 98.8 61 ALA B N 1
ATOM 2864 C CA . ALA B 1 61 ? -2.248 12.101 -1.113 1 98.8 61 ALA B CA 1
ATOM 2865 C C . ALA B 1 61 ? -3.252 10.993 -0.807 1 98.8 61 ALA B C 1
ATOM 2867 O O . ALA B 1 61 ? -3.45 10.085 -1.618 1 98.8 61 ALA B O 1
ATOM 2868 N N . ALA B 1 62 ? -3.826 11.07 0.34 1 98.92 62 ALA B N 1
ATOM 2869 C CA . ALA B 1 62 ? -4.831 10.093 0.752 1 98.92 62 ALA B CA 1
ATOM 2870 C C . ALA B 1 62 ? -5.899 10.742 1.629 1 98.92 62 ALA B C 1
ATOM 2872 O O . ALA B 1 62 ? -5.653 11.777 2.254 1 98.92 62 ALA B O 1
ATOM 2873 N N . TYR B 1 63 ? -7.033 10.188 1.63 1 98.92 63 TYR B N 1
ATOM 2874 C CA . TYR B 1 63 ? -8.193 10.579 2.424 1 98.92 63 TYR B CA 1
ATOM 2875 C C . TYR B 1 63 ? -8.938 9.353 2.939 1 98.92 63 TYR B C 1
ATOM 2877 O O . TYR B 1 63 ? -9.095 8.365 2.218 1 98.92 63 TYR B O 1
ATOM 2885 N N . MET B 1 64 ? -9.327 9.369 4.206 1 98.89 64 MET B N 1
ATOM 2886 C CA . MET B 1 64 ? -10.058 8.261 4.814 1 98.89 64 MET B CA 1
ATOM 2887 C C . MET B 1 64 ? -11.204 8.774 5.679 1 98.89 64 MET B C 1
ATOM 2889 O O . MET B 1 64 ? -11.069 9.797 6.353 1 98.89 64 MET B O 1
ATOM 2893 N N . ILE B 1 65 ? -12.284 8.147 5.653 1 98.6 65 ILE B N 1
ATOM 2894 C CA . ILE B 1 65 ? -13.442 8.441 6.491 1 98.6 65 ILE B CA 1
ATOM 2895 C C . ILE B 1 65 ? -13.908 7.167 7.192 1 98.6 65 ILE B C 1
ATOM 2897 O O . ILE B 1 65 ? -13.785 6.069 6.644 1 98.6 65 ILE B O 1
ATOM 2901 N N . SER B 1 66 ? -14.381 7.29 8.406 1 98.02 66 SER B N 1
ATOM 2902 C CA . SER B 1 66 ? -14.706 6.129 9.228 1 98.02 66 SER B CA 1
ATOM 2903 C C . SER B 1 66 ? -15.883 5.352 8.647 1 98.02 66 SER B C 1
ATOM 2905 O O . SER B 1 66 ? -16.077 4.178 8.967 1 98.02 66 SER B O 1
ATOM 2907 N N . GLN B 1 67 ? -16.695 6.021 7.812 1 96.23 67 GLN B N 1
ATOM 2908 C CA . GLN B 1 67 ? -17.795 5.324 7.154 1 96.23 67 GLN B CA 1
ATOM 2909 C C . GLN B 1 67 ? -17.278 4.21 6.248 1 96.23 67 GLN B C 1
ATOM 2911 O O . GLN B 1 67 ? -16.59 4.476 5.26 1 96.23 67 GLN B O 1
ATOM 2916 N N . ASN B 1 68 ? -17.527 2.949 6.597 1 94.01 68 ASN B N 1
ATOM 2917 C CA . ASN B 1 68 ? -17.112 1.752 5.874 1 94.01 68 ASN B CA 1
ATOM 2918 C C . ASN B 1 68 ? -15.593 1.67 5.751 1 94.01 68 ASN B C 1
ATOM 2920 O O . ASN B 1 68 ? -15.074 1.01 4.85 1 94.01 68 ASN B O 1
ATOM 2924 N N . LEU B 1 69 ? -14.916 2.5 6.566 1 96.93 69 LEU B N 1
ATOM 2925 C CA . LEU B 1 69 ? -13.461 2.567 6.491 1 96.93 69 LEU B CA 1
ATOM 2926 C C . LEU B 1 69 ? -13.004 2.889 5.072 1 96.93 69 LEU B C 1
ATOM 2928 O O . LEU B 1 69 ? -12.073 2.264 4.558 1 96.93 69 LEU B O 1
ATOM 2932 N N . SER B 1 70 ? -13.718 3.817 4.462 1 97.4 70 SER B N 1
ATOM 2933 C CA . SER B 1 70 ? -13.437 4.171 3.074 1 97.4 70 SER B CA 1
ATOM 2934 C C . SER B 1 70 ? -12.106 4.906 2.95 1 97.4 70 SER B C 1
ATOM 2936 O O . SER B 1 70 ? -11.842 5.854 3.693 1 97.4 70 SER B O 1
ATOM 2938 N N . PHE B 1 71 ? -11.315 4.442 2.026 1 98.39 71 PHE B N 1
ATOM 2939 C CA . PHE B 1 71 ? -9.966 4.951 1.807 1 98.39 71 PHE B CA 1
ATOM 2940 C C . PHE B 1 71 ? -9.726 5.232 0.329 1 98.39 71 PHE B C 1
ATOM 2942 O O . PHE B 1 71 ? -10.106 4.433 -0.53 1 98.39 71 PHE B O 1
ATOM 2949 N N . GLY B 1 72 ? -9.167 6.382 0.029 1 98.76 72 GLY B N 1
ATOM 2950 C CA . GLY B 1 72 ? -8.776 6.77 -1.316 1 98.76 72 GLY B CA 1
ATOM 2951 C C . GLY B 1 72 ? -7.424 7.456 -1.37 1 98.76 72 GLY B C 1
ATOM 2952 O O . GLY B 1 72 ? -7.08 8.232 -0.476 1 98.76 72 GLY B O 1
ATOM 2953 N N . ALA B 1 73 ? -6.642 7.141 -2.422 1 98.9 73 ALA B N 1
ATOM 2954 C CA . ALA B 1 73 ? -5.325 7.761 -2.547 1 98.9 73 ALA B CA 1
ATOM 2955 C C . ALA B 1 73 ? -4.936 7.931 -4.013 1 98.9 73 ALA B C 1
ATOM 2957 O O . ALA B 1 73 ? -5.43 7.207 -4.881 1 98.9 73 ALA B O 1
ATOM 2958 N N . VAL B 1 74 ? -4.139 8.886 -4.235 1 98.64 74 VAL B N 1
ATOM 2959 C CA . VAL B 1 74 ? -3.477 9.077 -5.521 1 98.64 74 VAL B CA 1
ATOM 2960 C C . VAL B 1 74 ? -1.962 9.099 -5.325 1 98.64 74 VAL B C 1
ATOM 2962 O O . VAL B 1 74 ? -1.474 9.483 -4.26 1 98.64 74 VAL B O 1
ATOM 2965 N N . ALA B 1 75 ? -1.259 8.672 -6.289 1 98.22 75 ALA B N 1
ATOM 2966 C CA . ALA B 1 75 ? 0.197 8.599 -6.192 1 98.22 75 ALA B CA 1
ATOM 2967 C C . ALA B 1 75 ? 0.853 8.925 -7.531 1 98.22 75 ALA B C 1
ATOM 2969 O O . ALA B 1 75 ? 0.284 8.652 -8.591 1 98.22 75 ALA B O 1
ATOM 2970 N N . ALA B 1 76 ? 2.051 9.503 -7.403 1 97.89 76 ALA B N 1
ATOM 2971 C CA . ALA B 1 76 ? 2.798 9.932 -8.582 1 97.89 76 ALA B CA 1
ATOM 2972 C C . ALA B 1 76 ? 1.96 10.863 -9.454 1 97.89 76 ALA B C 1
ATOM 2974 O O . ALA B 1 76 ? 1.937 10.723 -10.679 1 97.89 76 ALA B O 1
ATOM 2975 N N . VAL B 1 77 ? 1.217 11.687 -8.783 1 97.38 77 VAL B N 1
ATOM 2976 C CA . VAL B 1 77 ? 0.431 12.706 -9.471 1 97.38 77 VAL B CA 1
ATOM 2977 C C . VAL B 1 77 ? 1.329 13.877 -9.861 1 97.38 77 VAL B C 1
ATOM 2979 O O . VAL B 1 77 ? 2.142 14.339 -9.057 1 97.38 77 VAL B O 1
ATOM 2982 N N . SER B 1 78 ? 1.096 14.367 -11.04 1 97.45 78 SER B N 1
ATOM 2983 C CA . SER B 1 78 ? 2.098 15.325 -11.497 1 97.45 78 SER B CA 1
ATOM 2984 C C . SER B 1 78 ? 1.447 16.524 -12.177 1 97.45 78 SER B C 1
ATOM 2986 O O . SER B 1 78 ? 2.129 17.328 -12.816 1 97.45 78 SER B O 1
ATOM 2988 N N . ASN B 1 79 ? 0.116 16.697 -12.006 1 97.43 79 ASN B N 1
ATOM 2989 C CA . ASN B 1 79 ? -0.504 17.719 -12.843 1 97.43 79 ASN B CA 1
ATOM 2990 C C . ASN B 1 79 ? -1.504 18.559 -12.054 1 97.43 79 ASN B C 1
ATOM 2992 O O . ASN B 1 79 ? -2.453 19.1 -12.624 1 97.43 79 ASN B O 1
ATOM 2996 N N . THR B 1 80 ? -1.359 18.564 -10.754 1 96.83 80 THR B N 1
ATOM 2997 C CA . THR B 1 80 ? -2.256 19.383 -9.947 1 96.83 80 THR B CA 1
ATOM 2998 C C . THR B 1 80 ? -1.549 19.885 -8.691 1 96.83 80 THR B C 1
ATOM 3000 O O . THR B 1 80 ? -0.656 19.216 -8.166 1 96.83 80 THR B O 1
ATOM 3003 N N . GLU B 1 81 ? -2.039 20.971 -8.174 1 95.92 81 GLU B N 1
ATOM 3004 C CA . GLU B 1 81 ? -1.535 21.506 -6.913 1 95.92 81 GLU B CA 1
ATOM 3005 C C . GLU B 1 81 ? -2.263 20.891 -5.721 1 95.92 81 GLU B C 1
ATOM 3007 O O . GLU B 1 81 ? -1.803 20.999 -4.583 1 95.92 81 GLU B O 1
ATOM 3012 N N . ASN B 1 82 ? -3.399 20.255 -6.011 1 97.04 82 ASN B N 1
ATOM 3013 C CA . ASN B 1 82 ? -4.223 19.805 -4.895 1 97.04 82 ASN B CA 1
ATOM 3014 C C . ASN B 1 82 ? -4.568 18.324 -5.014 1 97.04 82 ASN B C 1
ATOM 3016 O O . ASN B 1 82 ? -5.74 17.962 -5.13 1 97.04 82 ASN B O 1
ATOM 3020 N N . PRO B 1 83 ? -3.63 17.477 -4.804 1 97.9 83 PRO B N 1
ATOM 3021 C CA . PRO B 1 83 ? -3.874 16.04 -4.941 1 97.9 83 PRO B CA 1
ATOM 3022 C C . PRO B 1 83 ? -4.802 15.493 -3.858 1 97.9 83 PRO B C 1
ATOM 3024 O O . PRO B 1 83 ? -5.467 14.475 -4.066 1 97.9 83 PRO B O 1
ATOM 3027 N N . VAL B 1 84 ? -4.934 16.12 -2.729 1 98.59 84 VAL B N 1
ATOM 3028 C CA . VAL B 1 84 ? -5.763 15.601 -1.646 1 98.59 84 VAL B CA 1
ATOM 3029 C C . VAL B 1 84 ? -7.234 15.642 -2.056 1 98.59 84 VAL B C 1
ATOM 3031 O O . VAL B 1 84 ? -8.025 14.793 -1.637 1 98.59 84 VAL B O 1
ATOM 3034 N N . PHE B 1 85 ? -7.557 16.587 -2.861 1 98.29 85 PHE B N 1
ATOM 3035 C CA . PHE B 1 85 ? -8.925 16.658 -3.361 1 98.29 85 PHE B CA 1
ATOM 3036 C C . PHE B 1 85 ? -9.252 15.441 -4.218 1 98.29 85 PHE B C 1
ATOM 3038 O O . PHE B 1 85 ? -10.358 14.901 -4.142 1 98.29 85 PHE B O 1
ATOM 3045 N N . ALA B 1 86 ? -8.323 15.04 -5.015 1 98.26 86 ALA B N 1
ATOM 3046 C CA . ALA B 1 86 ? -8.519 13.841 -5.827 1 98.26 86 ALA B CA 1
ATOM 3047 C C . ALA B 1 86 ? -8.718 12.61 -4.947 1 98.26 86 ALA B C 1
ATOM 3049 O O . ALA B 1 86 ? -9.566 11.763 -5.238 1 98.26 86 ALA B O 1
ATOM 3050 N N . ALA B 1 87 ? -7.971 12.509 -3.915 1 98.71 87 ALA B N 1
ATOM 3051 C CA . ALA B 1 87 ? -8.122 11.393 -2.985 1 98.71 87 ALA B CA 1
ATOM 3052 C C . ALA B 1 87 ? -9.523 11.37 -2.38 1 98.71 87 ALA B C 1
ATOM 3054 O O . ALA B 1 87 ? -10.151 10.312 -2.294 1 98.71 87 ALA B O 1
ATOM 3055 N N . LYS B 1 88 ? -9.978 12.499 -1.97 1 98.67 88 LYS B N 1
ATOM 3056 C CA . LYS B 1 88 ? -11.329 12.606 -1.426 1 98.67 88 LYS B CA 1
ATOM 3057 C C . LYS B 1 88 ? -12.368 12.136 -2.44 1 98.67 88 LYS B C 1
ATOM 3059 O O . LYS B 1 88 ? -13.33 11.454 -2.08 1 98.67 88 LYS B O 1
ATOM 3064 N N . LYS B 1 89 ? -12.189 12.488 -3.663 1 98.08 89 LYS B N 1
ATOM 3065 C CA . LYS B 1 89 ? -13.158 12.153 -4.702 1 98.08 89 LYS B CA 1
ATOM 3066 C C . LYS B 1 89 ? -13.217 10.646 -4.934 1 98.08 89 LYS B C 1
ATOM 3068 O O . LYS B 1 89 ? -14.278 10.102 -5.247 1 98.08 89 LYS B O 1
ATOM 3073 N N . ILE B 1 90 ? -12.121 9.953 -4.794 1 98.08 90 ILE B N 1
ATOM 3074 C CA . ILE B 1 90 ? -12.127 8.497 -4.881 1 98.08 90 ILE B CA 1
ATOM 3075 C C . ILE B 1 90 ? -13.04 7.92 -3.802 1 98.08 90 ILE B C 1
ATOM 3077 O O . ILE B 1 90 ? -13.866 7.047 -4.08 1 98.08 90 ILE B O 1
ATOM 3081 N N . VAL B 1 91 ? -12.944 8.416 -2.603 1 98.05 91 VAL B N 1
ATOM 3082 C CA . VAL B 1 91 ? -13.744 7.937 -1.48 1 98.05 91 VAL B CA 1
ATOM 3083 C C . VAL B 1 91 ? -15.218 8.256 -1.723 1 98.05 91 VAL B C 1
ATOM 3085 O O . VAL B 1 91 ? -16.089 7.418 -1.477 1 98.05 91 VAL B O 1
ATOM 3088 N N . GLU B 1 92 ? -15.454 9.441 -2.183 1 97.41 92 GLU B N 1
ATOM 3089 C CA . GLU B 1 92 ? -16.836 9.825 -2.455 1 97.41 92 GLU B CA 1
ATOM 3090 C C . GLU B 1 92 ? -17.468 8.91 -3.499 1 97.41 92 GLU B C 1
ATOM 3092 O O . GLU B 1 92 ? -18.633 8.526 -3.373 1 97.41 92 GLU B O 1
ATOM 3097 N N . GLU B 1 93 ? -16.723 8.561 -4.485 1 95.02 93 GLU B N 1
ATOM 3098 C CA . GLU B 1 93 ? -17.232 7.648 -5.504 1 95.02 93 GLU B CA 1
ATOM 3099 C C . GLU B 1 93 ? -17.504 6.265 -4.919 1 95.02 93 GLU B C 1
ATOM 3101 O O . GLU B 1 93 ? -18.478 5.608 -5.292 1 95.02 93 GLU B O 1
ATOM 3106 N N . GLN B 1 94 ? -16.602 5.812 -4.065 1 94.43 94 GLN B N 1
ATOM 3107 C CA . GLN B 1 94 ? -16.806 4.532 -3.396 1 94.43 94 GLN B CA 1
ATOM 3108 C C . GLN B 1 94 ? -18.135 4.509 -2.645 1 94.43 94 GLN B C 1
ATOM 3110 O O . GLN B 1 94 ? -18.878 3.528 -2.717 1 94.43 94 GLN B O 1
ATOM 3115 N N . ILE B 1 95 ? -18.402 5.582 -1.92 1 93.78 95 ILE B N 1
ATOM 3116 C CA . ILE B 1 95 ? -19.589 5.668 -1.077 1 93.78 95 ILE B CA 1
ATOM 3117 C C . ILE B 1 95 ? -20.836 5.781 -1.951 1 93.78 95 ILE B C 1
ATOM 3119 O O . ILE B 1 95 ? -21.856 5.145 -1.673 1 93.78 95 ILE B O 1
ATOM 3123 N N . GLU B 1 96 ? -20.755 6.555 -3.003 1 92.85 96 GLU B N 1
ATOM 3124 C CA . GLU B 1 96 ? -21.894 6.79 -3.885 1 92.85 96 GLU B CA 1
ATOM 3125 C C . GLU B 1 96 ? -22.282 5.519 -4.635 1 92.85 96 GLU B C 1
ATOM 3127 O O . GLU B 1 96 ? -23.467 5.196 -4.75 1 92.85 96 GLU B O 1
ATOM 3132 N N . LYS B 1 97 ? -21.283 4.853 -5.151 1 86.08 97 LYS B N 1
ATOM 3133 C CA . LYS B 1 97 ? -21.555 3.683 -5.981 1 86.08 97 LYS B CA 1
ATOM 3134 C C . LYS B 1 97 ? -21.784 2.442 -5.124 1 86.08 97 LYS B C 1
ATOM 3136 O O . LYS B 1 97 ? -22.533 1.543 -5.511 1 86.08 97 LYS B O 1
ATOM 3141 N N . GLY B 1 98 ? -21.17 2.478 -3.951 1 73.37 98 GLY B N 1
ATOM 3142 C CA . GLY B 1 98 ? -21.364 1.411 -2.982 1 73.37 98 GLY B CA 1
ATOM 3143 C C . GLY B 1 98 ? -21.004 0.041 -3.524 1 73.37 98 GLY B C 1
ATOM 3144 O O . GLY B 1 98 ? -20.173 -0.077 -4.427 1 73.37 98 GLY B O 1
ATOM 3145 N N . SER B 1 99 ? -21.593 -0.932 -2.856 1 67.28 99 SER B N 1
ATOM 3146 C CA . SER B 1 99 ? -21.372 -2.333 -3.2 1 67.28 99 SER B CA 1
ATOM 3147 C C . SER B 1 99 ? -22.226 -2.751 -4.392 1 67.28 99 SER B C 1
ATOM 3149 O O . SER B 1 99 ? -22.054 -3.846 -4.932 1 67.28 99 SER B O 1
ATOM 3151 N N . ALA B 1 100 ? -23.016 -1.804 -4.837 1 64.34 100 ALA B N 1
ATOM 3152 C CA . ALA B 1 100 ? -23.955 -2.134 -5.907 1 64.34 100 ALA B CA 1
ATOM 3153 C C . ALA B 1 100 ? -23.292 -2.01 -7.276 1 64.34 100 ALA B C 1
ATOM 3155 O O . ALA B 1 100 ? -23.824 -2.497 -8.276 1 64.34 100 ALA B O 1
ATOM 3156 N N . SER B 1 101 ? -22.108 -1.478 -7.192 1 74.19 101 SER B N 1
ATOM 3157 C CA . SER B 1 101 ? -21.428 -1.308 -8.472 1 74.19 101 SER B CA 1
ATOM 3158 C C . SER B 1 101 ? -20.931 -2.643 -9.016 1 74.19 101 SER B C 1
ATOM 3160 O O . SER B 1 101 ? -20.477 -3.5 -8.255 1 74.19 101 SER B O 1
ATOM 3162 N N . SER B 1 102 ? -21.067 -2.77 -10.272 1 75.64 102 SER B N 1
ATOM 3163 C CA . SER B 1 102 ? -20.553 -3.969 -10.927 1 75.64 102 SER B CA 1
ATOM 3164 C C . SER B 1 102 ? -19.03 -3.955 -10.991 1 75.64 102 SER B C 1
ATOM 3166 O O . SER B 1 102 ? -18.399 -5.005 -11.126 1 75.64 102 SER B O 1
ATOM 3168 N N . LEU B 1 103 ? -18.505 -2.792 -10.856 1 83.3 103 LEU B N 1
ATOM 3169 C CA . LEU B 1 103 ? -17.053 -2.665 -10.91 1 83.3 103 LEU B CA 1
ATOM 3170 C C . LEU B 1 103 ? -16.477 -2.418 -9.52 1 83.3 103 LEU B C 1
ATOM 3172 O O . LEU B 1 103 ? -17.085 -1.719 -8.706 1 83.3 103 LEU B O 1
ATOM 3176 N N . VAL B 1 104 ? -15.374 -3.02 -9.297 1 85.76 104 VAL B N 1
ATOM 3177 C CA . VAL B 1 104 ? -14.664 -2.747 -8.051 1 85.76 104 VAL B CA 1
ATOM 3178 C C . VAL B 1 104 ? -14.089 -1.333 -8.084 1 85.76 104 VAL B C 1
ATOM 3180 O O . VAL B 1 104 ? -13.363 -0.972 -9.014 1 85.76 104 VAL B O 1
ATOM 3183 N N . GLN B 1 105 ? -14.494 -0.556 -7.126 1 91.73 105 GLN B N 1
ATOM 3184 C CA . GLN B 1 105 ? -13.962 0.799 -7.032 1 91.73 105 GLN B CA 1
ATOM 3185 C C . GLN B 1 105 ? -12.523 0.79 -6.523 1 91.73 105 GLN B C 1
ATOM 3187 O O . GLN B 1 105 ? -12.205 0.094 -5.556 1 91.73 105 GLN B O 1
ATOM 3192 N N . PRO B 1 106 ? -11.713 1.588 -7.157 1 96.03 106 PRO B N 1
ATOM 3193 C CA . PRO B 1 106 ? -10.313 1.583 -6.725 1 96.03 106 PRO B CA 1
ATOM 3194 C C . PRO B 1 106 ? -10.108 2.277 -5.38 1 96.03 106 PRO B C 1
ATOM 3196 O O . PRO B 1 106 ? -10.847 3.203 -5.04 1 96.03 106 PRO B O 1
ATOM 3199 N N . MET B 1 107 ? -9.093 1.837 -4.691 1 97.57 107 MET B N 1
ATOM 3200 C CA . MET B 1 107 ? -8.621 2.548 -3.506 1 97.57 107 MET B CA 1
ATOM 3201 C C . MET B 1 107 ? -7.492 3.509 -3.863 1 97.57 107 MET B C 1
ATOM 3203 O O . MET B 1 107 ? -7.311 4.534 -3.203 1 97.57 107 MET B O 1
ATOM 3207 N N . VAL B 1 108 ? -6.723 3.155 -4.863 1 98.75 108 VAL B N 1
ATOM 3208 C CA . VAL B 1 108 ? -5.536 3.934 -5.2 1 98.75 108 VAL B CA 1
ATOM 3209 C C . VAL B 1 108 ? -5.422 4.073 -6.717 1 98.75 108 VAL B C 1
ATOM 3211 O O . VAL B 1 108 ? -5.571 3.093 -7.449 1 98.75 108 VAL B O 1
ATOM 3214 N N . LEU B 1 109 ? -5.228 5.237 -7.167 1 98.67 109 LEU B N 1
ATOM 3215 C CA . LEU B 1 109 ? -4.868 5.512 -8.553 1 98.67 109 LEU B CA 1
ATOM 3216 C C . LEU B 1 109 ? -3.472 6.12 -8.642 1 98.67 109 LEU B C 1
ATOM 3218 O O . LEU B 1 109 ? -3.103 6.961 -7.819 1 98.67 109 LEU B O 1
ATOM 3222 N N . ALA B 1 110 ? -2.679 5.724 -9.624 1 98.52 110 ALA B N 1
ATOM 3223 C CA . ALA B 1 110 ? -1.303 6.208 -9.703 1 98.52 110 ALA B CA 1
ATOM 3224 C C . ALA B 1 110 ? -0.928 6.565 -11.139 1 98.52 110 ALA B C 1
ATOM 3226 O O . ALA B 1 110 ? -1.582 6.121 -12.086 1 98.52 110 ALA B O 1
ATOM 3227 N N . GLY B 1 111 ? 0.074 7.387 -11.24 1 96.9 111 GLY B N 1
ATOM 3228 C CA . GLY B 1 111 ? 0.671 7.694 -12.53 1 96.9 111 GLY B CA 1
ATOM 3229 C C . GLY B 1 111 ? -0.293 8.368 -13.488 1 96.9 111 GLY B C 1
ATOM 3230 O O . GLY B 1 111 ? -1.071 9.236 -13.086 1 96.9 111 GLY B O 1
ATOM 3231 N N . TYR B 1 112 ? -0.241 7.905 -14.703 1 95.6 112 TYR B N 1
ATOM 3232 C CA . TYR B 1 112 ? -1.046 8.503 -15.762 1 95.6 112 TYR B CA 1
ATOM 3233 C C . TYR B 1 112 ? -2.533 8.375 -15.455 1 95.6 112 TYR B C 1
ATOM 3235 O O . TYR B 1 112 ? -3.315 9.283 -15.749 1 95.6 112 TYR B O 1
ATOM 3243 N N . GLY B 1 113 ? -2.848 7.254 -14.879 1 97.25 113 GLY B N 1
ATOM 3244 C CA . GLY B 1 113 ? -4.241 7.069 -14.505 1 97.25 113 GLY B CA 1
ATOM 3245 C C . GLY B 1 113 ? -4.722 8.078 -13.48 1 97.25 113 GLY B C 1
ATOM 3246 O O . GLY B 1 113 ? -5.849 8.572 -13.569 1 97.25 113 GLY B O 1
ATOM 3247 N N . ALA B 1 114 ? -3.881 8.398 -12.522 1 97.7 114 ALA B N 1
ATOM 3248 C CA . ALA B 1 114 ? -4.217 9.412 -11.526 1 97.7 114 ALA B CA 1
ATOM 3249 C C . ALA B 1 114 ? -4.316 10.795 -12.164 1 97.7 114 ALA B C 1
ATOM 3251 O O . ALA B 1 114 ? -5.225 11.567 -11.85 1 97.7 114 ALA B O 1
ATOM 3252 N N . ASP B 1 115 ? -3.351 11.109 -13.043 1 97.15 115 ASP B N 1
ATOM 3253 C CA . ASP B 1 115 ? -3.383 12.387 -13.747 1 97.15 115 ASP B CA 1
ATOM 3254 C C . ASP B 1 115 ? -4.676 12.542 -14.545 1 97.15 115 ASP B C 1
ATOM 3256 O O . ASP B 1 115 ? -5.303 13.604 -14.522 1 97.15 115 ASP B O 1
ATOM 3260 N N . ARG B 1 116 ? -5.043 11.507 -15.187 1 96.12 116 ARG B N 1
ATOM 3261 C CA . ARG B 1 116 ? -6.271 11.542 -15.975 1 96.12 116 ARG B CA 1
ATOM 3262 C C . ARG B 1 116 ? -7.493 11.705 -15.078 1 96.12 116 ARG B C 1
ATOM 3264 O O . ARG B 1 116 ? -8.437 12.416 -15.429 1 96.12 116 ARG B O 1
ATOM 3271 N N . PHE B 1 117 ? -7.492 11.031 -14.017 1 97.27 117 PHE B N 1
ATOM 3272 C CA . PHE B 1 117 ? -8.58 11.161 -13.055 1 97.27 117 PHE B CA 1
ATOM 3273 C C . PHE B 1 117 ? -8.728 12.607 -12.597 1 97.27 117 PHE B C 1
ATOM 3275 O O . PHE B 1 117 ? -9.837 13.143 -12.563 1 97.27 117 PHE B O 1
ATOM 3282 N N . VAL B 1 118 ? -7.602 13.238 -12.28 1 97.18 118 VAL B N 1
ATOM 3283 C CA . VAL B 1 118 ? -7.58 14.633 -11.852 1 97.18 118 VAL B CA 1
ATOM 3284 C C . VAL B 1 118 ? -8.168 15.519 -12.947 1 97.18 118 VAL B C 1
ATOM 3286 O O . VAL B 1 118 ? -8.947 16.433 -12.664 1 97.18 118 VAL B O 1
ATOM 3289 N N . GLU B 1 119 ? -7.802 15.228 -14.121 1 96.02 119 GLU B N 1
ATOM 3290 C CA . GLU B 1 119 ? -8.292 16.009 -15.253 1 96.02 119 GLU B CA 1
ATOM 3291 C C . GLU B 1 119 ? -9.813 15.94 -15.354 1 96.02 119 GLU B C 1
ATOM 3293 O O . GLU B 1 119 ? -10.456 16.9 -15.785 1 96.02 119 GLU B O 1
ATOM 3298 N N . ASN B 1 120 ? -10.339 14.856 -14.889 1 94.32 120 ASN B N 1
ATOM 3299 C CA . ASN B 1 120 ? -11.776 14.643 -15.02 1 94.32 120 ASN B CA 1
ATOM 3300 C C . ASN B 1 120 ? -12.54 15.219 -13.831 1 94.32 120 ASN B C 1
ATOM 3302 O O . ASN B 1 120 ? -13.771 15.2 -13.811 1 94.32 120 ASN B O 1
ATOM 3306 N N . LEU B 1 121 ? -11.946 15.719 -12.75 1 92.46 121 LEU B N 1
ATOM 3307 C CA . LEU B 1 121 ? -12.589 16.212 -11.536 1 92.46 121 LEU B CA 1
ATOM 3308 C C . LEU B 1 121 ? -12.945 17.689 -11.671 1 92.46 121 LEU B C 1
ATOM 3310 O O . LEU B 1 121 ? -13.617 18.251 -10.803 1 92.46 121 LEU B O 1
ATOM 3314 N N . GLY B 1 122 ? -12.609 18.314 -12.742 1 82.44 122 GLY B N 1
ATOM 3315 C CA . GLY B 1 122 ? -12.891 19.734 -12.885 1 82.44 122 GLY B CA 1
ATOM 3316 C C . GLY B 1 122 ? -11.947 20.613 -12.085 1 82.44 122 GLY B C 1
ATOM 3317 O O . GLY B 1 122 ? -12.242 21.784 -11.837 1 82.44 122 GLY B O 1
ATOM 3318 N N . LEU B 1 123 ? -10.93 20.085 -11.394 1 82.17 123 LEU B N 1
ATOM 3319 C CA . LEU B 1 123 ? -9.887 20.849 -10.718 1 82.17 123 LEU B CA 1
ATOM 3320 C C . LEU B 1 123 ? -9.001 21.57 -11.728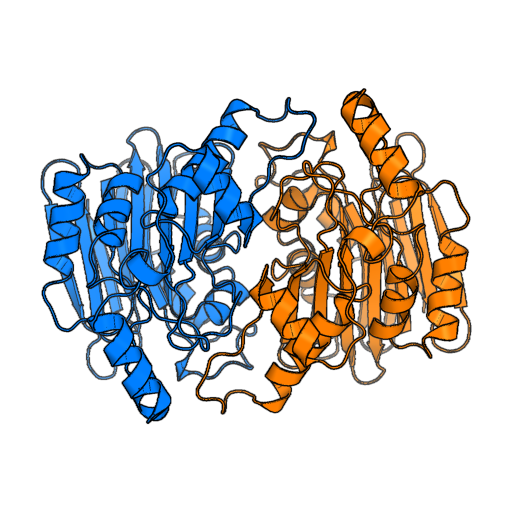 1 82.17 123 LEU B C 1
ATOM 3322 O O . LEU B 1 123 ? -8.966 21.202 -12.904 1 82.17 123 LEU B O 1
ATOM 3326 N N . GLN B 1 124 ? -8.426 22.558 -11.202 1 84.54 124 GLN B N 1
ATOM 3327 C CA . GLN B 1 124 ? -7.432 23.22 -12.04 1 84.54 124 GLN B CA 1
ATOM 3328 C C . GLN B 1 124 ? -6.236 22.31 -12.299 1 84.54 124 GLN B C 1
ATOM 3330 O O . GLN B 1 124 ? -5.621 21.802 -11.358 1 84.54 124 GLN B O 1
ATOM 3335 N N . ILE B 1 125 ? -5.979 22.027 -13.503 1 92.22 125 ILE B N 1
ATOM 3336 C CA . ILE B 1 125 ? -4.819 21.251 -13.93 1 92.22 125 ILE B CA 1
ATOM 3337 C C . ILE B 1 125 ? -3.666 22.192 -14.272 1 92.22 125 ILE B C 1
ATOM 3339 O O . ILE B 1 125 ? -3.885 23.365 -14.582 1 92.22 125 ILE B O 1
ATOM 3343 N N . CYS B 1 126 ? -2.487 21.722 -14.074 1 95.32 126 CYS B N 1
ATOM 3344 C CA . CYS B 1 126 ? -1.313 22.517 -14.419 1 95.32 126 CYS B CA 1
ATOM 3345 C C . CYS B 1 126 ? -0.22 21.642 -15.02 1 95.32 126 CYS B C 1
ATOM 3347 O O . CYS B 1 126 ? -0.241 20.42 -14.865 1 95.32 126 CYS B O 1
ATOM 3349 N N . ALA B 1 127 ? 0.619 22.321 -15.809 1 96.54 127 ALA B N 1
ATOM 3350 C CA . ALA B 1 127 ? 1.821 21.624 -16.26 1 96.54 127 ALA B CA 1
ATOM 3351 C C . ALA B 1 127 ? 2.761 21.339 -15.092 1 96.54 127 ALA B C 1
ATOM 3353 O O . ALA B 1 127 ? 2.748 22.055 -14.088 1 96.54 127 ALA B O 1
ATOM 3354 N N . ASN B 1 128 ? 3.482 20.305 -15.227 1 97.78 128 ASN B N 1
ATOM 3355 C CA . ASN B 1 128 ? 4.355 19.917 -14.124 1 97.78 128 ASN B CA 1
ATOM 3356 C C . ASN B 1 128 ? 5.335 21.03 -13.766 1 97.78 128 ASN B C 1
ATOM 3358 O O . ASN B 1 128 ? 5.616 21.262 -12.589 1 97.78 128 ASN B O 1
ATOM 3362 N N . GLU B 1 129 ? 5.852 21.78 -14.761 1 97.43 129 GLU B N 1
ATOM 3363 C CA . GLU B 1 129 ? 6.831 22.846 -14.566 1 97.43 129 GLU B CA 1
ATOM 3364 C C . GLU B 1 129 ? 6.272 23.951 -13.674 1 97.43 129 GLU B C 1
ATOM 3366 O O . GLU B 1 129 ? 7.024 24.625 -12.968 1 97.43 129 GLU B O 1
ATOM 3371 N N . GLU B 1 130 ? 4.96 24.08 -13.707 1 97 130 GLU B N 1
ATOM 3372 C CA . GLU B 1 130 ? 4.315 25.118 -12.909 1 97 130 GLU B CA 1
ATOM 3373 C C . GLU B 1 130 ? 4.341 24.769 -11.423 1 97 130 GLU B C 1
ATOM 3375 O O . GLU B 1 130 ? 4.127 25.635 -10.573 1 97 130 GLU B O 1
ATOM 3380 N N . LEU B 1 131 ? 4.494 23.511 -11.164 1 97.6 131 LEU B N 1
ATOM 3381 C CA . LEU B 1 131 ? 4.556 23.06 -9.779 1 97.6 131 LEU B CA 1
ATOM 3382 C C . LEU B 1 131 ? 5.962 23.231 -9.214 1 97.6 131 LEU B C 1
ATOM 3384 O O . LEU B 1 131 ? 6.165 23.135 -8.001 1 97.6 131 LEU B O 1
ATOM 3388 N N . VAL B 1 132 ? 6.932 23.495 -10.062 1 97.67 132 VAL B N 1
ATOM 3389 C CA . VAL B 1 132 ? 8.328 23.637 -9.661 1 97.67 132 VAL B CA 1
ATOM 3390 C C . VAL B 1 132 ? 8.608 25.085 -9.267 1 97.67 132 VAL B C 1
ATOM 3392 O O . VAL B 1 132 ? 8.65 25.971 -10.124 1 97.67 132 VAL B O 1
ATOM 3395 N N . THR B 1 133 ? 8.873 25.286 -8.037 1 96.73 133 THR B N 1
ATOM 3396 C CA . THR B 1 133 ? 9.177 26.629 -7.557 1 96.73 133 THR B CA 1
ATOM 3397 C C . THR B 1 133 ? 10.684 26.87 -7.543 1 96.73 133 THR B C 1
ATOM 3399 O O . THR B 1 133 ? 11.47 25.927 -7.649 1 96.73 133 THR B O 1
ATOM 3402 N N . ASP B 1 134 ? 11.081 28.096 -7.338 1 95.63 134 ASP B N 1
ATOM 3403 C CA . ASP B 1 134 ? 12.494 28.443 -7.23 1 95.63 134 ASP B CA 1
ATOM 3404 C C . ASP B 1 134 ? 13.138 27.759 -6.026 1 95.63 134 ASP B C 1
ATOM 3406 O O . ASP B 1 134 ? 14.267 27.271 -6.112 1 95.63 134 ASP B O 1
ATOM 3410 N N . LEU B 1 135 ? 12.397 27.747 -5.011 1 91.07 135 LEU B N 1
ATOM 3411 C CA . LEU B 1 135 ? 12.895 27.126 -3.789 1 91.07 135 LEU B CA 1
ATOM 3412 C C . LEU B 1 135 ? 13.179 25.643 -4.009 1 91.07 135 LEU B C 1
ATOM 3414 O O . LEU B 1 135 ? 14.242 25.147 -3.628 1 91.07 135 LEU B O 1
ATOM 3418 N N . ALA B 1 136 ? 12.244 24.944 -4.604 1 92.85 136 ALA B N 1
ATOM 3419 C CA . ALA B 1 136 ? 12.401 23.515 -4.863 1 92.85 136 ALA B CA 1
ATOM 3420 C C . ALA B 1 136 ? 13.575 23.253 -5.801 1 92.85 136 ALA B C 1
ATOM 3422 O O . ALA B 1 136 ? 14.321 22.287 -5.618 1 92.85 136 ALA B O 1
ATOM 3423 N N . SER B 1 137 ? 13.73 24.105 -6.785 1 95.12 137 SER B N 1
ATOM 3424 C CA . SER B 1 137 ? 14.827 23.977 -7.738 1 95.12 137 SER B CA 1
ATOM 3425 C C . SER B 1 137 ? 16.178 24.157 -7.054 1 95.12 137 SER B C 1
ATOM 3427 O O . SER B 1 137 ? 17.13 23.429 -7.345 1 95.12 137 SER B O 1
ATOM 3429 N N . LYS B 1 138 ? 16.265 25.107 -6.239 1 92.41 138 LYS B N 1
ATOM 3430 C CA . LYS B 1 138 ? 17.505 25.372 -5.516 1 92.41 138 LYS B CA 1
ATOM 3431 C C . LYS B 1 138 ? 17.888 24.19 -4.629 1 92.41 138 LYS B C 1
ATOM 3433 O O . LYS B 1 138 ? 19.051 23.784 -4.595 1 92.41 138 LYS B O 1
ATOM 3438 N N . ASP B 1 139 ? 16.909 23.708 -3.886 1 90.36 139 ASP B N 1
ATOM 3439 C CA . ASP B 1 139 ? 17.156 22.547 -3.037 1 90.36 139 ASP B CA 1
ATOM 3440 C C . ASP B 1 139 ? 17.616 21.349 -3.866 1 90.36 139 ASP B C 1
ATOM 3442 O O . ASP B 1 139 ? 18.51 20.608 -3.453 1 90.36 139 ASP B O 1
ATOM 3446 N N . TYR B 1 140 ? 17 21.141 -4.962 1 93.55 140 TYR B N 1
ATOM 3447 C CA . TYR B 1 140 ? 17.325 20.066 -5.892 1 93.55 140 TYR B CA 1
ATOM 3448 C C . TYR B 1 140 ? 18.769 20.175 -6.368 1 93.55 140 TYR B C 1
ATOM 3450 O O . TYR B 1 140 ? 19.523 19.2 -6.311 1 93.55 140 TYR B O 1
ATOM 3458 N N . GLU B 1 141 ? 19.184 21.294 -6.756 1 94.2 141 GLU B N 1
ATOM 3459 C CA . GLU B 1 141 ? 20.537 21.523 -7.254 1 94.2 141 GLU B CA 1
ATOM 3460 C C . GLU B 1 141 ? 21.573 21.313 -6.153 1 94.2 141 GLU B C 1
ATOM 3462 O O . GLU B 1 141 ? 22.629 20.723 -6.391 1 94.2 141 GLU B O 1
ATOM 3467 N N . LYS B 1 142 ? 21.247 21.819 -5.027 1 90.62 142 LYS B N 1
ATOM 3468 C CA . LYS B 1 142 ? 22.142 21.637 -3.888 1 90.62 142 LYS B CA 1
ATOM 3469 C C . LYS B 1 142 ? 22.34 20.157 -3.576 1 90.62 142 LYS B C 1
ATOM 3471 O O . LYS B 1 142 ? 23.458 19.72 -3.294 1 90.62 142 LYS B O 1
ATOM 3476 N N . ALA B 1 143 ? 21.243 19.444 -3.582 1 88.96 143 ALA B N 1
ATOM 3477 C CA . ALA B 1 143 ? 21.291 18.019 -3.262 1 88.96 143 ALA B CA 1
ATOM 3478 C C . ALA B 1 143 ? 22.088 17.248 -4.31 1 88.96 143 ALA B C 1
ATOM 3480 O O . ALA B 1 143 ? 22.783 16.283 -3.984 1 88.96 143 ALA B O 1
ATOM 3481 N N . LEU B 1 144 ? 21.988 17.607 -5.544 1 90.24 144 LEU B N 1
ATOM 3482 C CA . LEU B 1 144 ? 22.73 16.949 -6.614 1 90.24 144 LEU B CA 1
ATOM 3483 C C . LEU B 1 144 ? 24.232 17.145 -6.434 1 90.24 144 LEU B C 1
ATOM 3485 O O . LEU B 1 144 ? 25.021 16.253 -6.755 1 90.24 144 LEU B O 1
ATOM 3489 N N . ARG B 1 145 ? 24.554 18.277 -5.89 1 88.14 145 ARG B N 1
ATOM 3490 C CA . ARG B 1 145 ? 25.965 18.604 -5.714 1 88.14 145 ARG B CA 1
ATOM 3491 C C . ARG B 1 145 ? 26.539 17.909 -4.484 1 88.14 145 ARG B C 1
ATOM 3493 O O . ARG B 1 145 ? 27.701 17.497 -4.482 1 88.14 145 ARG B O 1
ATOM 3500 N N . ASN B 1 146 ? 25.694 17.817 -3.459 1 81.52 146 ASN B N 1
ATOM 3501 C CA . ASN B 1 146 ? 26.153 17.222 -2.208 1 81.52 146 ASN B CA 1
ATOM 3502 C C . ASN B 1 146 ? 25.043 16.426 -1.526 1 81.52 146 ASN B C 1
ATOM 3504 O O . ASN B 1 146 ? 24.213 16.995 -0.815 1 81.52 146 ASN B O 1
ATOM 3508 N N . LEU B 1 147 ? 25.178 15.174 -1.673 1 73.81 147 LEU B N 1
ATOM 3509 C CA . LEU B 1 147 ? 24.142 14.289 -1.151 1 73.81 147 LEU B CA 1
ATOM 3510 C C . LEU B 1 147 ? 24.056 14.39 0.369 1 73.81 147 LEU B C 1
ATOM 3512 O O . LEU B 1 147 ? 22.988 14.184 0.949 1 73.81 147 LEU B O 1
ATOM 3516 N N . ALA B 1 148 ? 25.168 14.726 0.927 1 65.02 148 ALA B N 1
ATOM 3517 C CA . ALA B 1 148 ? 25.203 14.819 2.384 1 65.02 148 ALA B CA 1
ATOM 3518 C C . ALA B 1 148 ? 24.245 15.894 2.889 1 65.02 148 ALA B C 1
ATOM 3520 O O . ALA B 1 148 ? 23.788 15.839 4.033 1 65.02 148 ALA B O 1
ATOM 3521 N N . GLU B 1 149 ? 24.039 16.769 2.042 1 59.64 149 GLU B N 1
ATOM 3522 C CA . GLU B 1 149 ? 23.128 17.851 2.404 1 59.64 149 GLU B CA 1
ATOM 3523 C C . GLU B 1 149 ? 21.681 17.368 2.432 1 59.64 149 GLU B C 1
ATOM 3525 O O . GLU B 1 149 ? 20.817 18.014 3.03 1 59.64 149 GLU B O 1
ATOM 3530 N N . MET B 1 150 ? 21.435 16.247 1.931 1 59.93 150 MET B N 1
ATOM 3531 C CA . MET B 1 150 ? 20.095 15.67 1.87 1 59.93 150 MET B CA 1
ATOM 3532 C C . MET B 1 150 ? 19.574 15.355 3.268 1 59.93 150 MET B C 1
ATOM 3534 O O . MET B 1 150 ? 18.364 15.379 3.504 1 59.93 150 MET B O 1
ATOM 3538 N N . ALA B 1 151 ? 20.478 15.03 4.09 1 54.56 151 ALA B N 1
ATOM 3539 C CA . ALA B 1 151 ? 20.1 14.611 5.438 1 54.56 151 ALA B CA 1
ATOM 3540 C C . ALA B 1 151 ? 19.271 15.686 6.134 1 54.56 151 ALA B C 1
ATOM 3542 O O . ALA B 1 151 ? 18.517 15.391 7.065 1 54.56 151 ALA B O 1
ATOM 3543 N N . LYS B 1 152 ? 19.507 16.895 5.74 1 51.78 152 LYS B N 1
ATOM 3544 C CA . LYS B 1 152 ? 18.798 17.996 6.385 1 51.78 152 LYS B CA 1
ATOM 3545 C C . LYS B 1 152 ? 17.407 18.182 5.784 1 51.78 152 LYS B C 1
ATOM 3547 O O . LYS B 1 152 ? 16.661 19.072 6.195 1 51.78 152 LYS B O 1
ATOM 3552 N N . MET B 1 153 ? 17.158 17.299 4.903 1 54.6 153 MET B N 1
ATOM 3553 C CA . MET B 1 153 ? 16.063 17.679 4.015 1 54.6 153 MET B CA 1
ATOM 3554 C C . MET B 1 153 ? 14.723 17.207 4.571 1 54.6 153 MET B C 1
ATOM 3556 O O . MET B 1 153 ? 14.668 16.234 5.325 1 54.6 153 MET B O 1
ATOM 3560 N N . ARG B 1 154 ? 13.596 18.031 4.436 1 54.21 154 ARG B N 1
ATOM 3561 C CA . ARG B 1 154 ? 12.202 18.236 4.816 1 54.21 154 ARG B CA 1
ATOM 3562 C C . ARG B 1 154 ? 11.37 16.989 4.538 1 54.21 154 ARG B C 1
ATOM 3564 O O . ARG B 1 154 ? 11.345 16.491 3.41 1 54.21 154 ARG B O 1
ATOM 3571 N N . MET B 1 155 ? 11.219 15.993 5.472 1 56.18 155 MET B N 1
ATOM 3572 C CA . MET B 1 155 ? 10.276 14.895 5.282 1 56.18 155 MET B CA 1
ATOM 3573 C C . MET B 1 155 ? 8.837 15.389 5.385 1 56.18 155 MET B C 1
ATOM 3575 O O . MET B 1 155 ? 8.353 15.679 6.481 1 56.18 155 MET B O 1
ATOM 3579 N N . ASP B 1 156 ? 8.37 16.252 4.518 1 74.41 156 ASP B N 1
ATOM 3580 C CA . ASP B 1 156 ? 7.324 17.195 4.901 1 74.41 156 ASP B CA 1
ATOM 3581 C C . ASP B 1 156 ? 5.986 16.816 4.27 1 74.41 156 ASP B C 1
ATOM 3583 O O . ASP B 1 156 ? 5.443 17.566 3.455 1 74.41 156 ASP B O 1
ATOM 3587 N N . THR B 1 157 ? 5.456 15.521 4.793 1 90.88 157 THR B N 1
ATOM 3588 C CA . THR B 1 157 ? 4.057 15.192 4.543 1 90.88 157 THR B CA 1
ATOM 3589 C C . THR B 1 157 ? 3.139 16.025 5.433 1 90.88 157 THR B C 1
ATOM 3591 O O . THR B 1 157 ? 3.365 16.134 6.64 1 90.88 157 THR B O 1
ATOM 3594 N N . VAL B 1 158 ? 2.177 16.749 4.84 1 97.6 158 VAL B N 1
ATOM 3595 C CA . VAL B 1 158 ? 1.207 17.493 5.636 1 97.6 158 VAL B CA 1
ATOM 3596 C C . VAL B 1 158 ? -0.044 16.645 5.854 1 97.6 158 VAL B C 1
ATOM 3598 O O . VAL B 1 158 ? -0.301 15.703 5.101 1 97.6 158 VAL B O 1
ATOM 3601 N N . GLY B 1 159 ? -0.771 16.899 6.865 1 98.49 159 GLY B N 1
ATOM 3602 C CA . GLY B 1 159 ? -1.962 16.109 7.133 1 98.49 159 GLY B CA 1
ATOM 3603 C C . GLY B 1 159 ? -2.935 16.796 8.073 1 98.49 159 GLY B C 1
ATOM 3604 O O . GLY B 1 159 ? -2.633 17.86 8.617 1 98.49 159 GLY B O 1
ATOM 3605 N N . ALA B 1 160 ? -4.129 16.232 8.191 1 98.84 160 ALA B N 1
ATOM 3606 C CA . ALA B 1 160 ? -5.173 16.754 9.069 1 98.84 160 ALA B CA 1
ATOM 3607 C C . ALA B 1 160 ? -6.089 15.636 9.558 1 98.84 160 ALA B C 1
ATOM 3609 O O . ALA B 1 160 ? -6.203 14.591 8.913 1 98.84 160 ALA B O 1
ATOM 3610 N N . VAL B 1 161 ? -6.72 15.859 10.674 1 98.85 161 VAL B N 1
ATOM 3611 C CA . VAL B 1 161 ? -7.644 14.907 11.281 1 98.85 161 VAL B CA 1
ATOM 3612 C C . VAL B 1 161 ? -8.844 15.651 11.862 1 98.85 161 VAL B C 1
ATOM 3614 O O . VAL B 1 161 ? -8.728 16.81 12.266 1 98.85 161 VAL B O 1
ATOM 3617 N N . SER B 1 162 ? -9.957 14.992 11.925 1 98.55 162 SER B N 1
ATOM 3618 C CA . SER B 1 162 ? -11.137 15.553 12.574 1 98.55 162 SER B CA 1
ATOM 3619 C C . SER B 1 162 ? -12.058 14.454 13.092 1 98.55 162 SER B C 1
ATOM 3621 O O . SER B 1 162 ? -12.078 13.346 12.551 1 98.55 162 SER B O 1
ATOM 3623 N N . ILE B 1 163 ? -12.745 14.715 14.116 1 97.84 163 ILE B N 1
ATOM 3624 C CA . ILE B 1 163 ? -13.844 13.899 14.619 1 97.84 163 ILE B CA 1
ATOM 3625 C C . ILE B 1 163 ? -15.064 14.78 14.88 1 97.84 163 ILE B C 1
ATOM 3627 O O . ILE B 1 163 ? -14.988 15.744 15.646 1 97.84 163 ILE B O 1
ATOM 3631 N N . GLU B 1 164 ? -16.111 14.484 14.272 1 95.75 164 GLU B N 1
ATOM 3632 C CA . GLU B 1 164 ? -17.379 15.18 14.472 1 95.75 164 GLU B CA 1
ATOM 3633 C C . GLU B 1 164 ? -18.067 14.717 15.753 1 95.75 164 GLU B C 1
ATOM 3635 O O . GLU B 1 164 ? -17.72 13.671 16.307 1 95.75 164 GLU B O 1
ATOM 3640 N N . PRO B 1 165 ? -19.05 15.498 16.241 1 93.66 165 PRO B N 1
ATOM 3641 C CA . PRO B 1 165 ? -19.775 15.09 17.447 1 93.66 165 PRO B CA 1
ATOM 3642 C C . PRO B 1 165 ? -20.425 13.715 17.307 1 93.66 165 PRO B C 1
ATOM 3644 O O . PRO B 1 165 ? -20.527 12.974 18.288 1 93.66 165 PRO B O 1
ATOM 3647 N N . SER B 1 166 ? -20.827 13.264 16.15 1 94.91 166 SER B N 1
ATOM 3648 C CA . SER B 1 166 ? -21.473 11.98 15.9 1 94.91 166 SER B CA 1
ATOM 3649 C C . SER B 1 166 ? -20.476 10.83 15.998 1 94.91 166 SER B C 1
ATOM 3651 O O . SER B 1 166 ? -20.869 9.664 16.062 1 94.91 166 SER B O 1
ATOM 3653 N N . GLY B 1 167 ? -19.21 11.17 15.966 1 96.7 167 GLY B N 1
ATOM 3654 C CA . GLY B 1 167 ? -18.171 10.152 15.975 1 96.7 167 GLY B CA 1
ATOM 3655 C C . GLY B 1 167 ? -17.542 9.93 14.613 1 96.7 167 GLY B C 1
ATOM 3656 O O . GLY B 1 167 ? -16.501 9.278 14.503 1 96.7 167 GLY B O 1
ATOM 3657 N N . LEU B 1 168 ? -18.173 10.53 13.609 1 97.73 168 LEU B N 1
ATOM 3658 C CA . LEU B 1 168 ? -17.597 10.421 12.273 1 97.73 168 LEU B CA 1
ATOM 3659 C C . LEU B 1 168 ? -16.19 11.01 12.239 1 97.73 168 LEU B C 1
ATOM 3661 O O . LEU B 1 168 ? -15.993 12.178 12.581 1 97.73 168 LEU B O 1
ATOM 3665 N N . SER B 1 169 ? -15.231 10.201 11.882 1 98.57 169 SER B N 1
ATOM 3666 C CA . SER B 1 169 ? -13.833 10.622 11.885 1 98.57 169 SER B CA 1
ATOM 3667 C C . SER B 1 169 ? -13.263 10.654 10.471 1 98.57 169 SER B C 1
ATOM 3669 O O . SER B 1 169 ? -13.643 9.844 9.624 1 98.57 169 SER B O 1
ATOM 3671 N N . LYS B 1 170 ? -12.381 11.611 10.233 1 98.86 170 LYS B N 1
ATOM 3672 C CA . LYS B 1 170 ? -11.735 11.811 8.939 1 98.86 170 LYS B CA 1
ATOM 3673 C C . LYS B 1 170 ? -10.248 12.109 9.108 1 98.86 170 LYS B C 1
ATOM 3675 O O . LYS B 1 170 ? -9.845 12.759 10.075 1 98.86 170 LYS B O 1
ATOM 3680 N N . SER B 1 171 ? -9.436 11.625 8.193 1 98.92 171 SER B N 1
ATOM 3681 C CA . SER B 1 171 ? -8.007 11.917 8.144 1 98.92 171 SER B CA 1
ATOM 3682 C C . SER B 1 171 ? -7.527 12.09 6.707 1 98.92 171 SER B C 1
ATOM 3684 O O . SER B 1 171 ? -8.08 11.485 5.786 1 98.92 171 SER B O 1
ATOM 3686 N N . CYS B 1 172 ? -6.559 12.874 6.497 1 98.76 172 CYS B N 1
ATOM 3687 C CA . CYS B 1 172 ? -5.95 12.99 5.177 1 98.76 172 CYS B CA 1
ATOM 3688 C C . CYS B 1 172 ? -4.477 13.364 5.286 1 98.76 172 CYS B C 1
ATOM 3690 O O . CYS B 1 172 ? -4.012 13.77 6.353 1 98.76 172 CYS B O 1
ATOM 3692 N N . VAL B 1 173 ? -3.74 13.152 4.261 1 98.78 173 VAL B N 1
ATOM 3693 C CA . VAL B 1 173 ? -2.323 13.476 4.135 1 98.78 173 VAL B CA 1
ATOM 3694 C C . VAL B 1 173 ? -2.011 13.879 2.695 1 98.78 173 VAL B C 1
ATOM 3696 O O . VAL B 1 173 ? -2.751 13.53 1.773 1 98.78 173 VAL B O 1
ATOM 3699 N N . SER B 1 174 ? -0.951 14.658 2.517 1 98.63 174 SER B N 1
ATOM 3700 C CA . SER B 1 174 ? -0.411 15.043 1.217 1 98.63 174 SER B CA 1
ATOM 3701 C C . SER B 1 174 ? 1.104 15.21 1.275 1 98.63 174 SER B C 1
ATOM 3703 O O . SER B 1 174 ? 1.637 15.757 2.243 1 98.63 174 SER B O 1
ATOM 3705 N N . SER B 1 175 ? 1.8 14.687 0.276 1 97.29 175 SER B N 1
ATOM 3706 C CA . SER B 1 175 ? 3.259 14.67 0.323 1 97.29 175 SER B CA 1
ATOM 3707 C C . SER B 1 175 ? 3.858 14.795 -1.074 1 97.29 175 SER B C 1
ATOM 3709 O O . SER B 1 175 ? 3.339 14.218 -2.032 1 97.29 175 SER B O 1
ATOM 3711 N N . GLY B 1 176 ? 4.897 15.533 -1.142 1 95.85 176 GLY B N 1
ATOM 3712 C CA . GLY B 1 176 ? 5.693 15.578 -2.358 1 95.85 176 GLY B CA 1
ATOM 3713 C C . GLY B 1 176 ? 6.803 14.544 -2.385 1 95.85 176 GLY B C 1
ATOM 3714 O O . GLY B 1 176 ? 7.553 14.456 -3.359 1 95.85 176 GLY B O 1
ATOM 3715 N N . GLY B 1 177 ? 6.877 13.795 -1.362 1 92.95 177 GLY B N 1
ATOM 3716 C CA . GLY B 1 177 ? 7.888 12.752 -1.293 1 92.95 177 GLY B CA 1
ATOM 3717 C C . GLY B 1 177 ? 9.249 13.268 -0.865 1 92.95 177 GLY B C 1
ATOM 3718 O O . GLY B 1 177 ? 9.379 14.421 -0.449 1 92.95 177 GLY B O 1
ATOM 3719 N N . ILE B 1 178 ? 10.255 12.431 -0.918 1 91.46 178 ILE B N 1
ATOM 3720 C CA . ILE B 1 178 ? 11.605 12.777 -0.488 1 91.46 178 ILE B CA 1
ATOM 3721 C C . ILE B 1 178 ? 12.388 13.359 -1.662 1 91.46 178 ILE B C 1
ATOM 3723 O O . ILE B 1 178 ? 12.144 13.001 -2.817 1 91.46 178 ILE B O 1
ATOM 3727 N N . LEU B 1 179 ? 13.271 14.213 -1.291 1 91.88 179 LEU B N 1
ATOM 3728 C CA . LEU B 1 179 ? 14.097 14.863 -2.303 1 91.88 179 LEU B CA 1
ATOM 3729 C C . LEU B 1 179 ? 14.937 13.838 -3.058 1 91.88 179 LEU B C 1
ATOM 3731 O O . LEU B 1 179 ? 15.511 12.931 -2.452 1 91.88 179 LEU B O 1
ATOM 3735 N N . LEU B 1 180 ? 14.955 13.888 -4.369 1 93.23 180 LEU B N 1
ATOM 3736 C CA . LEU B 1 180 ? 15.727 13.051 -5.281 1 93.23 180 LEU B CA 1
ATOM 3737 C C . LEU B 1 180 ? 15.193 11.622 -5.29 1 93.23 180 LEU B C 1
ATOM 3739 O O . LEU B 1 180 ? 15.929 10.682 -5.6 1 93.23 180 LEU B O 1
ATOM 3743 N N . LYS B 1 181 ? 13.979 11.506 -4.872 1 93.56 181 LYS B N 1
ATOM 3744 C CA . LYS B 1 181 ? 13.37 10.187 -5.007 1 93.56 181 LYS B CA 1
ATOM 3745 C C . LYS B 1 181 ? 13.362 9.731 -6.463 1 93.56 181 LYS B C 1
ATOM 3747 O O . LYS B 1 181 ? 13.292 10.556 -7.377 1 93.56 181 LYS B O 1
ATOM 3752 N N . ARG B 1 182 ? 13.388 8.457 -6.6 1 95.73 182 ARG B N 1
ATOM 3753 C CA . ARG B 1 182 ? 13.219 7.92 -7.946 1 95.73 182 ARG B CA 1
ATOM 3754 C C . ARG B 1 182 ? 11.836 8.249 -8.498 1 95.73 182 ARG B C 1
ATOM 3756 O O . ARG B 1 182 ? 10.848 8.231 -7.762 1 95.73 182 ARG B O 1
ATOM 3763 N N . ASP B 1 183 ? 11.811 8.401 -9.843 1 97.25 183 ASP B N 1
ATOM 3764 C CA . ASP B 1 183 ? 10.514 8.623 -10.474 1 97.25 183 ASP B CA 1
ATOM 3765 C C . ASP B 1 183 ? 9.562 7.462 -10.197 1 97.25 183 ASP B C 1
ATOM 3767 O O . ASP B 1 183 ? 9.957 6.297 -10.275 1 97.25 183 ASP B O 1
ATOM 3771 N N . GLY B 1 184 ? 8.328 7.807 -9.794 1 98.18 184 GLY B N 1
ATOM 3772 C CA . GLY B 1 184 ? 7.291 6.805 -9.613 1 98.18 184 GLY B CA 1
ATOM 3773 C C . GLY B 1 184 ? 7.267 6.218 -8.214 1 98.18 184 GLY B C 1
ATOM 3774 O O . GLY B 1 184 ? 6.437 5.359 -7.91 1 98.18 184 GLY B O 1
ATOM 3775 N N . ARG B 1 185 ? 8.134 6.702 -7.351 1 97.87 185 ARG B N 1
ATOM 3776 C CA . ARG B 1 185 ? 8.176 6.175 -5.991 1 97.87 185 ARG B CA 1
ATOM 3777 C C . ARG B 1 185 ? 6.855 6.417 -5.269 1 97.87 185 ARG B C 1
ATOM 3779 O O . ARG B 1 185 ? 6.323 7.529 -5.293 1 97.87 185 ARG B O 1
ATOM 3786 N N . LEU B 1 186 ? 6.371 5.358 -4.67 1 97.96 186 LEU B N 1
ATOM 3787 C CA . LEU B 1 186 ? 5.224 5.496 -3.779 1 97.96 186 LEU B CA 1
ATOM 3788 C C . LEU B 1 186 ? 5.669 5.513 -2.32 1 97.96 186 LEU B C 1
ATOM 3790 O O . LEU B 1 186 ? 6.378 4.609 -1.872 1 97.96 186 LEU B O 1
ATOM 3794 N N . GLY B 1 187 ? 5.293 6.51 -1.603 1 96.55 187 GLY B N 1
ATOM 3795 C CA . GLY B 1 187 ? 5.55 6.582 -0.174 1 96.55 187 GLY B CA 1
ATOM 3796 C C . GLY B 1 187 ? 4.456 5.945 0.662 1 96.55 187 GLY B C 1
ATOM 3797 O O . GLY B 1 187 ? 3.849 4.955 0.248 1 96.55 187 GLY B O 1
ATOM 3798 N N . HIS B 1 188 ? 4.259 6.458 1.793 1 97.22 188 HIS B N 1
ATOM 3799 C CA . HIS B 1 188 ? 3.355 5.833 2.752 1 97.22 188 HIS B CA 1
ATOM 3800 C C . HIS B 1 188 ? 1.916 6.286 2.529 1 97.22 188 HIS B C 1
ATOM 3802 O O . HIS B 1 188 ? 0.976 5.627 2.981 1 97.22 188 HIS B O 1
ATOM 3808 N N . SER B 1 189 ? 1.663 7.379 1.841 1 98.04 189 SER B N 1
ATOM 3809 C CA . SER B 1 189 ? 0.326 7.947 1.707 1 98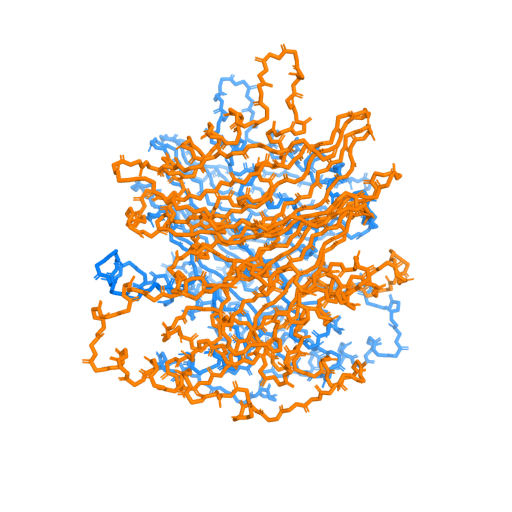.04 189 SER B CA 1
ATOM 3810 C C . SER B 1 189 ? -0.62 6.975 1.01 1 98.04 189 SER B C 1
ATOM 3812 O O . SER B 1 189 ? -1.737 6.744 1.477 1 98.04 189 SER B O 1
ATOM 3814 N N . PRO B 1 190 ? -0.135 6.352 -0.059 1 98.19 190 PRO B N 1
ATOM 3815 C CA . PRO B 1 190 ? -1.068 5.476 -0.771 1 98.19 190 PRO B CA 1
ATOM 3816 C C . PRO B 1 190 ? -1.127 4.07 -0.177 1 98.19 190 PRO B C 1
ATOM 3818 O O . PRO B 1 190 ? -1.837 3.205 -0.697 1 98.19 190 PRO B O 1
ATOM 3821 N N . GLN B 1 191 ? -0.419 3.788 0.81 1 98.33 191 GLN B N 1
ATOM 3822 C CA . GLN B 1 191 ? -0.433 2.481 1.46 1 98.33 191 GLN B CA 1
ATOM 3823 C C . GLN B 1 191 ? -1.482 2.429 2.568 1 98.33 191 GLN B C 1
ATOM 3825 O O . GLN B 1 191 ? -1.367 3.136 3.571 1 98.33 191 GLN B O 1
ATOM 3830 N N . PHE B 1 192 ? -2.456 1.573 2.389 1 98.54 192 PHE B N 1
ATOM 3831 C CA . PHE B 1 192 ? -3.571 1.477 3.324 1 98.54 192 PHE B CA 1
ATOM 3832 C C . PHE B 1 192 ? -3.072 1.173 4.731 1 98.54 192 PHE B C 1
ATOM 3834 O O . PHE B 1 192 ? -2.367 0.185 4.945 1 98.54 192 PHE B O 1
ATOM 3841 N N . GLY B 1 193 ? -3.367 2.057 5.68 1 98.58 193 GLY B N 1
ATOM 3842 C CA . GLY B 1 193 ? -3.049 1.84 7.082 1 98.58 193 GLY B CA 1
ATOM 3843 C C . GLY B 1 193 ? -1.709 2.426 7.488 1 98.58 193 GLY B C 1
ATOM 3844 O O . GLY B 1 193 ? -1.319 2.348 8.654 1 98.58 193 GLY B O 1
ATOM 3845 N N . SER B 1 194 ? -1.046 3.05 6.572 1 98.55 194 SER B N 1
ATOM 3846 C CA . SER B 1 194 ? 0.318 3.499 6.831 1 98.55 194 SER B CA 1
ATOM 3847 C C . SER B 1 194 ? 0.34 4.937 7.338 1 98.55 194 SER B C 1
ATOM 3849 O O . SER B 1 194 ? 0.682 5.187 8.496 1 98.55 194 SER B O 1
ATOM 3851 N N . ALA B 1 195 ? -0.246 5.866 6.616 1 98.58 195 ALA B N 1
ATOM 3852 C CA . ALA B 1 195 ? -0.099 7.29 6.91 1 98.58 195 ALA B CA 1
ATOM 3853 C C . ALA B 1 195 ? -1.296 7.813 7.699 1 98.58 195 ALA B C 1
ATOM 3855 O O . ALA B 1 195 ? -1.172 8.773 8.462 1 98.58 195 ALA B O 1
ATOM 3856 N N . ILE B 1 196 ? -2.475 7.241 7.399 1 98.91 196 ILE B N 1
ATOM 3857 C CA . ILE B 1 196 ? -3.689 7.761 8.019 1 98.91 196 ILE B CA 1
ATOM 3858 C C . ILE B 1 196 ? -4.591 6.603 8.439 1 98.91 196 ILE B C 1
ATOM 3860 O O . ILE B 1 196 ? -4.465 5.49 7.922 1 98.91 196 ILE B O 1
ATOM 3864 N N . TRP B 1 197 ? -5.454 6.917 9.326 1 98.93 197 TRP B N 1
ATOM 3865 C CA . TRP B 1 197 ? -6.484 5.981 9.766 1 98.93 197 TRP B CA 1
ATOM 3866 C C . TRP B 1 197 ? -7.649 6.719 10.416 1 98.93 197 TRP B C 1
ATOM 3868 O O . TRP B 1 197 ? -7.443 7.636 11.215 1 98.93 197 TRP B O 1
ATOM 3878 N N . SER B 1 198 ? -8.835 6.383 10.099 1 98.85 198 SER B N 1
ATOM 3879 C CA . SER B 1 198 ? -10.056 6.872 10.731 1 98.85 198 SER B CA 1
ATOM 3880 C C . SER B 1 198 ? -11.05 5.739 10.963 1 98.85 198 SER B C 1
ATOM 3882 O O . SER B 1 198 ? -11.451 5.055 10.019 1 98.85 198 SER B O 1
ATOM 3884 N N . GLU B 1 199 ? -11.488 5.64 12.176 1 98.51 199 GLU B N 1
ATOM 3885 C CA . GLU B 1 199 ? -12.365 4.526 12.525 1 98.51 199 GLU B CA 1
ATOM 3886 C C . GLU B 1 199 ? -13.276 4.887 13.696 1 98.51 199 GLU B C 1
ATOM 3888 O O . GLU B 1 199 ? -12.858 5.584 14.622 1 98.51 199 GLU B O 1
ATOM 3893 N N . GLN B 1 200 ? -14.482 4.535 13.585 1 97.35 200 GLN B N 1
ATOM 3894 C CA . GLN B 1 200 ? -15.446 4.576 14.679 1 97.35 200 GLN B CA 1
ATOM 3895 C C . GLN B 1 200 ? -15.828 3.168 15.128 1 97.35 200 GLN B C 1
ATOM 3897 O O . GLN B 1 200 ? -16.287 2.356 14.322 1 97.35 200 GLN B O 1
ATOM 3902 N N . ARG B 1 201 ? -15.547 2.813 16.313 1 95.52 201 ARG B N 1
ATOM 3903 C CA . ARG B 1 201 ? -15.853 1.514 16.905 1 95.52 201 ARG B CA 1
ATOM 3904 C C . ARG B 1 201 ? -16.663 1.673 18.187 1 95.52 201 ARG B C 1
ATOM 3906 O O . ARG B 1 201 ? -16.105 1.955 19.249 1 95.52 201 ARG B O 1
ATOM 3913 N N . GLY B 1 202 ? -17.983 1.448 18.075 1 93.19 202 GLY B N 1
ATOM 3914 C CA . GLY B 1 202 ? -18.839 1.736 19.214 1 93.19 202 GLY B CA 1
ATOM 3915 C C . GLY B 1 202 ? -18.863 3.207 19.585 1 93.19 202 GLY B C 1
ATOM 3916 O O . GLY B 1 202 ? -19.187 4.057 18.753 1 93.19 202 GLY B O 1
ATOM 3917 N N . THR B 1 203 ? -18.402 3.5 20.833 1 93.38 203 THR B N 1
ATOM 3918 C CA . THR B 1 203 ? -18.424 4.879 21.308 1 93.38 203 THR B CA 1
ATOM 3919 C C . THR B 1 203 ? -17.08 5.557 21.064 1 93.38 203 THR B C 1
ATOM 3921 O O . THR B 1 203 ? -16.935 6.76 21.292 1 93.38 203 THR B O 1
ATOM 3924 N N . LYS B 1 204 ? -16.167 4.785 20.576 1 96.21 204 LYS B N 1
ATOM 3925 C CA . LYS B 1 204 ? -14.82 5.312 20.378 1 96.21 204 LYS B CA 1
ATOM 3926 C C . LYS B 1 204 ? -14.601 5.73 18.927 1 96.21 204 LYS B C 1
ATOM 3928 O O . LYS B 1 204 ? -15.083 5.068 18.006 1 96.21 204 LYS B O 1
ATOM 3933 N N . SER B 1 205 ? -13.98 6.826 18.759 1 97.78 205 SER B N 1
ATOM 3934 C CA . SER B 1 205 ? -13.555 7.286 17.441 1 97.78 205 SER B CA 1
ATOM 3935 C C . SER B 1 205 ? -12.095 7.728 17.455 1 97.78 205 SER B C 1
ATOM 3937 O O . SER B 1 205 ? -11.615 8.271 18.451 1 97.78 205 SER B O 1
ATOM 3939 N N . ILE B 1 206 ? -11.456 7.463 16.389 1 98.45 206 ILE B N 1
ATOM 3940 C CA . ILE B 1 206 ? -10.048 7.834 16.304 1 98.45 206 ILE B CA 1
ATOM 3941 C C . ILE B 1 206 ? -9.733 8.346 14.901 1 98.45 206 ILE B C 1
ATOM 3943 O O . ILE B 1 206 ? -10.336 7.901 13.921 1 98.45 206 ILE B O 1
ATOM 3947 N N . SER B 1 207 ? -8.877 9.257 14.773 1 98.8 207 SER B N 1
ATOM 3948 C CA . SER B 1 207 ? -8.323 9.785 13.53 1 98.8 207 SER B CA 1
ATOM 3949 C C . SER B 1 207 ? -6.829 10.06 13.663 1 98.8 207 SER B C 1
ATOM 3951 O O . SER B 1 207 ? -6.394 10.703 14.62 1 98.8 207 SER B O 1
ATOM 3953 N N . ILE B 1 208 ? -6.046 9.572 12.76 1 98.91 208 ILE B N 1
ATOM 3954 C CA . ILE B 1 208 ? -4.592 9.643 12.844 1 98.91 208 ILE B CA 1
ATOM 3955 C C . ILE B 1 208 ? -4.02 10.125 11.513 1 98.91 208 ILE B C 1
ATOM 3957 O O . ILE B 1 208 ? -4.483 9.714 10.446 1 98.91 208 ILE B O 1
ATOM 3961 N N . SER B 1 209 ? -3.042 10.954 11.504 1 98.86 209 SER B N 1
ATOM 3962 C CA . SER B 1 209 ? -2.235 11.382 10.367 1 98.86 209 SER B CA 1
ATOM 3963 C C . SER B 1 209 ? -0.756 11.446 10.731 1 98.86 209 SER B C 1
ATOM 3965 O O . SER B 1 209 ? -0.377 12.115 11.695 1 98.86 209 SER B O 1
ATOM 3967 N N . VAL B 1 210 ? 0.074 10.768 9.931 1 98.28 210 VAL B N 1
ATOM 3968 C CA . VAL B 1 210 ? 1.471 10.615 10.324 1 98.28 210 VAL B CA 1
ATOM 3969 C C . VAL B 1 210 ? 2.381 10.984 9.154 1 98.28 210 VAL B C 1
ATOM 3971 O O . VAL B 1 210 ? 1.999 10.831 7.991 1 98.28 210 VAL B O 1
ATOM 3974 N N . SER B 1 211 ? 3.532 11.513 9.436 1 96.67 211 SER B N 1
ATOM 3975 C CA . SER B 1 211 ? 4.626 11.857 8.534 1 96.67 211 SER B CA 1
ATOM 3976 C C . SER B 1 211 ? 5.927 11.187 8.963 1 96.67 211 SER B C 1
ATOM 3978 O O . SER B 1 211 ? 6.113 10.877 10.142 1 96.67 211 SER B O 1
ATOM 3980 N N . GLY B 1 212 ? 6.826 10.937 8.036 1 94.62 212 GLY B N 1
ATOM 3981 C CA . GLY B 1 212 ? 8.105 10.317 8.343 1 94.62 212 GLY B CA 1
ATOM 3982 C C . GLY B 1 212 ? 8.723 9.604 7.156 1 94.62 212 GLY B C 1
ATOM 3983 O O . GLY B 1 212 ? 8.527 10.012 6.009 1 94.62 212 GLY B O 1
ATOM 3984 N N . CYS B 1 213 ? 9.549 8.668 7.483 1 92.97 213 CYS B N 1
ATOM 3985 C CA . CYS B 1 213 ? 10.121 7.846 6.422 1 92.97 213 CYS B CA 1
ATOM 3986 C C . CYS B 1 213 ? 9.092 6.861 5.88 1 92.97 213 CYS B C 1
ATOM 3988 O O . CYS B 1 213 ? 8.708 5.916 6.57 1 92.97 213 CYS B O 1
ATOM 3990 N N . GLY B 1 214 ? 8.728 7.026 4.664 1 95.05 214 GLY B N 1
ATOM 3991 C CA . GLY B 1 214 ? 7.624 6.289 4.069 1 95.05 214 GLY B CA 1
ATOM 3992 C C . GLY B 1 214 ? 7.802 4.785 4.142 1 95.05 214 GLY B C 1
ATOM 3993 O O . GLY B 1 214 ? 6.884 4.064 4.54 1 95.05 214 GLY B O 1
ATOM 3994 N N . GLU B 1 215 ? 8.949 4.325 3.797 1 95.28 215 GLU B N 1
ATOM 3995 C CA . GLU B 1 215 ? 9.219 2.89 3.771 1 95.28 215 GLU B CA 1
ATOM 3996 C C . GLU B 1 215 ? 9.114 2.284 5.167 1 95.28 215 GLU B C 1
ATOM 3998 O O . GLU B 1 215 ? 8.557 1.197 5.338 1 95.28 215 GLU B O 1
ATOM 4003 N N . ALA B 1 216 ? 9.582 3.018 6.175 1 95.47 216 ALA B N 1
ATOM 4004 C CA . ALA B 1 216 ? 9.508 2.525 7.548 1 95.47 216 ALA B CA 1
ATOM 4005 C C . ALA B 1 216 ? 8.066 2.506 8.047 1 95.47 216 ALA B C 1
ATOM 4007 O O . ALA B 1 216 ? 7.622 1.522 8.644 1 95.47 216 ALA B O 1
ATOM 4008 N N . LEU B 1 217 ? 7.379 3.574 7.815 1 97.26 217 LEU B N 1
ATOM 4009 C CA . LEU B 1 217 ? 5.994 3.681 8.262 1 97.26 217 LEU B CA 1
ATOM 4010 C C . LEU B 1 217 ? 5.126 2.615 7.603 1 97.26 217 LEU B C 1
ATOM 4012 O O . LEU B 1 217 ? 4.244 2.041 8.247 1 97.26 217 LEU B O 1
ATOM 4016 N N . THR B 1 218 ? 5.349 2.374 6.331 1 97.75 218 THR B N 1
ATOM 4017 C CA . THR B 1 218 ? 4.585 1.393 5.568 1 97.75 218 THR B CA 1
ATOM 4018 C C . THR B 1 218 ? 4.799 -0.012 6.125 1 97.75 218 THR B C 1
ATOM 4020 O O . THR B 1 218 ? 3.844 -0.774 6.285 1 97.75 218 THR B O 1
ATOM 4023 N N . ARG B 1 219 ? 5.995 -0.363 6.482 1 97.24 219 ARG B N 1
ATOM 4024 C CA . ARG B 1 219 ? 6.346 -1.714 6.907 1 97.24 219 ARG B CA 1
ATOM 4025 C C . ARG B 1 219 ? 5.632 -2.083 8.203 1 97.24 219 ARG B C 1
ATOM 4027 O O . ARG B 1 219 ? 5.341 -3.256 8.445 1 97.24 219 ARG B O 1
ATOM 4034 N N . VAL B 1 220 ? 5.297 -1.051 8.985 1 98.06 220 VAL B N 1
ATOM 4035 C CA . VAL B 1 220 ? 4.672 -1.373 10.263 1 98.06 220 VAL B CA 1
ATOM 4036 C C . VAL B 1 220 ? 3.196 -0.982 10.229 1 98.06 220 VAL B C 1
ATOM 4038 O O . VAL B 1 220 ? 2.514 -1.019 11.256 1 98.06 220 VAL B O 1
ATOM 4041 N N . HIS B 1 221 ? 2.701 -0.589 9.038 1 98.43 221 HIS B N 1
ATOM 4042 C CA . HIS B 1 221 ? 1.333 -0.088 8.966 1 98.43 221 HIS B CA 1
ATOM 4043 C C . HIS B 1 221 ? 1.03 0.858 10.124 1 98.43 221 HIS B C 1
ATOM 4045 O O . HIS B 1 221 ? 0.058 0.658 10.855 1 98.43 221 HIS B O 1
ATOM 4051 N N . PHE B 1 222 ? 1.743 1.895 10.23 1 98.72 222 PHE B N 1
ATOM 4052 C CA . PHE B 1 222 ? 1.906 2.686 11.444 1 98.72 222 PHE B CA 1
ATOM 4053 C C . PHE B 1 222 ? 0.558 3.18 11.954 1 98.72 222 PHE B C 1
ATOM 4055 O O . PHE B 1 222 ? 0.196 2.934 13.107 1 98.72 222 PHE B O 1
ATOM 4062 N N . ALA B 1 223 ? -0.207 3.832 11.167 1 98.87 223 ALA B N 1
ATOM 4063 C CA . ALA B 1 223 ? -1.444 4.472 11.609 1 98.87 223 ALA B CA 1
ATOM 4064 C C . ALA B 1 223 ? -2.465 3.434 12.067 1 98.87 223 ALA B C 1
ATOM 4066 O O . ALA B 1 223 ? -3.092 3.592 13.117 1 98.87 223 ALA B O 1
ATOM 4067 N N . GLN B 1 224 ? -2.629 2.405 11.272 1 98.79 224 GLN B N 1
ATOM 4068 C CA . GLN B 1 224 ? -3.613 1.379 11.602 1 98.79 224 GLN B CA 1
ATOM 4069 C C . GLN B 1 224 ? -3.243 0.656 12.893 1 98.79 224 GLN B C 1
ATOM 4071 O O . GLN B 1 224 ? -4.098 0.43 13.752 1 98.79 224 GLN B O 1
ATOM 4076 N N . ASN B 1 225 ? -1.975 0.241 12.987 1 98.47 225 ASN B N 1
ATOM 4077 C CA . ASN B 1 225 ? -1.56 -0.5 14.174 1 98.47 225 ASN B CA 1
ATOM 4078 C C . ASN B 1 225 ? -1.652 0.36 15.432 1 98.47 225 ASN B C 1
ATOM 4080 O O . ASN B 1 225 ? -2.009 -0.136 16.502 1 98.47 225 ASN B O 1
ATOM 4084 N N . LEU B 1 226 ? -1.311 1.635 15.32 1 98.53 226 LEU B N 1
ATOM 4085 C CA . LEU B 1 226 ? -1.48 2.535 16.456 1 98.53 226 LEU B CA 1
ATOM 4086 C C . LEU B 1 226 ? -2.95 2.651 16.843 1 98.53 226 LEU B C 1
ATOM 4088 O O . LEU B 1 226 ? -3.292 2.586 18.026 1 98.53 226 LEU B O 1
ATOM 4092 N N . ALA B 1 227 ? -3.803 2.785 15.894 1 98.43 227 ALA B N 1
ATOM 4093 C CA . ALA B 1 227 ? -5.238 2.883 16.151 1 98.43 227 ALA B CA 1
ATOM 4094 C C . ALA B 1 227 ? -5.756 1.631 16.852 1 98.43 227 ALA B C 1
ATOM 4096 O O . ALA B 1 227 ? -6.546 1.722 17.795 1 98.43 227 ALA B O 1
ATOM 4097 N N . GLU B 1 228 ? -5.33 0.5 16.33 1 97.31 228 GLU B N 1
ATOM 4098 C CA . GLU B 1 228 ? -5.764 -0.757 16.93 1 97.31 228 GLU B CA 1
ATOM 4099 C C . GLU B 1 228 ? -5.39 -0.822 18.408 1 97.31 228 GLU B C 1
ATOM 4101 O O . GLU B 1 228 ? -6.202 -1.228 19.243 1 97.31 228 GLU B O 1
ATOM 4106 N N . LYS B 1 229 ? -4.182 -0.457 18.705 1 95.93 229 LYS B N 1
ATOM 4107 C CA . LYS B 1 229 ? -3.729 -0.47 20.093 1 95.93 229 LYS B CA 1
ATOM 4108 C C . LYS B 1 229 ? -4.584 0.451 20.959 1 95.93 229 LYS B C 1
ATOM 4110 O O . LYS B 1 229 ? -4.919 0.109 22.095 1 95.93 229 LYS B O 1
ATOM 4115 N N . ILE B 1 230 ? -4.934 1.587 20.446 1 95.61 230 ILE B N 1
ATOM 4116 C CA . ILE B 1 230 ? -5.682 2.58 21.209 1 95.61 230 ILE B CA 1
ATOM 4117 C C . ILE B 1 230 ? -7.133 2.127 21.363 1 95.61 230 ILE B C 1
ATOM 4119 O O . ILE B 1 230 ? -7.702 2.208 22.454 1 95.61 230 ILE B O 1
ATOM 4123 N N . LEU B 1 231 ? -7.711 1.649 20.313 1 95.39 231 LEU B N 1
ATOM 4124 C CA . LEU B 1 231 ? -9.116 1.257 20.33 1 95.39 231 LEU B CA 1
ATOM 4125 C C . LEU B 1 231 ? -9.322 0.008 21.18 1 95.39 231 LEU B C 1
ATOM 4127 O O . LEU B 1 231 ? -10.404 -0.201 21.733 1 95.39 231 LEU B O 1
ATOM 4131 N N . ASP B 1 232 ? -8.31 -0.823 21.234 1 90.94 232 ASP B N 1
ATOM 4132 C CA . ASP B 1 232 ? -8.406 -2.037 22.038 1 90.94 232 ASP B CA 1
ATOM 4133 C C . ASP B 1 232 ? -8.05 -1.76 23.496 1 90.94 232 ASP B C 1
ATOM 4135 O O . ASP B 1 232 ? -8.177 -2.64 24.35 1 90.94 232 ASP B O 1
ATOM 4139 N N . TRP B 1 233 ? -7.587 -0.607 23.686 1 83.93 233 TRP B N 1
ATOM 4140 C CA . TRP B 1 233 ? -7.156 -0.201 25.019 1 83.93 233 TRP B CA 1
ATOM 4141 C C . TRP B 1 233 ? -8.347 -0.086 25.965 1 83.93 233 TRP B C 1
ATOM 4143 O O . TRP B 1 233 ? -9.376 0.492 25.609 1 83.93 233 TRP B O 1
ATOM 4153 N N . ASP B 1 234 ? -8.321 -0.858 27.057 1 71.84 234 ASP B N 1
ATOM 4154 C CA . ASP B 1 234 ? -9.347 -0.747 28.089 1 71.84 234 ASP B CA 1
ATOM 4155 C C . ASP B 1 234 ? -9.009 0.363 29.082 1 71.84 234 ASP B C 1
ATOM 4157 O O . ASP B 1 234 ? -7.845 0.547 29.442 1 71.84 234 ASP B O 1
ATOM 4161 N N . ASP B 1 235 ? -9.554 1.659 28.927 1 61.51 235 ASP B N 1
ATOM 4162 C CA . ASP B 1 235 ? -9.452 2.962 29.576 1 61.51 235 ASP B CA 1
ATOM 4163 C C . ASP B 1 235 ? -8.829 2.837 30.965 1 61.51 235 ASP B C 1
ATOM 4165 O O . ASP B 1 235 ? -8.261 3.8 31.485 1 61.51 235 ASP B O 1
ATOM 4169 N N . SER B 1 236 ? -9.003 1.761 31.607 1 56.27 236 SER B N 1
ATOM 4170 C CA . SER B 1 236 ? -8.835 1.788 33.056 1 56.27 236 SER B CA 1
ATOM 4171 C C . SER B 1 236 ? -7.375 2.005 33.439 1 56.27 236 SER B C 1
ATOM 4173 O O . SER B 1 236 ? -7.078 2.429 34.558 1 56.27 236 SER B O 1
ATOM 4175 N N . ASN B 1 237 ? -6.46 1.943 32.478 1 56.86 237 ASN B N 1
ATOM 4176 C CA . ASN B 1 237 ? -5.177 1.747 33.144 1 56.86 237 ASN B CA 1
ATOM 4177 C C . ASN B 1 237 ? -4.112 2.696 32.598 1 56.86 237 ASN B C 1
ATOM 4179 O O . ASN B 1 237 ? -2.999 2.754 33.123 1 56.86 237 ASN B O 1
ATOM 4183 N N . SER B 1 238 ? -4.327 3.526 31.461 1 69.96 238 SER B N 1
ATOM 4184 C CA . SER B 1 238 ? -3.191 4.34 31.042 1 69.96 238 SER B CA 1
ATOM 4185 C C . SER B 1 238 ? -3.643 5.529 30.201 1 69.96 238 SER B C 1
ATOM 4187 O O . SER B 1 238 ? -4.767 5.546 29.695 1 69.96 238 SER B O 1
ATOM 4189 N N . LEU B 1 239 ? -2.829 6.605 30.354 1 85.43 239 LEU B N 1
ATOM 4190 C CA . LEU B 1 239 ? -3.007 7.813 29.556 1 85.43 239 LEU B CA 1
ATOM 4191 C C . LEU B 1 239 ? -2.73 7.537 28.082 1 85.43 239 LEU B C 1
ATOM 4193 O O . LEU B 1 239 ? -1.861 6.727 27.75 1 85.43 239 LEU B O 1
ATOM 4197 N N . LEU B 1 240 ? -3.57 8.078 27.237 1 90.95 240 LEU B N 1
ATOM 4198 C CA . LEU B 1 240 ? -3.43 7.934 25.792 1 90.95 240 LEU B CA 1
ATOM 4199 C C . LEU B 1 240 ? -1.997 8.216 25.354 1 90.95 240 LEU B C 1
ATOM 4201 O O . LEU B 1 240 ? -1.452 7.506 24.505 1 90.95 240 LEU B O 1
ATOM 4205 N N . MET B 1 241 ? -1.389 9.172 25.946 1 92.58 241 MET B N 1
ATOM 4206 C CA . MET B 1 241 ? -0.023 9.55 25.595 1 92.58 241 MET B CA 1
ATOM 4207 C C . MET B 1 241 ? 0.947 8.408 25.875 1 92.58 241 MET B C 1
ATOM 4209 O O . MET B 1 241 ? 1.916 8.215 25.138 1 92.58 241 MET B O 1
ATOM 4213 N N . VAL B 1 242 ? 0.766 7.734 26.926 1 93.2 242 VAL B N 1
ATOM 4214 C CA . VAL B 1 242 ? 1.628 6.617 27.298 1 93.2 242 VAL B CA 1
ATOM 4215 C C . VAL B 1 242 ? 1.493 5.495 26.271 1 93.2 242 VAL B C 1
ATOM 4217 O O . VAL B 1 242 ? 2.486 4.868 25.893 1 93.2 242 VAL B O 1
ATOM 4220 N N . LEU B 1 243 ? 0.263 5.257 25.867 1 94.24 243 LEU B N 1
ATOM 4221 C CA . LEU B 1 243 ? 0.021 4.236 24.853 1 94.24 243 LEU B CA 1
ATOM 4222 C C . LEU B 1 243 ? 0.743 4.578 23.554 1 94.24 243 LEU B C 1
ATOM 4224 O O . LEU B 1 243 ? 1.332 3.703 22.917 1 94.24 243 LEU B O 1
ATOM 4228 N N . VAL B 1 244 ? 0.677 5.817 23.145 1 96.67 244 VAL B N 1
ATOM 4229 C CA . VAL B 1 244 ? 1.321 6.265 21.915 1 96.67 244 VAL B CA 1
ATOM 4230 C C . VAL B 1 244 ? 2.835 6.114 22.039 1 96.67 244 VAL B C 1
ATOM 4232 O O . VAL B 1 244 ? 3.498 5.648 21.109 1 96.67 244 VAL B O 1
ATOM 4235 N N . ARG B 1 245 ? 3.393 6.457 23.158 1 96.03 245 ARG B N 1
ATOM 4236 C CA . ARG B 1 245 ? 4.825 6.325 23.407 1 96.03 245 ARG B CA 1
ATOM 4237 C C . ARG B 1 245 ? 5.26 4.865 23.338 1 96.03 245 ARG B C 1
ATOM 4239 O O . ARG B 1 245 ? 6.282 4.545 22.727 1 96.03 245 ARG B O 1
ATOM 4246 N N . ASP B 1 246 ? 4.5 4.087 24 1 95.39 246 ASP B N 1
ATOM 4247 C CA . ASP B 1 246 ? 4.812 2.662 24.022 1 95.39 246 ASP B CA 1
ATOM 4248 C C . ASP B 1 246 ? 4.775 2.069 22.615 1 95.39 246 ASP B C 1
ATOM 4250 O O . ASP B 1 246 ? 5.633 1.263 22.252 1 95.39 246 ASP B O 1
ATOM 4254 N N . PHE B 1 247 ? 3.785 2.418 21.876 1 97.18 247 PHE B N 1
ATOM 4255 C CA . PHE B 1 247 ? 3.69 1.949 20.499 1 97.18 247 PHE B CA 1
ATOM 4256 C C . PHE B 1 247 ? 4.904 2.392 19.691 1 97.18 247 PHE B C 1
ATOM 4258 O O . PHE B 1 247 ? 5.507 1.589 18.976 1 97.18 247 PHE B O 1
ATOM 4265 N N . PHE B 1 248 ? 5.247 3.648 19.821 1 97.49 248 PHE B N 1
ATOM 4266 C CA . PHE B 1 248 ? 6.366 4.203 19.069 1 97.49 248 PHE B CA 1
ATOM 4267 C C . PHE B 1 248 ? 7.652 3.444 19.372 1 97.49 248 PHE B C 1
ATOM 4269 O O . PHE B 1 248 ? 8.404 3.096 18.46 1 97.49 248 PHE B O 1
ATOM 4276 N N . GLU B 1 249 ? 7.892 3.172 20.582 1 96.08 249 GLU B N 1
ATOM 4277 C CA . GLU B 1 249 ? 9.136 2.534 21.002 1 96.08 249 GLU B CA 1
ATOM 4278 C C . GLU B 1 249 ? 9.154 1.056 20.624 1 96.08 249 GLU B C 1
ATOM 4280 O O . GLU B 1 249 ? 10.104 0.581 19.998 1 96.08 249 GLU B O 1
ATOM 4285 N N . LYS B 1 250 ? 8.09 0.387 20.911 1 95.95 250 LYS B N 1
ATOM 4286 C CA . LYS B 1 250 ? 8.102 -1.07 20.816 1 95.95 250 LYS B CA 1
ATOM 4287 C C . LYS B 1 250 ? 7.742 -1.532 19.407 1 95.95 250 LYS B C 1
ATOM 4289 O O . LYS B 1 250 ? 8.255 -2.547 18.931 1 95.95 250 LYS B O 1
ATOM 4294 N N . HIS B 1 251 ? 6.877 -0.8 18.752 1 96.16 251 HIS B N 1
ATOM 4295 C CA . HIS B 1 251 ? 6.297 -1.324 17.521 1 96.16 251 HIS B CA 1
ATOM 4296 C C . HIS B 1 251 ? 6.787 -0.544 16.305 1 96.16 251 HIS B C 1
ATOM 4298 O O . HIS B 1 251 ? 6.461 -0.891 15.167 1 96.16 251 HIS B O 1
ATOM 4304 N N . PHE B 1 252 ? 7.526 0.49 16.575 1 97.27 252 PHE B N 1
ATOM 4305 C CA . PHE B 1 252 ? 8.122 1.225 15.465 1 97.27 252 PHE B CA 1
ATOM 4306 C C . PHE B 1 252 ? 9.64 1.259 15.592 1 97.27 252 PHE B C 1
ATOM 4308 O O . PHE B 1 252 ? 10.339 0.458 14.967 1 97.27 252 PHE B O 1
ATOM 4315 N N . ARG B 1 253 ? 10.191 1.872 16.57 1 95.36 253 ARG B N 1
ATOM 4316 C CA . ARG B 1 253 ? 11.633 2.055 16.702 1 95.36 253 ARG B CA 1
ATOM 4317 C C . ARG B 1 253 ? 12.343 0.713 16.854 1 95.36 253 ARG B C 1
ATOM 4319 O O . ARG B 1 253 ? 13.426 0.512 16.302 1 95.36 253 ARG B O 1
ATOM 4326 N N . ASN B 1 254 ? 11.747 -0.225 17.581 1 95.27 254 ASN B N 1
ATOM 4327 C CA . ASN B 1 254 ? 12.385 -1.509 17.853 1 95.27 254 ASN B CA 1
ATOM 4328 C C . ASN B 1 254 ? 11.64 -2.659 17.18 1 95.27 254 ASN B C 1
ATOM 4330 O O . ASN B 1 254 ? 11.73 -3.805 17.622 1 95.27 254 ASN B O 1
ATOM 4334 N N . SER B 1 255 ? 10.891 -2.342 16.199 1 96.29 255 SER B N 1
ATOM 4335 C CA . SER B 1 255 ? 10.12 -3.366 15.503 1 96.29 255 SER B CA 1
ATOM 4336 C C . SER B 1 255 ? 11.033 -4.332 14.755 1 96.29 255 SER B C 1
ATOM 4338 O O . SER B 1 255 ? 11.984 -3.91 14.095 1 96.29 255 SER B O 1
ATOM 4340 N N . ARG B 1 256 ? 10.659 -5.591 14.745 1 93.85 256 ARG B N 1
ATOM 4341 C CA . ARG B 1 256 ? 11.376 -6.602 13.975 1 93.85 256 ARG B CA 1
ATOM 4342 C C . ARG B 1 256 ? 11.246 -6.343 12.478 1 93.85 256 ARG B C 1
ATOM 4344 O O . ARG B 1 256 ? 12.132 -6.706 11.701 1 93.85 256 ARG B O 1
ATOM 4351 N N . LEU B 1 257 ? 10.211 -5.649 12.109 1 96.28 257 LEU B N 1
ATOM 4352 C CA . LEU B 1 257 ? 9.939 -5.394 10.699 1 96.28 257 LEU B CA 1
ATOM 4353 C C . LEU B 1 257 ? 10.899 -4.349 10.14 1 96.28 257 LEU B C 1
ATOM 4355 O O . LEU B 1 257 ? 10.994 -4.175 8.923 1 96.28 257 LEU B O 1
ATOM 4359 N N . LEU B 1 258 ? 11.627 -3.669 11.048 1 95.1 258 LEU B N 1
ATOM 4360 C CA . LEU B 1 258 ? 12.533 -2.608 10.626 1 95.1 258 LEU B CA 1
ATOM 4361 C C . LEU B 1 258 ? 13.982 -2.979 10.926 1 95.1 258 LEU B C 1
ATOM 4363 O O . LEU B 1 258 ? 14.856 -2.11 10.955 1 95.1 258 LEU B O 1
ATOM 4367 N N . GLU B 1 259 ? 14.321 -4.187 11.288 1 85.98 259 GLU B N 1
ATOM 4368 C CA . GLU B 1 259 ? 15.668 -4.632 11.629 1 85.98 259 GLU B CA 1
ATOM 4369 C C . GLU B 1 259 ? 16.658 -4.294 10.518 1 85.98 259 GLU B C 1
ATOM 4371 O O . GLU B 1 259 ? 17.81 -3.947 10.789 1 85.98 259 GLU B O 1
ATOM 4376 N N . GLY B 1 260 ? 16.329 -4.303 9.214 1 79.54 260 GLY B N 1
ATOM 4377 C CA . GLY B 1 260 ? 17.235 -4.005 8.117 1 79.54 260 GLY B CA 1
ATOM 4378 C C . GLY B 1 260 ? 17.276 -2.531 7.761 1 79.54 260 GLY B C 1
ATOM 4379 O O . GLY B 1 260 ? 18.036 -2.12 6.882 1 79.54 260 GLY B O 1
ATOM 4380 N N . PHE B 1 261 ? 16.582 -1.711 8.619 1 85.79 261 PHE B N 1
ATOM 4381 C CA . PHE B 1 261 ? 16.523 -0.28 8.345 1 85.79 261 PHE B CA 1
ATOM 4382 C C . PHE B 1 261 ? 17.547 0.475 9.183 1 85.79 261 PHE B C 1
ATOM 4384 O O . PHE B 1 261 ? 17.777 0.136 10.346 1 85.79 261 PHE B O 1
ATOM 4391 N N . SER B 1 262 ? 18.159 1.465 8.667 1 85.57 262 SER B N 1
ATOM 4392 C CA . SER B 1 262 ? 19.026 2.347 9.44 1 85.57 262 SER B CA 1
ATOM 4393 C C . SER B 1 262 ? 18.236 3.116 10.494 1 85.57 262 SER B C 1
ATOM 4395 O O . SER B 1 262 ? 17.126 3.582 10.227 1 85.57 262 SER B O 1
ATOM 4397 N N . SER B 1 263 ? 18.829 3.254 11.604 1 84.44 263 SER B N 1
ATOM 4398 C CA . SER B 1 263 ? 18.149 3.908 12.718 1 84.44 263 SER B CA 1
ATOM 4399 C C . SER B 1 263 ? 17.817 5.359 12.388 1 84.44 263 SER B C 1
ATOM 4401 O O . SER B 1 263 ? 16.811 5.894 12.859 1 84.44 263 SER B O 1
ATOM 4403 N N . ASP B 1 264 ? 18.595 5.948 11.565 1 83.89 264 ASP B N 1
ATOM 4404 C CA . ASP B 1 264 ? 18.411 7.361 11.249 1 83.89 264 ASP B CA 1
ATOM 4405 C C . ASP B 1 264 ? 17.249 7.56 10.278 1 83.89 264 ASP B C 1
ATOM 4407 O O . ASP B 1 264 ? 16.824 8.691 10.035 1 83.89 264 ASP B O 1
ATOM 4411 N N . ARG B 1 265 ? 16.692 6.489 9.861 1 87.2 265 ARG B N 1
ATOM 4412 C CA . ARG B 1 265 ? 15.572 6.571 8.93 1 87.2 265 ARG B CA 1
ATOM 4413 C C . ARG B 1 265 ? 14.26 6.211 9.619 1 87.2 265 ARG B C 1
ATOM 4415 O O . ARG B 1 265 ? 13.186 6.341 9.028 1 87.2 265 ARG B O 1
ATOM 4422 N N . ILE B 1 266 ? 14.427 5.762 10.816 1 92.66 266 ILE B N 1
ATOM 4423 C CA . ILE B 1 266 ? 13.232 5.422 11.582 1 92.66 266 ILE B CA 1
ATOM 4424 C C . ILE B 1 266 ? 12.668 6.678 12.242 1 92.66 266 ILE B C 1
ATOM 4426 O O . ILE B 1 266 ? 12.831 6.88 13.448 1 92.66 266 ILE B O 1
ATOM 4430 N N . LEU B 1 267 ? 12.034 7.504 11.441 1 92.68 267 LEU B N 1
ATOM 4431 C CA . LEU B 1 267 ? 11.527 8.818 11.821 1 92.68 267 LEU B CA 1
ATOM 4432 C C . LEU B 1 267 ? 10.019 8.902 11.609 1 92.68 267 LEU B C 1
ATOM 4434 O O . LEU B 1 267 ? 9.497 8.378 10.623 1 92.68 267 LEU B O 1
ATOM 4438 N N . ALA B 1 268 ? 9.375 9.542 12.559 1 95.78 268 ALA B N 1
ATOM 4439 C CA . ALA B 1 268 ? 7.934 9.745 12.435 1 95.78 268 ALA B CA 1
ATOM 4440 C C . ALA B 1 268 ? 7.467 10.913 13.299 1 95.78 268 ALA B C 1
ATOM 4442 O O . ALA B 1 268 ? 8.096 11.235 14.31 1 95.78 268 ALA B O 1
ATOM 4443 N N . GLY B 1 269 ? 6.485 11.531 12.941 1 96.74 269 GLY B N 1
ATOM 4444 C CA . GLY B 1 269 ? 5.673 12.492 13.671 1 96.74 269 GLY B CA 1
ATOM 4445 C C . GLY B 1 269 ? 4.214 12.478 13.256 1 96.74 269 GLY B C 1
ATOM 4446 O O . GLY B 1 269 ? 3.897 12.22 12.093 1 96.74 269 GLY B O 1
ATOM 4447 N N . GLY B 1 270 ? 3.363 12.708 14.199 1 97.73 270 GLY B N 1
ATOM 4448 C CA . GLY B 1 270 ? 1.961 12.621 13.822 1 97.73 270 GLY B CA 1
ATOM 4449 C C . GLY B 1 270 ? 1.025 13.197 14.867 1 97.73 270 GLY B C 1
ATOM 4450 O O . GLY B 1 270 ? 1.473 13.697 15.901 1 97.73 270 GLY B O 1
ATOM 4451 N N . ILE B 1 271 ? -0.226 13.235 14.511 1 98.5 271 ILE B N 1
ATOM 4452 C CA . ILE B 1 271 ? -1.314 13.67 15.38 1 98.5 271 ILE B CA 1
ATOM 4453 C C . ILE B 1 271 ? -2.364 12.566 15.484 1 98.5 271 ILE B C 1
ATOM 4455 O O . ILE B 1 271 ? -2.65 11.879 14.501 1 98.5 271 ILE B O 1
ATOM 4459 N N . VAL B 1 272 ? -2.85 12.361 16.638 1 98.45 272 VAL B N 1
ATOM 4460 C CA . VAL B 1 272 ? -3.898 11.397 16.955 1 98.45 272 VAL B CA 1
ATOM 4461 C C . VAL B 1 272 ? -5.052 12.102 17.664 1 98.45 272 VAL B C 1
ATOM 4463 O O . VAL B 1 272 ? -4.867 12.685 18.735 1 98.45 272 VAL B O 1
ATOM 4466 N N . LEU B 1 273 ? -6.174 12.083 17.1 1 97.83 273 LEU B N 1
ATOM 4467 C CA . LEU B 1 273 ? -7.397 12.526 17.761 1 97.83 273 LEU B CA 1
ATOM 4468 C C . LEU B 1 273 ? -8.223 11.333 18.232 1 97.83 273 LEU B C 1
ATOM 4470 O O . LEU B 1 273 ? -8.471 10.402 17.463 1 97.83 273 LEU B O 1
ATOM 4474 N N . PHE B 1 274 ? -8.57 11.376 19.431 1 96.68 274 PHE B N 1
ATOM 4475 C CA . PHE B 1 274 ? -9.333 10.287 20.029 1 96.68 274 PHE B CA 1
ATOM 4476 C C . PHE B 1 274 ? -10.543 10.825 20.783 1 96.68 274 PHE B C 1
ATOM 4478 O O . PHE B 1 274 ? -10.441 11.821 21.501 1 96.68 274 PHE B O 1
ATOM 4485 N N . LYS B 1 275 ? -11.666 10.24 20.567 1 95.33 275 LYS B N 1
ATOM 4486 C CA . LYS B 1 275 ? -12.907 10.61 21.242 1 95.33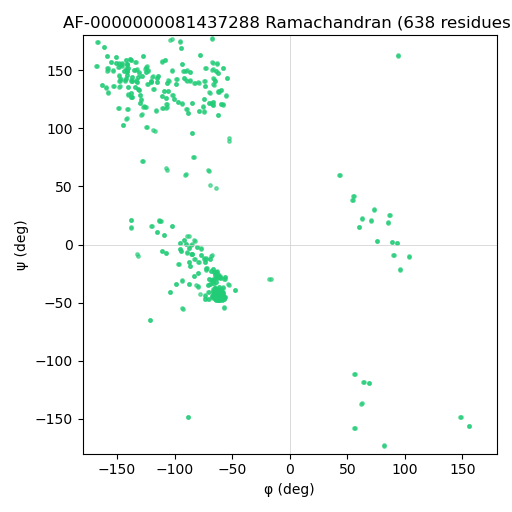 275 LYS B CA 1
ATOM 4487 C C . LYS B 1 275 ? -13.602 9.383 21.826 1 95.33 275 LYS B C 1
ATOM 4489 O O . LYS B 1 275 ? -13.77 8.373 21.139 1 95.33 275 LYS B O 1
ATOM 4494 N N . ASP B 1 276 ? -13.925 9.426 22.997 1 92.74 276 ASP B N 1
ATOM 4495 C CA . ASP B 1 276 ? -14.741 8.432 23.688 1 92.74 276 ASP B CA 1
ATOM 4496 C C . ASP B 1 276 ? -15.699 9.097 24.674 1 92.74 276 ASP B C 1
ATOM 4498 O O . ASP B 1 276 ? -15.286 9.53 25.752 1 92.74 276 ASP B O 1
ATOM 4502 N N . GLY B 1 277 ? -16.945 9.105 24.397 1 88.1 277 GLY B N 1
ATOM 4503 C CA . GLY B 1 277 ? -17.889 9.844 25.22 1 88.1 277 GLY B CA 1
ATOM 4504 C C . GLY B 1 277 ? -17.538 11.313 25.358 1 88.1 277 GLY B C 1
ATOM 4505 O O . GLY B 1 277 ? -17.419 12.025 24.359 1 88.1 277 GLY B O 1
ATOM 4506 N N . SER B 1 278 ? -17.143 11.693 26.57 1 83.48 278 SER B N 1
ATOM 4507 C CA . SER B 1 278 ? -16.842 13.097 26.833 1 83.48 278 SER B CA 1
ATOM 4508 C C . SER B 1 278 ? -15.353 13.382 26.676 1 83.48 278 SER B C 1
ATOM 4510 O O . SER B 1 278 ? -14.937 14.542 26.646 1 83.48 278 SER B O 1
ATOM 4512 N N . ILE B 1 279 ? -14.638 12.359 26.461 1 85.47 279 ILE B N 1
ATOM 4513 C CA . ILE B 1 279 ? -13.195 12.512 26.318 1 85.47 279 ILE B CA 1
ATOM 4514 C C . ILE B 1 279 ? -12.855 12.875 24.874 1 85.47 279 ILE B C 1
ATOM 4516 O O . ILE B 1 279 ? -13.282 12.194 23.939 1 85.47 279 ILE B O 1
ATOM 4520 N N . ASN B 1 280 ? -12.24 13.946 24.687 1 90.9 280 ASN B N 1
ATOM 4521 C CA . ASN B 1 280 ? -11.667 14.407 23.427 1 90.9 280 ASN B CA 1
ATOM 4522 C C . ASN B 1 280 ? -10.206 14.815 23.592 1 90.9 280 ASN B C 1
ATOM 4524 O O . ASN B 1 280 ? -9.91 15.849 24.194 1 90.9 280 ASN B O 1
ATOM 4528 N N . GLU B 1 281 ? -9.381 14.049 22.99 1 93.96 281 GLU B N 1
ATOM 4529 C CA . GLU B 1 281 ? -7.962 14.257 23.263 1 93.96 281 GLU B CA 1
ATOM 4530 C C . GLU B 1 281 ? -7.147 14.263 21.972 1 93.96 281 GLU B C 1
ATOM 4532 O O . GLU B 1 281 ? -7.401 13.464 21.068 1 93.96 281 GLU B O 1
ATOM 4537 N N . LEU B 1 282 ? -6.253 15.201 21.888 1 96.82 282 LEU B N 1
ATOM 4538 C CA . LEU B 1 282 ? -5.259 15.267 20.822 1 96.82 282 LEU B CA 1
ATOM 4539 C C . LEU B 1 282 ? -3.876 14.893 21.344 1 96.82 282 LEU B C 1
ATOM 4541 O O . LEU B 1 282 ? -3.392 15.485 22.311 1 96.82 282 LEU B O 1
ATOM 4545 N N . VAL B 1 283 ? -3.309 13.894 20.793 1 97.59 283 VAL B N 1
ATOM 4546 C CA . VAL B 1 283 ? -1.931 13.538 21.115 1 97.59 283 VAL B CA 1
ATOM 4547 C C . VAL B 1 283 ? -1.027 13.842 19.922 1 97.59 283 VAL B C 1
ATOM 4549 O O . VAL B 1 283 ? -1.354 13.498 18.784 1 97.59 283 VAL B O 1
ATOM 4552 N N . VAL B 1 284 ? 0.072 14.51 20.2 1 97.71 284 VAL B N 1
ATOM 4553 C CA . VAL B 1 284 ? 1.085 14.834 19.201 1 97.71 284 VAL B CA 1
ATOM 4554 C C . VAL B 1 284 ? 2.411 14.175 19.575 1 97.71 284 VAL B C 1
ATOM 4556 O O . VAL B 1 284 ? 2.835 14.232 20.732 1 97.71 284 VAL B O 1
ATOM 4559 N N . PHE B 1 285 ? 3.06 13.553 18.605 1 98.11 285 PHE B N 1
ATOM 4560 C CA . PHE B 1 285 ? 4.332 12.893 18.876 1 98.11 285 PHE B CA 1
ATOM 4561 C C . PHE B 1 285 ? 5.294 13.072 17.707 1 98.11 285 PHE B C 1
ATOM 4563 O O . PHE B 1 285 ? 4.866 13.214 16.56 1 98.11 285 PHE B O 1
ATOM 4570 N N . HIS B 1 286 ? 6.613 13.072 17.968 1 96.3 286 HIS B N 1
ATOM 4571 C CA . HIS B 1 286 ? 7.62 13.088 16.914 1 96.3 286 HIS B CA 1
ATOM 4572 C C . HIS B 1 286 ? 9.008 12.793 17.472 1 96.3 286 HIS B C 1
ATOM 4574 O O . HIS B 1 286 ? 9.285 13.077 18.64 1 96.3 286 HIS B O 1
ATOM 4580 N N . ASN B 1 287 ? 9.881 12.27 16.651 1 95.18 287 ASN B N 1
ATOM 4581 C CA . ASN B 1 287 ? 11.284 12.093 17.01 1 95.18 287 ASN B CA 1
ATOM 4582 C C . ASN B 1 287 ? 12.206 12.857 16.064 1 95.18 287 ASN B C 1
ATOM 4584 O O . ASN B 1 287 ? 13.378 12.508 15.916 1 95.18 287 ASN B O 1
ATOM 4588 N N . THR B 1 288 ? 11.602 13.768 15.338 1 92.56 288 THR B N 1
ATOM 4589 C CA . THR B 1 288 ? 12.354 14.682 14.485 1 92.56 288 THR B CA 1
ATOM 4590 C C . THR B 1 288 ? 12.615 16.002 15.204 1 92.56 288 THR B C 1
ATOM 4592 O O . THR B 1 288 ? 12.063 16.249 16.279 1 92.56 288 THR B O 1
ATOM 4595 N N . GLN B 1 289 ? 13.358 16.877 14.621 1 90.46 289 GLN B N 1
ATOM 4596 C CA . GLN B 1 289 ? 13.758 18.114 15.283 1 90.46 289 GLN B CA 1
ATOM 4597 C C . GLN B 1 289 ? 12.549 18.999 15.572 1 90.46 289 GLN B C 1
ATOM 4599 O O . GLN B 1 289 ? 12.456 19.603 16.642 1 90.46 289 GLN B O 1
ATOM 4604 N N . HIS B 1 290 ? 11.667 19.106 14.574 1 91.65 290 HIS B N 1
ATOM 4605 C CA . HIS B 1 290 ? 10.479 19.932 14.755 1 91.65 290 HIS B CA 1
ATOM 4606 C C . HIS B 1 290 ? 9.227 19.212 14.266 1 91.65 290 HIS B C 1
ATOM 4608 O O . HIS B 1 290 ? 9.314 18.296 13.445 1 91.65 290 HIS B O 1
ATOM 4614 N N . PHE B 1 291 ? 8.162 19.624 14.786 1 94.36 291 PHE B N 1
ATOM 4615 C CA . PHE B 1 291 ? 6.83 19.257 14.318 1 94.36 291 PHE B CA 1
ATOM 4616 C C . PHE B 1 291 ? 5.841 20.393 14.553 1 94.36 291 PHE B C 1
ATOM 4618 O O . PHE B 1 291 ? 5.608 20.793 15.695 1 94.36 291 PHE B O 1
ATOM 4625 N N . ALA B 1 292 ? 5.289 20.92 13.523 1 95.24 292 ALA B N 1
ATOM 4626 C CA . ALA B 1 292 ? 4.387 22.065 13.606 1 95.24 292 ALA B CA 1
ATOM 4627 C C . ALA B 1 292 ? 2.941 21.644 13.361 1 95.24 292 ALA B C 1
ATOM 4629 O O . ALA B 1 292 ? 2.666 20.832 12.475 1 95.24 292 ALA B O 1
ATOM 4630 N N . PHE B 1 293 ? 2.013 22.208 14.152 1 96.61 293 PHE B N 1
ATOM 4631 C CA . PHE B 1 293 ? 0.607 21.852 14.005 1 96.61 293 PHE B CA 1
ATOM 4632 C C . PHE B 1 293 ? -0.29 22.937 14.589 1 96.61 293 PHE B C 1
ATOM 4634 O O . PHE B 1 293 ? 0.189 23.846 15.27 1 96.61 293 PHE B O 1
ATOM 4641 N N . ALA B 1 294 ? -1.497 22.911 14.225 1 97.33 294 ALA B N 1
ATOM 4642 C CA . ALA B 1 294 ? -2.561 23.73 14.801 1 97.33 294 ALA B CA 1
ATOM 4643 C C . ALA B 1 294 ? -3.814 22.898 15.058 1 97.33 294 ALA B C 1
ATOM 4645 O O . ALA B 1 294 ? -4.03 21.872 14.408 1 97.33 294 ALA B O 1
ATOM 4646 N N . CYS B 1 295 ? -4.57 23.228 16.017 1 97.52 295 CYS B N 1
ATOM 4647 C CA . CYS B 1 295 ? -5.791 22.5 16.346 1 97.52 295 CYS B CA 1
ATOM 4648 C C . CYS B 1 295 ? -6.897 23.455 16.777 1 97.52 295 CYS B C 1
ATOM 4650 O O . CYS B 1 295 ? -6.63 24.612 17.107 1 97.52 295 CYS B O 1
ATOM 4652 N N . SER B 1 296 ? -8.085 23.005 16.682 1 95.26 296 SER B N 1
ATOM 4653 C CA . SER B 1 296 ? -9.257 23.781 17.073 1 95.26 296 SER B CA 1
ATOM 4654 C C . SER B 1 296 ? -10.362 22.88 17.614 1 95.26 296 SER B C 1
ATOM 4656 O O . SER B 1 296 ? -10.565 21.771 17.116 1 95.26 296 SER B O 1
ATOM 4658 N N . ASN B 1 297 ? -11.043 23.346 18.598 1 88.29 297 ASN B N 1
ATOM 4659 C CA . ASN B 1 297 ? -12.237 22.678 19.106 1 88.29 297 ASN B CA 1
ATOM 4660 C C . ASN B 1 297 ? -13.512 23.362 18.62 1 88.29 297 ASN B C 1
ATOM 4662 O O . ASN B 1 297 ? -14.593 23.126 19.161 1 88.29 297 ASN B O 1
ATOM 4666 N N . GLY B 1 298 ? -13.371 24.178 17.608 1 80.79 298 GLY B N 1
ATOM 4667 C CA . GLY B 1 298 ? -14.504 24.931 17.093 1 80.79 298 GLY B CA 1
ATOM 4668 C C . GLY B 1 298 ? -14.594 26.336 17.66 1 80.79 298 GLY B C 1
ATOM 4669 O O . GLY B 1 298 ? -15.245 27.205 17.077 1 80.79 298 GLY B O 1
ATOM 4670 N N . LYS B 1 299 ? -13.999 26.698 18.814 1 83.14 299 LYS B N 1
ATOM 4671 C CA . LYS B 1 299 ? -14.085 28 19.467 1 83.14 299 LYS B CA 1
ATOM 4672 C C . LYS B 1 299 ? -12.804 28.804 19.261 1 83.14 299 LYS B C 1
ATOM 4674 O O . LYS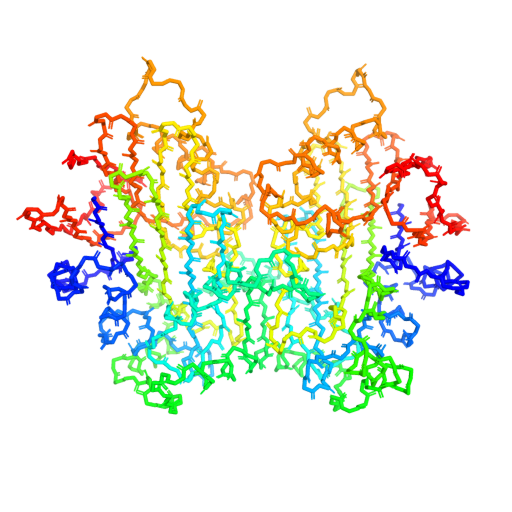 B 1 299 ? -12.853 30.017 19.051 1 83.14 299 LYS B O 1
ATOM 4679 N N . SER B 1 300 ? -11.675 28.143 19.35 1 90.95 300 SER B N 1
ATOM 4680 C CA . SER B 1 300 ? -10.38 28.801 19.219 1 90.95 300 SER B CA 1
ATOM 4681 C C . SER B 1 300 ? -9.393 27.931 18.447 1 90.95 300 SER B C 1
ATOM 4683 O O . SER B 1 300 ? -9.577 26.716 18.344 1 90.95 300 SER B O 1
ATOM 4685 N N . ILE B 1 301 ? -8.487 28.618 17.882 1 95.43 301 ILE B N 1
ATOM 4686 C CA . ILE B 1 301 ? -7.404 27.943 17.176 1 95.43 301 ILE B CA 1
ATOM 4687 C C . ILE B 1 301 ? -6.092 28.141 17.932 1 95.43 301 ILE B C 1
ATOM 4689 O O . ILE B 1 301 ? -5.763 29.259 18.335 1 95.43 301 ILE B O 1
ATOM 4693 N N . ARG B 1 302 ? -5.447 27.095 18.192 1 95.95 302 ARG B N 1
ATOM 4694 C CA . ARG B 1 302 ? -4.119 27.122 18.796 1 95.95 302 ARG B CA 1
ATOM 4695 C C . ARG B 1 302 ? -3.071 26.566 17.837 1 95.95 302 ARG B C 1
ATOM 4697 O O . ARG B 1 302 ? -3.358 25.659 17.053 1 95.95 302 ARG B O 1
ATOM 4704 N N . ARG B 1 303 ? -1.924 27.123 17.847 1 95.91 303 ARG B N 1
ATOM 4705 C CA . ARG B 1 303 ? -0.826 26.659 17.005 1 95.91 303 ARG B CA 1
ATOM 4706 C C . ARG B 1 303 ? 0.408 26.339 17.842 1 95.91 303 ARG B C 1
ATOM 4708 O O . ARG B 1 303 ? 0.656 26.982 18.864 1 95.91 303 ARG B O 1
ATOM 4715 N N . TYR B 1 304 ? 1.156 25.389 17.392 1 95.12 304 TYR B N 1
ATOM 4716 C CA . TYR B 1 304 ? 2.332 24.925 18.12 1 95.12 304 TYR B CA 1
ATOM 4717 C C . TYR B 1 304 ? 3.465 24.577 17.162 1 95.12 304 TYR B C 1
ATOM 4719 O O . TYR B 1 304 ? 3.225 24.062 16.068 1 95.12 304 TYR B O 1
ATOM 4727 N N . LYS B 1 305 ? 4.691 24.869 17.551 1 94.19 305 LYS B N 1
ATOM 4728 C CA . LYS B 1 305 ? 5.912 24.318 16.971 1 94.19 305 LYS B CA 1
ATOM 4729 C C . LYS B 1 305 ? 6.707 23.532 18.01 1 94.19 305 LYS B C 1
ATOM 4731 O O . LYS B 1 305 ? 7.5 24.107 18.758 1 94.19 305 LYS B O 1
ATOM 4736 N N . SER B 1 306 ? 6.52 22.271 17.958 1 93.72 306 SER B N 1
ATOM 4737 C CA . SER B 1 306 ? 7.161 21.392 18.931 1 93.72 306 SER B CA 1
ATOM 4738 C C . SER B 1 306 ? 8.594 21.069 18.524 1 93.72 306 SER B C 1
ATOM 4740 O O . SER B 1 306 ? 8.878 20.858 17.343 1 93.72 306 SER B O 1
ATOM 4742 N N . SER B 1 307 ? 9.511 21.059 19.47 1 93.01 307 SER B N 1
ATOM 4743 C CA . SER B 1 307 ? 10.912 20.731 19.226 1 93.01 307 SER B CA 1
ATOM 4744 C C . SER B 1 307 ? 11.341 19.507 20.028 1 93.01 307 SER B C 1
ATOM 4746 O O . SER B 1 307 ? 10.894 19.313 21.161 1 93.01 307 SER B O 1
ATOM 4748 N N . LEU B 1 308 ? 12.172 18.776 19.405 1 93.06 308 LEU B N 1
ATOM 4749 C CA . LEU B 1 308 ? 12.748 17.631 20.102 1 93.06 308 LEU B CA 1
ATOM 4750 C C . LEU B 1 308 ? 13.867 18.072 21.039 1 93.06 308 LEU B C 1
ATOM 4752 O O . LEU B 1 308 ? 14.907 18.557 20.587 1 93.06 308 LEU B O 1
ATOM 4756 N N . PRO B 1 309 ? 13.651 17.893 22.312 1 91.1 309 PRO B N 1
ATOM 4757 C CA . PRO B 1 309 ? 14.724 18.269 23.236 1 91.1 309 PRO B CA 1
ATOM 4758 C C . PRO B 1 309 ? 16.001 17.461 23.018 1 91.1 309 PRO B C 1
ATOM 4760 O O . PRO B 1 309 ? 15.936 16.282 22.658 1 91.1 309 PRO B O 1
ATOM 4763 N N . ALA B 1 310 ? 17.088 18.137 23.281 1 88.39 310 ALA B N 1
ATOM 4764 C CA . ALA B 1 310 ? 18.376 17.469 23.114 1 88.39 310 ALA B CA 1
ATOM 4765 C C . ALA B 1 310 ? 18.437 16.183 23.933 1 88.39 310 ALA B C 1
ATOM 4767 O O . ALA B 1 310 ? 18.083 16.174 25.115 1 88.39 310 ALA B O 1
ATOM 4768 N N . GLY B 1 311 ? 18.8 15.068 23.32 1 86.99 311 GLY B N 1
ATOM 4769 C CA . GLY B 1 311 ? 18.983 13.803 24.013 1 86.99 311 GLY B CA 1
ATOM 4770 C C . GLY B 1 311 ? 17.717 12.969 24.078 1 86.99 311 GLY B C 1
ATOM 4771 O O . GLY B 1 311 ? 17.755 11.804 24.479 1 86.99 311 GLY B O 1
ATOM 4772 N N . SER B 1 312 ? 16.657 13.614 23.667 1 89.53 312 SER B N 1
ATOM 4773 C CA . SER B 1 312 ? 15.397 12.88 23.714 1 89.53 312 SER B CA 1
ATOM 4774 C C . SER B 1 312 ? 15.188 12.06 22.445 1 89.53 312 SER B C 1
ATOM 4776 O O . SER B 1 312 ? 15.61 12.467 21.361 1 89.53 312 SER B O 1
ATOM 4778 N N . ALA B 1 313 ? 14.511 10.949 22.627 1 91.61 313 ALA B N 1
ATOM 4779 C CA . ALA B 1 313 ? 14.258 10.056 21.499 1 91.61 313 ALA B CA 1
ATOM 4780 C C . ALA B 1 313 ? 12.87 10.295 20.91 1 91.61 313 ALA B C 1
ATOM 4782 O O . ALA B 1 313 ? 12.59 9.887 19.781 1 91.61 313 ALA B O 1
ATOM 4783 N N . LEU B 1 314 ? 12.081 10.964 21.71 1 95.6 314 LEU B N 1
ATOM 4784 C CA . LEU B 1 314 ? 10.689 11.14 21.309 1 95.6 314 LEU B CA 1
ATOM 4785 C C . LEU B 1 314 ? 10.029 12.255 22.113 1 95.6 314 LEU B C 1
ATOM 4787 O O . LEU B 1 314 ? 10.28 12.394 23.312 1 95.6 314 LEU B O 1
ATOM 4791 N N . VAL B 1 315 ? 9.266 13.086 21.491 1 96.19 315 VAL B N 1
ATOM 4792 C CA . VAL B 1 315 ? 8.351 14.016 22.146 1 96.19 315 VAL B CA 1
ATOM 4793 C C . VAL B 1 315 ? 6.914 13.523 21.99 1 96.19 315 VAL B C 1
ATOM 4795 O O . VAL B 1 315 ? 6.525 13.054 20.918 1 96.19 315 VAL B O 1
ATOM 4798 N N . CYS B 1 316 ? 6.179 13.489 22.989 1 95.86 316 CYS B N 1
ATOM 4799 C CA . CYS B 1 316 ? 4.768 13.12 22.996 1 95.86 316 CYS B CA 1
ATOM 4800 C C . CYS B 1 316 ? 3.979 14.001 23.957 1 95.86 316 CYS B C 1
ATOM 4802 O O . CYS B 1 316 ? 4.235 13.998 25.162 1 95.86 316 CYS B O 1
ATOM 4804 N N . ASN B 1 317 ? 3.067 14.755 23.424 1 93.97 317 ASN B N 1
ATOM 4805 C CA . ASN B 1 317 ? 2.253 15.673 24.214 1 93.97 317 ASN B CA 1
ATOM 4806 C C . ASN B 1 317 ? 0.762 15.427 24 1 93.97 317 ASN B C 1
ATOM 4808 O O . ASN B 1 317 ? 0.353 14.952 22.939 1 93.97 317 ASN B O 1
ATOM 4812 N N . SER B 1 318 ? 0.022 15.717 24.946 1 93.52 318 SER B N 1
ATOM 4813 C CA . SER B 1 318 ? -1.429 15.576 24.889 1 93.52 318 SER B CA 1
ATOM 4814 C C . SER B 1 318 ? -2.124 16.913 25.125 1 93.52 318 SER B C 1
ATOM 4816 O O . SER B 1 318 ? -1.681 17.711 25.954 1 93.52 318 SER B O 1
ATOM 4818 N N . PHE B 1 319 ? -3.145 17.108 24.405 1 89.04 319 PHE B N 1
ATOM 4819 C CA . PHE B 1 319 ? -3.94 18.325 24.518 1 89.04 319 PHE B CA 1
ATOM 4820 C C . PHE B 1 319 ? -5.419 17.992 24.679 1 89.04 319 PHE B C 1
ATOM 4822 O O . PHE B 1 319 ? -5.951 17.143 23.962 1 89.04 319 PHE B O 1
ATOM 4829 N N . GLY B 1 320 ? -6.046 18.496 25.722 1 79.62 320 GLY B N 1
ATOM 4830 C CA . GLY B 1 320 ? -7.488 18.389 25.876 1 79.62 320 GLY B CA 1
ATOM 4831 C C . GLY B 1 320 ? -8.257 19.333 24.972 1 79.62 320 GLY B C 1
ATOM 4832 O O . GLY B 1 320 ? -7.88 20.497 24.817 1 79.62 320 GLY B O 1
ATOM 4833 N N . CYS B 1 321 ? -9.074 18.768 24.093 1 65.37 321 CYS B N 1
ATOM 4834 C CA . CYS B 1 321 ? -9.847 19.656 23.232 1 65.37 321 CYS B CA 1
ATOM 4835 C C . CYS B 1 321 ? -11.324 19.628 23.604 1 65.37 321 CYS B C 1
ATOM 4837 O O . CYS B 1 321 ? -11.815 18.631 24.136 1 65.37 321 CYS B O 1
#

Secondary structure (DSSP, 8-state):
-EEEEEEEE---S-HHHHHHHHHHHTTS-HHHHHHHHHT-TTSSSSTTPPB-TTS-B-EEEEEEETGGGEEEEEEEE-S-S-HHHHHHHHHHHHHHHGGG-SSPPPSEEEHHHHHHHHHTTTPPP--GGGG--HHHHHHHHHHHH-GGGGGG-----EEEEEE-TTS-EEEEEEE--STTPPTTB--STTSTTTSEEEEEETTEEEEEEEEE-HHHHHHTTHHHHHHHHHHT--TTS--HHHHHHHHIIIIIIT-GGGTTS-GGG--EEEEEEEEETTEEEEEEEESSSEEEEEEE-SS-EEEEEEE--TT-S-EEEEEE-/-EEEEEEEE---S-HHHHHHHHHHHTTS-HHHHHHHHHT-TTSSSSTTPPB-TTS-B-EEEEEEETGGGEEEEEEEE-S-S-HHHHHHHHHHHHHHHGGG-SSPPPSEEEHHHHHHHHHTTTPPP--GGGG--HHHHHHHHHHHH-GGGGGG-----EEEEEE-TTS-EEEEEEE--STTPPTTB--STTSTTTSEEEEEETTEEEEEEEEE-HHHHHHTTHHHHHHHHHHT--TTS--HHHHHHHHIIIIIIT-GGGTTS-GGG--EEEEEEEEETTEEEEEEEESSSEEEEEEE-SS-EEEEEEE--TT-S-EEEEEE-

Radius of gyration: 23.29 Å; Cα contacts (8 Å, |Δi|>4): 1855; chains: 2; bounding box: 50×65×62 Å

Organism: NCBI:txid290746

Sequence (642 aa):
MIAVHAGAGYHEDDIEKLCASALRESGFDIVRAVMILESDARTNCGLGSNLTISGRVECEAAYMISQNLSFGAVAAVSNTENPVFAAKKIVEEQIEKGSASSLVQPMVLAGYGADRFVENLGLQICANEELVTDLASKDYEKALRNLAEMAKMRMDTVGAVSIEPSGLSKSCVSSGGILLKRDGRLGHSPQFGSAIWSEQRGTKSISISVSGCGEALTRVHFAQNLAEKILDWDDSNSLLMVLVRDFFEKHFRNSRLLEGFSSDRILAGGIVLFKDGSINELVVFHNTQHFAFACSNGKSIRRYKSSLPAGSALVCNSFGCMIAVHAGAGYHEDDIEKLCASALRESGFDIVRAVMILESDARTNCGLGSNLTISGRVECEAAYMISQNLSFGAVAAVSNTENPVFAAKKIVEEQIEKGSASSLVQPMVLAGYGADRFVENLGLQICANEELVTDLASKDYEKALRNLAEMAKMRMDTVGAVSIEPSGLSKSCVSSGGILLKRDGRLGHSPQFGSAIWSEQRGTKSISISVSGCGEALTRVHFAQNLAEKILDWDDSNSLLMVLVRDFFEKHFRNSRLLEGFSSDRILAGGIVLFKDGSINELVVFHNTQHFAFACSNGKSIRRYKSSLPAGSALVCNSFGC